Protein AF-W4PEA6-F1 (afdb_monomer_lite)

pLDDT: mean 83.02, std 16.2, range [30.77, 98.0]

Structure (mmCIF, N/CA/C/O backbone):
data_AF-W4PEA6-F1
#
_entry.id   AF-W4PEA6-F1
#
loop_
_atom_site.group_PDB
_atom_site.id
_atom_site.type_symbol
_atom_site.label_atom_id
_atom_site.label_alt_id
_atom_site.label_comp_id
_atom_site.label_asym_id
_atom_site.label_entity_id
_atom_site.label_seq_id
_atom_site.pdbx_PDB_ins_code
_atom_site.Cartn_x
_atom_site.Cartn_y
_atom_site.Cartn_z
_atom_site.occupancy
_atom_site.B_iso_or_equiv
_atom_site.auth_seq_id
_atom_site.auth_comp_id
_atom_site.auth_asym_id
_atom_site.auth_atom_id
_atom_site.pdbx_PDB_model_num
ATOM 1 N N . MET A 1 1 ? -29.619 93.752 10.922 1.00 45.16 1 MET A N 1
ATOM 2 C CA . MET A 1 1 ? -29.725 93.093 9.596 1.00 45.16 1 MET A CA 1
ATOM 3 C C . MET A 1 1 ? -28.333 92.667 9.157 1.00 45.16 1 MET A C 1
ATOM 5 O O . MET A 1 1 ? -27.419 93.453 9.367 1.00 45.16 1 MET A O 1
ATOM 9 N N . LYS A 1 2 ? -28.211 91.481 8.532 1.00 30.77 2 LYS A N 1
ATOM 10 C CA . LYS A 1 2 ? -26.973 90.712 8.237 1.00 30.77 2 LYS A CA 1
ATOM 11 C C . LYS A 1 2 ? -26.410 89.997 9.477 1.00 30.77 2 LYS A C 1
ATOM 13 O O . LYS A 1 2 ? -26.342 90.604 10.533 1.00 30.77 2 LYS A O 1
ATOM 18 N N . SER A 1 3 ? -26.011 88.727 9.467 1.00 38.28 3 SER A N 1
ATOM 19 C CA . SER A 1 3 ? -26.025 87.645 8.470 1.00 38.28 3 SER A CA 1
ATOM 20 C C . SER A 1 3 ? -25.699 86.342 9.223 1.00 38.28 3 SER A C 1
ATOM 22 O O . SER A 1 3 ? -24.725 86.318 9.970 1.00 38.28 3 SER A O 1
ATOM 24 N N . LYS A 1 4 ? -26.456 85.259 9.025 1.00 37.12 4 LYS A N 1
ATOM 25 C CA . LYS A 1 4 ? -26.020 83.878 9.322 1.00 37.12 4 LYS A CA 1
ATOM 26 C C . LYS A 1 4 ? -26.251 83.097 8.026 1.00 37.12 4 LYS A C 1
ATOM 28 O O . LYS A 1 4 ? -27.395 82.890 7.651 1.00 37.12 4 LYS A O 1
ATOM 33 N N . SER A 1 5 ? -25.271 83.084 7.123 1.00 34.38 5 SER A N 1
ATOM 34 C CA . SER A 1 5 ? -24.160 82.121 7.032 1.00 34.38 5 SER A CA 1
ATOM 35 C C . SER A 1 5 ? -24.659 80.677 6.934 1.00 34.38 5 SER A C 1
ATOM 37 O O . SER A 1 5 ? -25.078 80.101 7.928 1.00 34.38 5 SER A O 1
ATOM 39 N N . ILE A 1 6 ? -24.707 80.199 5.686 1.00 46.41 6 ILE A N 1
ATOM 40 C CA . ILE A 1 6 ? -24.323 78.917 5.044 1.00 46.41 6 ILE A CA 1
ATOM 41 C C . ILE A 1 6 ? -23.936 77.678 5.902 1.00 46.41 6 ILE A C 1
ATOM 43 O O . ILE A 1 6 ? -23.607 76.635 5.350 1.00 46.41 6 ILE A O 1
ATOM 47 N N . THR A 1 7 ? -24.046 77.674 7.228 1.00 39.06 7 THR A N 1
ATOM 48 C CA . THR A 1 7 ? -23.643 76.531 8.071 1.00 39.06 7 THR A CA 1
ATOM 49 C C . THR A 1 7 ? -24.652 75.381 8.151 1.00 39.06 7 THR A C 1
ATOM 51 O O . THR A 1 7 ? -24.294 74.315 8.638 1.00 39.06 7 THR A O 1
ATOM 54 N N . TYR A 1 8 ? -25.882 75.534 7.647 1.00 39.59 8 TYR A N 1
ATOM 55 C CA . TYR A 1 8 ? -26.916 74.488 7.760 1.00 39.59 8 TYR A CA 1
ATOM 56 C C . TYR A 1 8 ? -27.060 73.572 6.536 1.00 39.59 8 TYR A C 1
ATOM 58 O O . TYR A 1 8 ? -27.717 72.542 6.631 1.00 39.59 8 TYR A O 1
ATOM 66 N N . LEU A 1 9 ? -26.412 73.893 5.412 1.00 34.56 9 LEU A N 1
ATOM 67 C CA . LEU A 1 9 ? -26.485 73.092 4.177 1.00 34.56 9 LEU A CA 1
ATOM 68 C C . LEU A 1 9 ? -25.300 72.125 4.003 1.00 34.56 9 LEU A C 1
ATOM 70 O O . LEU A 1 9 ? -25.358 71.217 3.183 1.00 34.56 9 LEU A O 1
ATOM 74 N N . LEU A 1 10 ? -24.258 72.264 4.830 1.00 35.56 10 LEU A N 1
ATOM 75 C CA . LEU A 1 10 ? -23.102 71.357 4.876 1.00 35.56 10 LEU A CA 1
ATOM 76 C C . LEU A 1 10 ? -23.257 70.221 5.902 1.00 35.56 10 LEU A C 1
ATOM 78 O O . LEU A 1 10 ? -22.511 69.249 5.847 1.00 35.56 10 LEU A O 1
ATOM 82 N N . LEU A 1 11 ? -24.247 70.297 6.800 1.00 36.84 11 LEU A N 1
ATOM 83 C CA . LEU A 1 11 ? -24.428 69.306 7.869 1.00 36.84 11 LEU A CA 1
ATOM 84 C C . LEU A 1 11 ? -25.259 68.078 7.450 1.00 36.84 11 LEU A C 1
ATOM 86 O O . LEU A 1 11 ? -25.212 67.051 8.119 1.00 36.84 11 LEU A O 1
ATOM 90 N N . TRP A 1 12 ? -25.977 68.148 6.324 1.00 35.41 12 TRP A N 1
ATOM 91 C CA . TRP A 1 12 ? -26.779 67.028 5.804 1.00 35.41 12 TRP A CA 1
ATOM 92 C C . TRP A 1 12 ? -26.115 66.249 4.661 1.00 35.41 12 TRP A C 1
ATOM 94 O O . TRP A 1 12 ? -26.546 65.145 4.354 1.00 35.41 12 TRP A O 1
ATOM 104 N N . SER A 1 13 ? -25.024 66.767 4.085 1.00 38.34 13 SER A N 1
ATOM 105 C CA . SER A 1 13 ? -24.257 66.060 3.045 1.00 38.34 13 SER A CA 1
ATOM 106 C C . SER A 1 13 ? -23.056 65.271 3.588 1.00 38.34 13 SER A C 1
ATOM 108 O O . SER A 1 13 ? -22.419 64.544 2.833 1.00 38.34 13 SER A O 1
ATOM 110 N N . ILE A 1 14 ? -22.739 65.403 4.883 1.00 41.84 14 ILE A N 1
ATOM 111 C CA . ILE A 1 14 ? -21.631 64.685 5.544 1.00 41.84 14 ILE A CA 1
ATOM 112 C C . ILE A 1 14 ? -22.127 63.431 6.295 1.00 41.84 14 ILE A C 1
ATOM 114 O O . ILE A 1 14 ? -21.350 62.510 6.529 1.00 41.84 14 ILE A O 1
ATOM 118 N N . CYS A 1 15 ? -23.429 63.319 6.590 1.00 37.94 15 CYS A N 1
ATOM 119 C CA . CYS A 1 15 ? -23.988 62.145 7.281 1.00 37.94 15 CYS A CA 1
ATOM 120 C C . CYS A 1 15 ? -24.258 60.931 6.371 1.00 37.94 15 CYS A C 1
ATOM 122 O O . CYS A 1 15 ? -24.544 59.852 6.876 1.00 37.94 15 CYS A O 1
ATOM 124 N N . SER A 1 16 ? -24.134 61.063 5.050 1.00 43.53 16 SER A N 1
ATOM 125 C CA . SER A 1 16 ? -24.311 59.965 4.081 1.00 43.53 16 SER A CA 1
ATOM 126 C C . SER A 1 16 ? -22.994 59.427 3.500 1.00 43.53 16 SER A C 1
ATOM 128 O O . SER A 1 16 ? -23.014 58.493 2.706 1.00 43.53 16 SER A O 1
ATOM 130 N N . LEU A 1 17 ? -21.844 59.959 3.935 1.00 39.97 17 LEU A N 1
ATOM 131 C CA . LEU A 1 17 ? -20.502 59.513 3.519 1.00 39.97 17 LEU A CA 1
ATOM 132 C C . LEU A 1 17 ? -19.721 58.766 4.615 1.00 39.97 17 LEU A C 1
ATOM 134 O O . LEU A 1 17 ? -18.630 58.273 4.354 1.00 39.97 17 LEU A O 1
ATOM 138 N N . PHE A 1 18 ? -20.292 58.611 5.814 1.00 41.00 18 PHE A N 1
ATOM 139 C CA . PHE A 1 18 ? -19.668 57.892 6.936 1.00 41.00 18 PHE A CA 1
ATOM 140 C C . PHE A 1 18 ? -20.158 56.443 7.130 1.00 41.00 18 PHE A C 1
ATOM 142 O O . PHE A 1 18 ? -19.800 55.810 8.117 1.00 41.00 18 PHE A O 1
ATOM 149 N N . VAL A 1 19 ? -20.928 55.885 6.186 1.00 45.19 19 VAL A N 1
ATOM 150 C CA . VAL A 1 19 ? -21.419 54.488 6.254 1.00 45.19 19 VAL A CA 1
ATOM 151 C C . VAL A 1 19 ? -20.552 53.504 5.445 1.00 45.19 19 VAL A C 1
ATOM 153 O O . VAL A 1 19 ? -20.710 52.297 5.569 1.00 45.19 19 VAL A O 1
ATOM 156 N N . PHE A 1 20 ? -19.552 53.969 4.688 1.00 44.59 20 PHE A N 1
ATOM 157 C CA . PHE A 1 20 ? -18.695 53.080 3.881 1.00 44.59 20 PHE A CA 1
ATOM 158 C C . PHE A 1 20 ? -17.359 52.676 4.534 1.00 44.59 20 PHE A C 1
ATOM 160 O O . PHE A 1 20 ? -16.564 51.995 3.896 1.00 44.59 20 PHE A O 1
ATOM 167 N N . MET A 1 21 ? -17.101 53.031 5.802 1.00 39.56 21 MET A N 1
ATOM 168 C CA . MET A 1 21 ? -15.843 52.683 6.500 1.00 39.56 21 MET A CA 1
ATOM 169 C C . MET A 1 21 ? -16.021 51.798 7.747 1.00 39.56 21 MET A C 1
ATOM 171 O O . MET A 1 21 ? -15.181 51.811 8.640 1.00 39.56 21 MET A O 1
ATOM 175 N N . GLN A 1 22 ? -17.083 50.987 7.798 1.00 45.47 22 GLN A N 1
ATOM 176 C CA . GLN A 1 22 ? -17.175 49.829 8.710 1.00 45.47 22 GLN A CA 1
ATOM 177 C C . GLN A 1 22 ? -17.319 48.484 7.974 1.00 45.47 22 GLN A C 1
ATOM 179 O O . GLN A 1 22 ? -17.516 47.455 8.602 1.00 45.47 22 GLN A O 1
ATOM 184 N N . SER A 1 23 ? -17.155 48.462 6.646 1.00 40.09 23 SER A N 1
ATOM 185 C CA . SER A 1 23 ? -17.263 47.236 5.835 1.00 40.09 23 SER A CA 1
ATOM 186 C C . SER A 1 23 ? -15.923 46.520 5.584 1.00 40.09 23 SER A C 1
ATOM 188 O O . SER A 1 23 ? -15.890 45.546 4.837 1.00 40.09 23 SER A O 1
ATOM 190 N N . CYS A 1 24 ? -14.815 46.971 6.182 1.00 47.19 24 CYS A N 1
ATOM 191 C CA . CYS A 1 24 ? -13.478 46.404 5.943 1.00 47.19 24 CYS A CA 1
ATOM 192 C C . CYS A 1 24 ? -12.827 45.789 7.194 1.00 47.19 24 CYS A C 1
ATOM 194 O O . CYS A 1 24 ? -11.605 45.721 7.257 1.00 47.19 24 CYS A O 1
ATOM 196 N N . GLN A 1 25 ? -13.610 45.366 8.194 1.00 47.69 25 GLN A N 1
ATOM 197 C CA . GLN A 1 25 ? -13.087 44.565 9.316 1.00 47.69 25 GLN A CA 1
ATOM 198 C C . GLN A 1 25 ? -13.634 43.130 9.355 1.00 47.69 25 GLN A C 1
ATOM 200 O O . GLN A 1 25 ? -12.948 42.255 9.861 1.00 47.69 25 GLN A O 1
ATOM 205 N N . GLU A 1 26 ? -14.772 42.830 8.719 1.00 49.38 26 GLU A N 1
ATOM 206 C CA . GLU A 1 26 ? -15.323 41.461 8.734 1.00 49.38 26 GLU A CA 1
ATOM 207 C C . GLU A 1 26 ? -14.738 40.526 7.664 1.00 49.38 26 GLU A C 1
ATOM 209 O O . GLU A 1 26 ? -14.893 39.310 7.743 1.00 49.38 26 GLU A O 1
ATOM 214 N N . THR A 1 27 ? -14.023 41.040 6.659 1.00 56.47 27 THR A N 1
ATOM 215 C CA . THR A 1 27 ? -13.437 40.169 5.625 1.00 56.47 27 THR A CA 1
ATOM 216 C C . THR A 1 27 ? -12.259 39.348 6.132 1.00 56.47 27 THR A C 1
ATOM 218 O O . THR A 1 27 ? -11.997 38.275 5.594 1.00 56.47 27 THR A O 1
ATOM 221 N N . ASP A 1 28 ? -11.523 39.844 7.126 1.00 59.44 28 ASP A N 1
ATOM 222 C CA . ASP A 1 28 ? -10.354 39.137 7.658 1.00 59.44 28 ASP A CA 1
ATOM 223 C C . ASP A 1 28 ? -10.754 38.077 8.693 1.00 59.44 28 ASP A C 1
ATOM 225 O O . ASP A 1 28 ? -10.181 36.983 8.694 1.00 59.44 28 ASP A O 1
ATOM 229 N N . ASP A 1 29 ? -11.816 38.326 9.461 1.00 70.12 29 ASP A N 1
ATOM 230 C CA . ASP A 1 29 ? -12.431 37.328 10.342 1.00 70.12 29 ASP A CA 1
ATOM 231 C C . ASP A 1 29 ? -13.038 36.178 9.525 1.00 70.12 29 ASP A C 1
ATOM 233 O O . ASP A 1 29 ? -12.771 35.008 9.799 1.00 70.12 29 ASP A O 1
ATOM 237 N N . LEU A 1 30 ? -13.731 36.494 8.423 1.00 71.12 30 LEU A N 1
ATOM 238 C CA . LEU A 1 30 ? -14.259 35.484 7.500 1.00 71.12 30 LEU A CA 1
ATOM 239 C C . LEU A 1 30 ? -13.151 34.648 6.848 1.00 71.12 30 LEU A C 1
ATOM 241 O O . LEU A 1 30 ? -13.277 33.429 6.761 1.00 71.12 30 LEU A O 1
ATOM 245 N N . LYS A 1 31 ? -12.041 35.259 6.411 1.00 70.06 31 LYS A N 1
ATOM 246 C CA . LYS A 1 31 ? -10.887 34.501 5.886 1.00 70.06 31 LYS A CA 1
ATOM 247 C C . LYS A 1 31 ? -10.296 33.574 6.946 1.00 70.06 31 LYS A C 1
ATOM 249 O O . LYS A 1 31 ? -9.915 32.451 6.624 1.00 70.06 31 LYS A O 1
ATOM 254 N N . THR A 1 32 ? -10.218 34.034 8.191 1.00 75.38 32 THR A N 1
ATOM 255 C CA . THR A 1 32 ? -9.688 33.248 9.310 1.00 75.38 32 THR A CA 1
ATOM 256 C C . THR A 1 32 ? -10.587 32.052 9.616 1.00 75.38 32 THR A C 1
ATOM 258 O O . THR A 1 32 ? -10.095 30.930 9.742 1.00 75.38 32 THR A O 1
ATOM 261 N N . ASP A 1 33 ? -11.902 32.254 9.642 1.00 78.38 33 ASP A N 1
ATOM 262 C CA . ASP A 1 33 ? -12.876 31.182 9.841 1.00 78.38 33 ASP A CA 1
ATOM 263 C C . ASP A 1 33 ? -12.902 30.181 8.686 1.00 78.38 33 ASP A C 1
ATOM 265 O O . ASP A 1 33 ? -12.946 28.973 8.927 1.00 78.38 33 ASP A O 1
ATOM 269 N N . ILE A 1 34 ? -12.797 30.658 7.442 1.00 75.31 34 ILE A N 1
ATOM 270 C CA . ILE A 1 34 ? -12.687 29.804 6.253 1.00 75.31 34 ILE A CA 1
ATOM 271 C C . ILE A 1 34 ? -11.425 28.944 6.322 1.00 75.31 34 ILE A C 1
ATOM 273 O O . ILE A 1 34 ? -11.495 27.738 6.087 1.00 75.31 34 ILE A O 1
ATOM 277 N N . ASN A 1 35 ? -10.279 29.534 6.668 1.00 78.75 35 ASN A N 1
ATOM 278 C CA . ASN A 1 35 ? -9.027 28.790 6.792 1.00 78.75 35 ASN A CA 1
ATOM 279 C C . ASN A 1 35 ? -9.113 27.745 7.911 1.00 78.75 35 ASN A C 1
ATOM 281 O O . ASN A 1 35 ? -8.777 26.585 7.692 1.00 78.75 35 ASN A O 1
ATOM 285 N N . ARG A 1 36 ? -9.671 28.109 9.070 1.00 77.00 36 ARG A N 1
ATOM 286 C CA . ARG A 1 36 ? -9.900 27.171 10.177 1.00 77.00 36 ARG A CA 1
ATOM 287 C C . ARG A 1 36 ? -10.832 26.025 9.783 1.00 77.00 36 ARG A C 1
ATOM 289 O O . ARG A 1 36 ? -10.603 24.885 10.182 1.00 77.00 36 ARG A O 1
ATOM 296 N N . LEU A 1 37 ? -11.887 26.307 9.021 1.00 82.56 37 LEU A N 1
ATOM 297 C CA . LEU A 1 37 ? -12.800 25.278 8.532 1.00 82.56 37 LEU A CA 1
ATOM 298 C C . LEU A 1 37 ? -12.096 24.352 7.537 1.00 82.56 37 LEU A C 1
ATOM 300 O O . LEU A 1 37 ? -12.224 23.138 7.654 1.00 82.56 37 LEU A O 1
ATOM 304 N N . LYS A 1 38 ? -11.303 24.909 6.616 1.00 82.50 38 LYS A N 1
ATOM 305 C CA . LYS A 1 38 ? -10.494 24.140 5.665 1.00 82.50 38 LYS A CA 1
ATOM 306 C C . LYS A 1 38 ? -9.523 23.198 6.380 1.00 82.50 38 LYS A C 1
ATOM 308 O O . LYS A 1 38 ? -9.463 22.023 6.032 1.00 82.50 38 LYS A O 1
ATOM 313 N N . ASP A 1 39 ? -8.820 23.683 7.400 1.00 84.50 39 ASP A N 1
ATOM 314 C CA . ASP A 1 39 ? -7.876 22.871 8.175 1.00 84.50 39 ASP A CA 1
ATOM 315 C C . ASP A 1 39 ? -8.586 21.743 8.935 1.00 84.50 39 ASP A C 1
ATOM 317 O O . ASP A 1 39 ? -8.103 20.611 8.982 1.00 84.50 39 ASP A O 1
ATOM 321 N N . ARG A 1 40 ? -9.770 22.023 9.492 1.00 84.88 40 ARG A N 1
ATOM 322 C CA . ARG A 1 40 ? -10.602 21.010 10.157 1.00 84.88 40 ARG A CA 1
ATOM 323 C C . ARG A 1 40 ? -11.126 19.961 9.183 1.00 84.88 40 ARG A C 1
ATOM 325 O O . ARG A 1 40 ? -11.111 18.783 9.523 1.00 84.88 40 ARG A O 1
ATOM 332 N N . VAL A 1 41 ? -11.579 20.371 7.999 1.00 87.75 41 VAL A N 1
ATOM 333 C CA . VAL A 1 41 ? -12.026 19.446 6.948 1.00 87.75 41 VAL A CA 1
ATOM 334 C C . VAL A 1 41 ? -10.873 18.533 6.548 1.00 87.75 41 VAL A C 1
ATOM 336 O O . VAL A 1 41 ? -11.025 17.320 6.622 1.00 87.75 41 VAL A O 1
ATOM 339 N N . ALA A 1 42 ? -9.692 19.090 6.272 1.00 89.19 42 ALA A N 1
ATOM 340 C CA . ALA A 1 42 ? -8.507 18.300 5.945 1.00 89.19 42 ALA A CA 1
ATOM 341 C C . ALA A 1 42 ? -8.118 17.323 7.074 1.00 89.19 42 ALA A C 1
ATOM 343 O O . ALA A 1 42 ? -7.731 16.183 6.815 1.00 89.19 42 ALA A O 1
ATOM 344 N N . ALA A 1 43 ? -8.242 17.737 8.340 1.00 89.31 43 ALA A N 1
ATOM 345 C CA . ALA A 1 43 ? -7.989 16.867 9.487 1.00 89.31 43 ALA A CA 1
ATOM 346 C C . ALA A 1 43 ? -8.998 15.709 9.587 1.00 89.31 43 ALA A C 1
ATOM 348 O O . ALA A 1 43 ? -8.598 14.583 9.885 1.00 89.31 43 ALA A O 1
ATOM 349 N N . LEU A 1 44 ? -10.285 15.965 9.325 1.00 91.62 44 LEU A N 1
ATOM 350 C CA . LEU A 1 44 ? -11.337 14.944 9.338 1.00 91.62 44 LEU A CA 1
ATOM 351 C C . LEU A 1 44 ? -11.241 13.988 8.146 1.00 91.62 44 LEU A C 1
ATOM 353 O O . LEU A 1 44 ? -11.423 12.786 8.330 1.00 91.62 44 LEU A O 1
ATOM 357 N N . GLU A 1 45 ? -10.907 14.491 6.958 1.00 92.00 45 GLU A N 1
ATOM 358 C CA . GLU A 1 45 ? -10.629 13.671 5.773 1.00 92.00 45 GLU A CA 1
ATOM 359 C C . GLU A 1 45 ? -9.470 12.714 6.054 1.00 92.00 45 GLU A C 1
ATOM 361 O O . GLU A 1 45 ? -9.621 11.501 5.915 1.00 92.00 45 GLU A O 1
ATOM 366 N N . LYS A 1 46 ? -8.355 13.241 6.575 1.00 91.62 46 LYS A N 1
ATOM 367 C CA . LYS A 1 46 ? -7.190 12.436 6.955 1.00 91.62 46 LYS A CA 1
ATOM 368 C C . LYS A 1 46 ? -7.516 11.403 8.036 1.00 91.62 46 LYS A C 1
ATOM 370 O O . LYS A 1 46 ? -7.053 10.267 7.956 1.00 91.62 46 LYS A O 1
ATOM 375 N N . ALA A 1 47 ? -8.293 11.783 9.053 1.00 92.06 47 ALA A N 1
ATOM 376 C CA . ALA A 1 47 ? -8.723 10.866 10.107 1.00 92.06 47 ALA A CA 1
ATOM 377 C C . ALA A 1 47 ? -9.580 9.728 9.549 1.00 92.06 47 ALA A C 1
ATOM 379 O O . ALA A 1 47 ? -9.352 8.568 9.877 1.00 92.06 47 ALA A O 1
ATOM 380 N N . THR A 1 48 ? -10.534 10.063 8.684 1.00 94.25 48 THR A N 1
ATOM 381 C CA . THR A 1 48 ? -11.455 9.100 8.079 1.00 94.25 48 THR A CA 1
ATOM 382 C C . THR A 1 48 ? -10.715 8.146 7.142 1.00 94.25 48 THR A C 1
ATOM 384 O O . THR A 1 48 ? -10.867 6.933 7.261 1.00 94.25 48 THR A O 1
ATOM 387 N N . GLU A 1 49 ? -9.860 8.666 6.257 1.00 94.06 49 GLU A N 1
ATOM 388 C CA . GLU A 1 49 ? -9.031 7.862 5.350 1.00 94.06 49 GLU A CA 1
ATOM 389 C C . GLU A 1 49 ? -8.094 6.927 6.124 1.00 94.06 49 GLU A C 1
ATOM 391 O O . GLU A 1 49 ? -8.047 5.722 5.855 1.00 94.06 49 GLU A O 1
ATOM 396 N N . GLY A 1 50 ? -7.377 7.470 7.113 1.00 93.19 50 GLY A N 1
ATOM 397 C CA . GLY A 1 50 ? -6.457 6.707 7.948 1.00 93.19 50 GLY A CA 1
ATOM 398 C C . GLY A 1 50 ? -7.170 5.603 8.725 1.00 93.19 50 GLY A C 1
ATOM 399 O O . GLY A 1 50 ? -6.724 4.454 8.702 1.00 93.19 50 GLY A O 1
ATOM 400 N N . MET A 1 51 ? -8.308 5.919 9.351 1.00 94.81 51 MET A N 1
ATOM 401 C CA . MET A 1 51 ? -9.038 4.959 10.173 1.00 94.81 51 MET A CA 1
ATOM 402 C C . MET A 1 51 ? -9.636 3.845 9.314 1.00 94.81 51 MET A C 1
ATOM 404 O O . MET A 1 51 ? -9.426 2.674 9.621 1.00 94.81 51 MET A O 1
ATOM 408 N N . ASN A 1 52 ? -10.271 4.190 8.189 1.00 95.50 52 ASN A N 1
ATOM 409 C CA . ASN A 1 52 ? -10.830 3.216 7.247 1.00 95.50 52 ASN A CA 1
ATOM 410 C C . ASN A 1 52 ? -9.750 2.298 6.667 1.00 95.50 52 ASN A C 1
ATOM 412 O O . ASN A 1 52 ? -9.934 1.083 6.599 1.00 95.50 52 ASN A O 1
ATOM 416 N N . THR A 1 53 ? -8.588 2.861 6.321 1.00 94.75 53 THR A N 1
ATOM 417 C CA . THR A 1 53 ? -7.421 2.069 5.912 1.00 94.75 53 THR A CA 1
ATOM 418 C C . THR A 1 53 ? -6.992 1.126 7.034 1.00 94.75 53 THR A C 1
ATOM 420 O O . THR A 1 53 ? -6.758 -0.055 6.795 1.00 94.75 53 THR A O 1
ATOM 423 N N . SER A 1 54 ? -6.919 1.618 8.272 1.00 94.88 54 SER A N 1
ATOM 424 C CA . SER A 1 54 ? -6.480 0.820 9.416 1.00 94.88 54 SER A CA 1
ATOM 425 C C . SER A 1 54 ? -7.458 -0.299 9.792 1.00 94.88 54 SER A C 1
ATOM 427 O O . SER A 1 54 ? -7.006 -1.378 10.167 1.00 94.88 54 SER A O 1
ATOM 429 N N . PHE A 1 55 ? -8.769 -0.096 9.617 1.00 94.25 55 PHE A N 1
ATOM 430 C CA . PHE A 1 55 ? -9.785 -1.134 9.802 1.00 94.25 55 PHE A CA 1
ATOM 431 C C . PHE A 1 55 ? -9.615 -2.273 8.805 1.00 94.25 55 PHE A C 1
ATOM 433 O O . PHE A 1 55 ? -9.533 -3.433 9.211 1.00 94.25 55 PHE A O 1
ATOM 440 N N . ALA A 1 56 ? -9.487 -1.941 7.518 1.00 92.50 56 ALA A N 1
ATOM 441 C CA . ALA A 1 56 ? -9.231 -2.925 6.473 1.00 92.50 56 ALA A CA 1
ATOM 442 C C . ALA A 1 56 ? -7.908 -3.670 6.715 1.00 92.50 56 ALA A C 1
ATOM 444 O O . ALA A 1 56 ? -7.857 -4.897 6.623 1.00 92.50 56 ALA A O 1
ATOM 445 N N . SER A 1 57 ? -6.849 -2.944 7.083 1.00 93.62 57 SER A N 1
ATOM 446 C CA . SER A 1 57 ? -5.534 -3.525 7.359 1.00 93.62 57 SER A CA 1
ATOM 447 C C . SER A 1 57 ? -5.543 -4.446 8.576 1.00 93.62 57 SER A C 1
ATOM 449 O O . SER A 1 57 ? -5.059 -5.569 8.472 1.00 93.62 57 SER A O 1
ATOM 451 N N . LEU A 1 58 ? -6.110 -4.024 9.713 1.00 92.62 58 LEU A N 1
ATOM 452 C CA . LEU A 1 58 ? -6.206 -4.874 10.904 1.00 92.62 58 LEU A CA 1
ATOM 453 C C . LEU A 1 58 ? -7.006 -6.136 10.588 1.00 92.62 58 LEU A C 1
ATOM 455 O O . LEU A 1 58 ? -6.536 -7.237 10.860 1.00 92.62 58 LEU A O 1
ATOM 459 N N . GLN A 1 59 ? -8.166 -5.984 9.945 1.00 89.62 59 GLN A N 1
ATOM 460 C CA . GLN A 1 59 ? -9.015 -7.108 9.574 1.00 89.62 59 GLN A CA 1
ATOM 461 C C . GLN A 1 59 ? -8.329 -8.081 8.614 1.00 89.62 59 GLN A C 1
ATOM 463 O O . GLN A 1 59 ? -8.589 -9.276 8.702 1.00 89.62 59 GLN A O 1
ATOM 468 N N . ALA A 1 60 ? -7.471 -7.606 7.710 1.00 89.94 60 ALA A N 1
ATOM 469 C CA . ALA A 1 60 ? -6.687 -8.455 6.816 1.00 89.94 60 ALA A CA 1
ATOM 470 C C . ALA A 1 60 ? -5.528 -9.170 7.531 1.00 89.94 60 ALA A C 1
ATOM 472 O O . ALA A 1 60 ? -5.229 -10.315 7.196 1.00 89.94 60 ALA A O 1
ATOM 473 N N . LEU A 1 61 ? -4.898 -8.521 8.516 1.00 89.94 61 LEU A N 1
ATOM 474 C CA . LEU A 1 61 ? -3.762 -9.066 9.271 1.00 89.94 61 LEU A CA 1
ATOM 475 C C . LEU A 1 61 ? -4.175 -10.130 10.289 1.00 89.94 61 LEU A C 1
ATOM 477 O O . LEU A 1 61 ? -3.448 -11.096 10.490 1.00 89.94 61 LEU A O 1
ATOM 481 N N . ILE A 1 62 ? -5.339 -9.981 10.922 1.00 84.62 62 ILE A N 1
ATOM 482 C CA . ILE A 1 62 ? -5.828 -10.943 11.925 1.00 84.62 62 ILE A CA 1
ATOM 483 C C . ILE A 1 62 ? -6.481 -12.190 11.304 1.00 84.62 62 ILE A C 1
ATOM 485 O O . ILE A 1 62 ? -6.952 -13.064 12.031 1.00 84.62 62 ILE A O 1
ATOM 489 N N . GLN A 1 63 ? -6.520 -12.308 9.970 1.00 79.88 63 GLN A N 1
ATOM 490 C CA . GLN A 1 63 ? -7.036 -13.507 9.299 1.00 79.88 63 GLN A CA 1
ATOM 491 C C . GLN A 1 63 ? -6.024 -14.645 9.427 1.00 79.88 63 GLN A C 1
ATOM 493 O O . GLN A 1 63 ? -4.943 -14.602 8.845 1.00 79.88 63 GLN A O 1
ATOM 498 N N . ALA A 1 64 ? -6.399 -15.697 10.155 1.00 69.25 64 ALA A N 1
ATOM 499 C CA . ALA A 1 64 ? -5.497 -16.793 10.518 1.00 69.25 64 ALA A CA 1
ATOM 500 C C . ALA A 1 64 ? -4.896 -17.573 9.328 1.00 69.25 64 ALA A C 1
ATOM 502 O O . ALA A 1 64 ? -3.933 -18.313 9.507 1.00 69.25 64 ALA A O 1
ATOM 503 N N . ASN A 1 65 ? -5.454 -17.444 8.122 1.00 78.12 65 ASN A N 1
ATOM 504 C CA . ASN A 1 65 ? -5.010 -18.162 6.927 1.00 78.12 65 ASN A CA 1
ATOM 505 C C . ASN A 1 65 ? -4.050 -17.362 6.029 1.00 78.12 65 ASN A C 1
ATOM 507 O O . ASN A 1 65 ? -3.719 -17.842 4.944 1.00 78.12 65 ASN A O 1
ATOM 511 N N . LYS A 1 66 ? -3.614 -16.165 6.441 1.00 86.12 66 LYS A N 1
ATOM 512 C CA . LYS A 1 66 ? -2.689 -15.327 5.666 1.00 86.12 66 LYS A CA 1
ATOM 513 C C . LYS A 1 66 ? -1.337 -15.217 6.356 1.00 86.12 66 LYS A C 1
ATOM 515 O O . LYS A 1 66 ? -1.249 -14.976 7.554 1.00 86.12 66 LYS A O 1
ATOM 520 N N . THR A 1 67 ? -0.269 -15.380 5.584 1.00 92.25 67 THR A N 1
ATOM 521 C CA . THR A 1 67 ? 1.114 -15.177 6.032 1.00 92.25 67 THR A CA 1
ATOM 522 C C . THR A 1 67 ? 1.637 -13.868 5.464 1.00 92.25 67 THR A C 1
ATOM 524 O O . THR A 1 67 ? 1.366 -13.548 4.309 1.00 92.25 67 THR A O 1
ATOM 527 N N . ILE A 1 68 ? 2.392 -13.109 6.256 1.00 95.56 68 ILE A N 1
ATOM 528 C CA . ILE A 1 68 ? 3.087 -11.924 5.754 1.00 95.56 68 ILE A CA 1
ATOM 529 C C . ILE A 1 68 ? 4.308 -12.393 4.967 1.00 95.56 68 ILE A C 1
ATOM 531 O O . ILE A 1 68 ? 5.144 -13.111 5.506 1.00 95.56 68 ILE A O 1
ATOM 535 N N . ILE A 1 69 ? 4.415 -11.978 3.707 1.00 95.19 69 ILE A N 1
ATOM 536 C CA . ILE A 1 69 ? 5.513 -12.371 2.809 1.00 95.19 69 ILE A CA 1
ATOM 537 C C . ILE A 1 69 ? 6.430 -11.201 2.433 1.00 95.19 69 ILE A C 1
ATOM 539 O O . ILE A 1 69 ? 7.477 -11.386 1.816 1.00 95.19 69 ILE A O 1
ATOM 543 N N . GLY A 1 70 ? 6.053 -9.974 2.783 1.00 94.25 70 GLY A N 1
ATOM 544 C CA . GLY A 1 70 ? 6.837 -8.782 2.484 1.00 94.25 70 GLY A CA 1
ATOM 545 C C . GLY A 1 70 ? 6.433 -7.616 3.367 1.00 94.25 70 GLY A C 1
ATOM 546 O O . GLY A 1 70 ? 5.254 -7.430 3.665 1.00 94.25 70 GLY A O 1
ATOM 547 N N . VAL A 1 71 ? 7.421 -6.837 3.794 1.00 95.19 71 VAL A N 1
ATOM 548 C CA . VAL A 1 71 ? 7.220 -5.604 4.555 1.00 95.19 71 VAL A CA 1
ATOM 549 C C . VAL A 1 71 ? 8.165 -4.558 3.990 1.00 95.19 71 VAL A C 1
ATOM 551 O O . VAL A 1 71 ? 9.376 -4.756 3.962 1.00 95.19 71 VAL A O 1
ATOM 554 N N . THR A 1 72 ? 7.622 -3.445 3.511 1.00 92.69 72 THR A N 1
ATOM 555 C CA . THR A 1 72 ? 8.408 -2.333 2.962 1.00 92.69 72 THR A CA 1
ATOM 556 C C . THR A 1 72 ? 7.971 -1.030 3.622 1.00 92.69 72 THR A C 1
ATOM 558 O O . THR A 1 72 ? 6.767 -0.780 3.705 1.00 92.69 72 THR A O 1
ATOM 561 N N . PRO A 1 73 ? 8.896 -0.181 4.104 1.00 92.50 73 PRO A N 1
ATOM 562 C CA . PRO A 1 73 ? 8.542 1.144 4.593 1.00 92.50 73 PRO A CA 1
ATOM 563 C C . PRO A 1 73 ? 7.788 1.947 3.529 1.00 92.50 73 PRO A C 1
ATOM 565 O O . PRO A 1 73 ? 8.109 1.921 2.344 1.00 92.50 73 PRO A O 1
ATOM 568 N N . THR A 1 74 ? 6.768 2.673 3.959 1.00 90.31 74 THR A N 1
ATOM 569 C CA . THR A 1 74 ? 6.046 3.616 3.094 1.00 90.31 74 THR A CA 1
ATOM 570 C C . THR A 1 74 ? 6.925 4.818 2.734 1.00 90.31 74 THR A C 1
ATOM 572 O O . THR A 1 74 ? 7.816 5.192 3.494 1.00 90.31 74 THR A O 1
ATOM 575 N N . LYS A 1 75 ? 6.662 5.456 1.582 1.00 84.44 75 LYS A N 1
ATOM 576 C CA . LYS A 1 75 ? 7.440 6.611 1.078 1.00 84.44 75 LYS A CA 1
ATOM 577 C C . LYS A 1 75 ? 7.519 7.785 2.056 1.00 84.44 75 LYS A C 1
ATOM 579 O O . LYS A 1 75 ? 8.510 8.505 2.073 1.00 84.44 75 LYS A O 1
ATOM 584 N N . ASP A 1 76 ? 6.466 7.999 2.839 1.00 83.75 76 ASP A N 1
ATOM 585 C CA . ASP A 1 76 ? 6.403 9.052 3.855 1.00 83.75 76 ASP A CA 1
ATOM 586 C C . ASP A 1 76 ? 7.089 8.654 5.175 1.00 83.75 76 ASP A C 1
ATOM 588 O O . ASP A 1 76 ? 7.206 9.485 6.074 1.00 83.75 76 ASP A O 1
ATOM 592 N N . GLY A 1 77 ? 7.550 7.403 5.295 1.00 85.06 77 GLY A N 1
ATOM 593 C CA . GLY A 1 77 ? 8.196 6.854 6.484 1.00 85.06 77 GLY A CA 1
ATOM 594 C C . GLY A 1 77 ? 7.251 6.655 7.671 1.00 85.06 77 GLY A C 1
ATOM 595 O O . GLY A 1 77 ? 7.721 6.431 8.785 1.00 85.06 77 GLY A O 1
ATOM 596 N N . LYS A 1 78 ? 5.929 6.755 7.473 1.00 86.06 78 LYS A N 1
ATOM 597 C CA . LYS A 1 78 ? 4.948 6.763 8.575 1.00 86.06 78 LYS A CA 1
ATOM 598 C C . LYS A 1 78 ? 4.334 5.400 8.871 1.00 86.06 78 LYS A C 1
ATOM 600 O O . LYS A 1 78 ? 3.584 5.247 9.835 1.00 86.06 78 LYS A O 1
ATOM 605 N N . GLY A 1 79 ? 4.664 4.393 8.081 1.00 92.06 79 GLY A N 1
ATOM 606 C CA . GLY A 1 79 ? 4.159 3.037 8.238 1.00 92.06 79 GLY A CA 1
ATOM 607 C C . GLY A 1 79 ? 4.797 2.066 7.261 1.00 92.06 79 GLY A C 1
ATOM 608 O O . GLY A 1 79 ? 5.842 2.352 6.670 1.00 92.06 79 GLY A O 1
ATOM 609 N N . TYR A 1 80 ? 4.126 0.943 7.046 1.00 95.06 80 TYR A N 1
ATOM 610 C CA . TYR A 1 80 ? 4.598 -0.138 6.194 1.00 95.06 80 TYR A CA 1
ATOM 611 C C . TYR A 1 80 ? 3.538 -0.541 5.169 1.00 95.06 80 TYR A C 1
ATOM 613 O O . TYR A 1 80 ? 2.340 -0.566 5.455 1.00 95.06 80 TYR A O 1
ATOM 621 N N . SER A 1 81 ? 4.002 -0.875 3.972 1.00 94.81 81 SER A N 1
ATOM 622 C CA . SER A 1 81 ? 3.274 -1.684 3.006 1.00 94.81 81 SER A CA 1
ATOM 623 C C . SER A 1 81 ? 3.551 -3.149 3.326 1.00 94.81 81 SER A C 1
ATOM 625 O O . SER A 1 81 ? 4.714 -3.552 3.385 1.00 94.81 81 SER A O 1
ATOM 627 N N . VAL A 1 82 ? 2.500 -3.922 3.574 1.00 96.00 82 VAL A N 1
ATOM 628 C CA . VAL A 1 82 ? 2.586 -5.320 4.004 1.00 96.00 82 VAL A CA 1
ATOM 629 C C . VAL A 1 82 ? 1.941 -6.202 2.948 1.00 96.00 82 VAL A C 1
ATOM 631 O O . VAL A 1 82 ? 0.758 -6.052 2.645 1.00 96.00 82 VAL A O 1
ATOM 634 N N . GLU A 1 83 ? 2.723 -7.111 2.382 1.00 95.25 83 GLU A N 1
ATOM 635 C CA . GLU A 1 83 ? 2.280 -8.097 1.399 1.00 95.25 83 GLU A CA 1
ATOM 636 C C . GLU A 1 83 ? 1.853 -9.382 2.108 1.00 95.25 83 GLU A C 1
ATOM 638 O O . GLU A 1 83 ? 2.591 -9.924 2.937 1.00 95.25 83 GLU A O 1
ATOM 643 N N . LEU A 1 84 ? 0.668 -9.877 1.767 1.00 95.44 84 LEU A N 1
ATOM 644 C CA . LEU A 1 84 ? 0.099 -11.108 2.300 1.00 95.44 84 LEU A CA 1
ATOM 645 C C . LEU A 1 84 ? 0.198 -12.237 1.272 1.00 95.44 84 LEU A C 1
ATOM 647 O O . LEU A 1 84 ? 0.240 -12.014 0.064 1.00 95.44 84 LEU A O 1
ATOM 651 N N . SER A 1 85 ? 0.204 -13.473 1.762 1.00 94.31 85 SER A N 1
ATOM 652 C CA . SER A 1 85 ? 0.384 -14.691 0.967 1.00 94.31 85 SER A CA 1
ATOM 653 C C . SER A 1 85 ? -0.705 -14.954 -0.076 1.00 94.31 85 SER A C 1
ATOM 655 O O . SER A 1 85 ? -0.536 -15.835 -0.909 1.00 94.31 85 SER A O 1
ATOM 657 N N . ASP A 1 86 ? -1.821 -14.228 -0.051 1.00 91.94 86 ASP A N 1
ATOM 658 C CA . ASP A 1 86 ? -2.879 -14.283 -1.067 1.00 91.94 86 ASP A CA 1
ATOM 659 C C . ASP A 1 86 ? -2.681 -13.260 -2.203 1.00 91.94 86 ASP A C 1
ATOM 661 O O . ASP A 1 86 ? -3.531 -13.138 -3.085 1.00 91.94 86 ASP A O 1
ATOM 665 N N . GLY A 1 87 ? -1.565 -12.525 -2.194 1.00 90.69 87 GLY A N 1
ATOM 666 C CA . GLY A 1 87 ? -1.246 -11.487 -3.171 1.00 90.69 87 GLY A CA 1
ATOM 667 C C . GLY A 1 87 ? -1.856 -10.127 -2.847 1.00 90.69 87 GLY A C 1
ATOM 668 O O . GLY A 1 87 ? -1.655 -9.183 -3.611 1.00 90.69 87 GLY A O 1
ATOM 669 N N . THR A 1 88 ? -2.591 -9.998 -1.737 1.00 92.12 88 THR A N 1
ATOM 670 C CA . THR A 1 88 ? -3.090 -8.700 -1.278 1.00 92.12 88 THR A CA 1
ATOM 671 C C . THR A 1 88 ? -1.987 -7.894 -0.598 1.00 92.12 88 THR A C 1
ATOM 673 O O . THR A 1 88 ? -1.045 -8.429 -0.014 1.00 92.12 88 THR A O 1
ATOM 676 N N . THR A 1 89 ? -2.100 -6.571 -0.680 1.00 93.94 89 THR A N 1
ATOM 677 C CA . THR A 1 89 ? -1.193 -5.635 -0.013 1.00 93.94 89 THR A CA 1
ATOM 678 C C . THR A 1 89 ? -2.008 -4.674 0.831 1.00 93.94 89 THR A C 1
ATOM 680 O O . THR A 1 89 ? -2.971 -4.081 0.344 1.00 93.94 89 THR A O 1
ATOM 683 N N . VAL A 1 90 ? -1.618 -4.508 2.092 1.00 94.62 90 VAL A N 1
ATOM 684 C CA . VAL A 1 90 ? -2.289 -3.628 3.052 1.00 94.62 90 VAL A CA 1
ATOM 685 C C . VAL A 1 90 ? -1.326 -2.582 3.595 1.00 94.62 90 VAL A C 1
ATOM 687 O O . VAL A 1 90 ? -0.118 -2.802 3.667 1.00 94.62 90 VAL A O 1
ATOM 690 N N . ARG A 1 91 ? -1.857 -1.416 3.972 1.00 94.19 91 ARG A N 1
ATOM 691 C CA . ARG A 1 91 ? -1.062 -0.311 4.526 1.00 94.19 91 ARG A CA 1
ATOM 692 C C . ARG A 1 91 ? -1.261 -0.236 6.030 1.00 94.19 91 ARG A C 1
ATOM 694 O O . ARG A 1 91 ? -2.371 -0.002 6.503 1.00 94.19 91 ARG A O 1
ATOM 701 N N . VAL A 1 92 ? -0.183 -0.402 6.782 1.00 94.00 92 VAL A N 1
ATOM 702 C CA . VAL A 1 92 ? -0.197 -0.378 8.247 1.00 94.00 92 VAL A CA 1
ATOM 703 C C . VAL A 1 92 ? 0.522 0.883 8.702 1.00 94.00 92 VAL A C 1
ATOM 705 O O . VAL A 1 92 ? 1.745 0.977 8.617 1.00 94.00 92 VAL A O 1
ATOM 708 N N . MET A 1 93 ? -0.249 1.879 9.130 1.00 90.25 93 MET A N 1
ATOM 709 C CA . MET A 1 93 ? 0.254 3.216 9.450 1.00 90.25 93 MET A CA 1
ATOM 710 C C . MET A 1 93 ? 0.340 3.420 10.962 1.00 90.25 93 MET A C 1
ATOM 712 O O . MET A 1 93 ? -0.550 2.983 11.695 1.00 90.25 93 MET A O 1
ATOM 716 N N . ASN A 1 94 ? 1.382 4.118 11.421 1.00 88.38 94 ASN A N 1
ATOM 717 C CA . ASN A 1 94 ? 1.426 4.626 12.789 1.00 88.38 94 ASN A CA 1
ATOM 718 C C . ASN A 1 94 ? 0.399 5.749 12.975 1.00 88.38 94 ASN A C 1
ATOM 720 O O . ASN A 1 94 ? 0.053 6.455 12.024 1.00 88.38 94 ASN A O 1
ATOM 724 N N . SER A 1 95 ? -0.060 5.927 14.214 1.00 84.44 95 SER A N 1
ATOM 725 C CA . SER A 1 95 ? -0.986 7.006 14.550 1.00 84.44 95 SER A CA 1
ATOM 726 C C . SER A 1 95 ? -0.349 8.367 14.355 1.00 84.44 95 SER A C 1
ATOM 728 O O . SER A 1 95 ? 0.708 8.671 14.910 1.00 84.44 95 SER A O 1
ATOM 730 N N . GLU A 1 96 ? -1.023 9.198 13.568 1.00 85.25 96 GLU A N 1
ATOM 731 C CA . GLU A 1 96 ? -0.747 10.616 13.507 1.00 85.25 96 GLU A CA 1
ATOM 732 C C . GLU A 1 96 ? -1.753 11.361 14.364 1.00 85.25 96 GLU A C 1
ATOM 734 O O . GLU A 1 96 ? -2.938 11.039 14.429 1.00 85.25 96 GLU A O 1
ATOM 739 N N . SER A 1 97 ? -1.252 12.408 14.994 1.00 84.19 97 SER A N 1
ATOM 740 C CA . SER A 1 97 ? -2.078 13.351 15.706 1.00 84.19 97 SER A CA 1
ATOM 741 C C . SER A 1 97 ? -2.734 14.324 14.722 1.00 84.19 97 SER A C 1
ATOM 743 O O . SER A 1 97 ? -2.052 14.949 13.903 1.00 84.19 97 SER A O 1
ATOM 745 N N . VAL A 1 98 ? -4.055 14.474 14.809 1.00 80.50 98 VAL A N 1
ATOM 746 C CA . VAL A 1 98 ? -4.833 15.427 14.007 1.00 80.50 98 VAL A CA 1
ATOM 747 C C . VAL A 1 98 ? -5.622 16.381 14.891 1.00 80.50 98 VAL A C 1
ATOM 749 O O . VAL A 1 98 ? -6.108 16.010 15.955 1.00 80.50 98 VAL A O 1
ATOM 752 N N . ALA A 1 99 ? -5.784 17.628 14.443 1.00 79.69 99 ALA A N 1
ATOM 753 C CA . ALA A 1 99 ? -6.545 18.666 15.144 1.00 79.69 99 ALA A CA 1
ATOM 754 C C . ALA A 1 99 ? -8.074 18.481 14.999 1.00 79.69 99 ALA A C 1
ATOM 756 O O . ALA A 1 99 ? -8.804 19.414 14.665 1.00 79.69 99 ALA A O 1
ATOM 757 N N . ALA A 1 100 ? -8.550 17.258 15.230 1.00 80.31 100 ALA A N 1
ATOM 758 C CA . ALA A 1 100 ? -9.947 16.854 15.171 1.00 80.31 100 ALA A CA 1
ATOM 759 C C . ALA A 1 100 ? -10.280 15.920 16.344 1.00 80.31 100 ALA A C 1
ATOM 761 O O . ALA A 1 100 ? -9.421 15.171 16.810 1.00 80.31 100 ALA A O 1
ATOM 762 N N . SER A 1 101 ? -11.536 15.952 16.801 1.00 86.94 101 SER A N 1
ATOM 763 C CA . SER A 1 101 ? -12.038 15.030 17.825 1.00 86.94 101 SER A CA 1
ATOM 764 C C . SER A 1 101 ? -12.395 13.698 17.167 1.00 86.94 101 SER A C 1
ATOM 766 O O . SER A 1 101 ? -13.489 13.546 16.623 1.00 86.94 101 SER A O 1
ATOM 768 N N . VAL A 1 102 ? -11.444 12.763 17.151 1.00 90.56 102 VAL A N 1
ATOM 769 C CA . VAL A 1 102 ? -11.610 11.428 16.556 1.00 90.56 102 VAL A CA 1
ATOM 770 C C . VAL A 1 102 ? -11.839 10.406 17.675 1.00 90.56 102 VAL A C 1
ATOM 772 O O . VAL A 1 102 ? -11.045 10.383 18.622 1.00 90.56 102 VAL A O 1
ATOM 775 N N . PRO A 1 103 ? -12.892 9.569 17.611 1.00 92.94 103 PRO A N 1
ATOM 776 C CA . PRO A 1 103 ? -13.056 8.462 18.542 1.00 92.94 103 PRO A CA 1
ATOM 777 C C . PRO A 1 103 ? -11.878 7.491 18.443 1.00 92.94 103 PRO A C 1
ATOM 779 O O . PRO A 1 103 ? -11.288 7.300 17.379 1.00 92.94 103 PRO A O 1
ATOM 782 N N . VAL A 1 104 ? -11.538 6.869 19.564 1.00 93.44 104 VAL A N 1
ATOM 783 C CA . VAL A 1 104 ? -10.537 5.806 19.600 1.00 93.44 104 VAL A CA 1
ATOM 784 C C . VAL A 1 104 ? -11.242 4.502 19.272 1.00 93.44 104 VAL A C 1
ATOM 786 O O . VAL A 1 104 ? -12.249 4.183 19.900 1.00 93.44 104 VAL A O 1
ATOM 789 N N . PHE A 1 105 ? -10.703 3.752 18.317 1.00 94.88 105 PHE A N 1
ATOM 790 C CA . PHE A 1 105 ? -11.218 2.449 17.912 1.00 94.88 105 PHE A CA 1
ATOM 791 C C . PHE A 1 105 ? -10.188 1.361 18.193 1.00 94.88 105 PHE A C 1
ATOM 793 O O . PHE A 1 105 ? -8.983 1.596 18.095 1.00 94.88 105 PHE A O 1
ATOM 800 N N . SER A 1 106 ? -10.676 0.174 18.534 1.00 94.19 106 SER A N 1
ATOM 801 C CA . SER A 1 106 ? -9.864 -1.006 18.809 1.00 94.19 106 SER A CA 1
ATOM 802 C C . SER A 1 106 ? -10.698 -2.282 18.624 1.00 94.19 106 SER A C 1
ATOM 804 O O . SER A 1 106 ? -11.843 -2.227 18.168 1.00 94.19 106 SER A O 1
ATOM 806 N N . VAL A 1 107 ? -10.124 -3.428 18.972 1.00 92.62 107 VAL A N 1
ATOM 807 C CA . VAL A 1 107 ? -10.770 -4.742 18.987 1.00 92.62 107 VAL A CA 1
ATOM 808 C C . VAL A 1 107 ? -10.555 -5.358 20.367 1.00 92.62 107 VAL A C 1
ATOM 810 O O . VAL A 1 107 ? -9.472 -5.198 20.921 1.00 92.62 107 VAL A O 1
ATOM 813 N N . ASP A 1 108 ? -11.571 -6.003 20.938 1.00 91.31 108 ASP A N 1
ATOM 814 C CA . ASP A 1 108 ? -11.433 -6.707 22.220 1.00 91.31 108 ASP A CA 1
ATOM 815 C C . ASP A 1 108 ? -10.667 -8.044 22.083 1.00 91.31 108 ASP A C 1
ATOM 817 O O . ASP A 1 108 ? -10.147 -8.402 21.022 1.00 91.31 108 ASP A O 1
ATOM 821 N N . ASP A 1 109 ? -10.538 -8.784 23.182 1.00 86.88 109 ASP A N 1
ATOM 822 C CA . ASP A 1 109 ? -9.885 -10.096 23.222 1.00 86.88 109 ASP A CA 1
ATOM 823 C C . ASP A 1 109 ? -10.675 -11.196 22.490 1.00 86.88 109 ASP A C 1
ATOM 825 O O . ASP A 1 109 ? -10.079 -12.138 21.963 1.00 86.88 109 ASP A O 1
ATOM 829 N N . GLU A 1 110 ? -11.997 -11.056 22.399 1.00 85.81 110 GLU A N 1
ATOM 830 C CA . GLU A 1 110 ? -12.882 -11.936 21.632 1.00 85.81 110 GLU A CA 1
ATOM 831 C C . GLU A 1 110 ? -12.927 -11.606 20.123 1.00 85.81 110 GLU A C 1
ATOM 833 O O . GLU A 1 110 ? -13.516 -12.358 19.338 1.00 85.81 110 GLU A O 1
ATOM 838 N N . GLY A 1 111 ? -12.306 -10.508 19.684 1.00 87.69 111 GLY A N 1
ATOM 839 C CA . GLY A 1 111 ? -12.253 -10.123 18.277 1.00 87.69 111 GLY A CA 1
ATOM 840 C C . GLY A 1 111 ? -13.448 -9.292 17.797 1.00 87.69 111 GLY A C 1
ATOM 841 O O . GLY A 1 111 ? -13.812 -9.396 16.622 1.00 87.69 111 GLY A O 1
ATOM 842 N N . TYR A 1 112 ? -14.083 -8.495 18.657 1.00 91.19 112 TYR A N 1
ATOM 843 C CA . TYR A 1 112 ? -15.158 -7.555 18.321 1.00 91.19 112 TYR A CA 1
ATOM 844 C C . TYR A 1 112 ? -14.677 -6.110 18.287 1.00 91.19 112 TYR A C 1
ATOM 846 O O . TYR A 1 112 ? -13.900 -5.667 19.129 1.00 91.19 112 TYR A O 1
ATOM 854 N N . TRP A 1 113 ? -15.187 -5.355 17.317 1.00 94.06 113 TRP A N 1
ATOM 855 C CA . TRP A 1 113 ? -14.905 -3.933 17.194 1.00 94.06 113 TRP A CA 1
ATOM 856 C C . TRP A 1 113 ? -15.475 -3.154 18.372 1.00 94.06 113 TRP A C 1
ATOM 858 O O . TRP A 1 113 ? -16.643 -3.305 18.744 1.00 94.06 113 TRP A O 1
ATOM 868 N N . MET A 1 114 ? -14.657 -2.258 18.909 1.00 94.81 114 MET A N 1
ATOM 869 C CA . MET A 1 114 ? -15.027 -1.391 20.013 1.00 94.81 114 MET A CA 1
ATOM 870 C C . MET A 1 114 ? -14.526 0.034 19.792 1.00 94.81 114 MET A C 1
ATOM 872 O O . MET A 1 114 ? -13.534 0.266 19.097 1.00 94.81 114 MET A O 1
ATOM 876 N N . TYR A 1 115 ? -15.219 1.005 20.380 1.00 95.50 115 TYR A N 1
ATOM 877 C CA . TYR A 1 115 ? -14.857 2.413 20.288 1.00 95.50 115 TYR A CA 1
ATOM 878 C C . TYR A 1 115 ? -15.119 3.170 21.590 1.00 95.50 115 TYR A C 1
ATOM 880 O O . TYR A 1 115 ? -15.845 2.703 22.464 1.00 95.50 115 TYR A O 1
ATOM 888 N N . LYS A 1 116 ? -14.506 4.342 21.734 1.00 92.88 116 LYS A N 1
ATOM 889 C CA . LYS A 1 116 ? -14.802 5.301 22.804 1.00 92.88 116 LYS A CA 1
ATOM 890 C C . LYS A 1 116 ? -14.482 6.717 22.366 1.00 92.88 116 LYS A C 1
ATOM 892 O O . LYS A 1 116 ? -13.641 6.932 21.489 1.00 92.88 116 LYS A O 1
ATOM 897 N N . THR A 1 117 ? -15.132 7.701 22.973 1.00 89.75 117 THR A N 1
ATOM 898 C CA . THR A 1 117 ? -14.722 9.098 22.785 1.00 89.75 117 THR A CA 1
ATOM 899 C C . THR A 1 117 ? -13.421 9.379 23.544 1.00 89.75 117 THR A C 1
ATOM 901 O O . THR A 1 117 ? -13.062 8.672 24.482 1.00 89.75 117 THR A O 1
ATOM 904 N N . ALA A 1 118 ? -12.691 10.432 23.167 1.00 79.12 118 ALA A N 1
ATOM 905 C CA . ALA A 1 118 ? -11.434 10.791 23.836 1.00 79.12 118 ALA A CA 1
ATOM 906 C C . ALA A 1 118 ? -11.603 11.187 25.321 1.00 79.12 118 ALA A C 1
ATOM 908 O O . ALA A 1 118 ? -10.620 11.247 26.060 1.00 79.12 118 ALA A O 1
ATOM 909 N N . SER A 1 119 ? -12.828 11.509 25.748 1.00 81.44 119 SER A N 1
ATOM 910 C CA . SER A 1 119 ? -13.185 11.813 27.139 1.00 81.44 119 SER A CA 1
ATOM 911 C C . SER A 1 119 ? -13.601 10.587 27.950 1.00 81.44 119 SER A C 1
ATOM 913 O O . SER A 1 119 ? -13.693 10.684 29.171 1.00 81.44 119 SER A O 1
ATOM 915 N N . GLU A 1 120 ? -13.877 9.464 27.293 1.00 87.81 120 GLU A N 1
ATOM 916 C CA . GLU A 1 120 ? -14.350 8.240 27.932 1.00 87.81 120 GLU A CA 1
ATOM 917 C C . GLU A 1 120 ? -13.190 7.335 28.355 1.00 87.81 120 GLU A C 1
ATOM 919 O O . GLU A 1 120 ? -12.151 7.252 27.693 1.00 87.81 120 GLU A O 1
ATOM 924 N N . THR A 1 121 ? -13.389 6.624 29.463 1.00 86.62 121 THR A N 1
ATOM 925 C CA . THR A 1 121 ? -12.445 5.608 29.946 1.00 86.62 121 THR A CA 1
ATOM 926 C C . THR A 1 121 ? -12.730 4.261 29.291 1.00 86.62 121 THR A C 1
ATOM 928 O O . THR A 1 121 ? -11.826 3.652 28.708 1.00 86.62 121 THR A O 1
ATOM 931 N N . ASP A 1 122 ? -13.993 3.840 29.336 1.00 91.56 122 ASP A N 1
ATOM 932 C CA . ASP A 1 122 ? -14.430 2.508 28.932 1.00 91.56 122 ASP A CA 1
ATOM 933 C C . ASP A 1 122 ? -14.820 2.459 27.454 1.00 91.56 122 ASP A C 1
ATOM 935 O O . ASP A 1 122 ? -15.392 3.401 26.901 1.00 91.56 122 ASP A O 1
ATOM 939 N N . PHE A 1 123 ? -14.501 1.336 26.814 1.00 94.50 123 PHE A N 1
ATOM 940 C CA . PHE A 1 123 ? -14.943 1.045 25.457 1.00 94.50 123 PHE A CA 1
ATOM 941 C C . PHE A 1 123 ? -16.383 0.541 25.434 1.00 94.50 123 PHE A C 1
ATOM 943 O O . PHE A 1 123 ? -16.858 -0.110 26.362 1.00 94.50 123 PHE A O 1
ATOM 950 N N . ARG A 1 124 ? -17.046 0.785 24.308 1.00 94.31 124 ARG A N 1
ATOM 951 C CA . ARG A 1 124 ? -18.322 0.168 23.943 1.00 94.31 124 ARG A CA 1
ATOM 952 C C . ARG A 1 124 ? -18.186 -0.575 22.628 1.00 94.31 124 ARG A C 1
ATOM 954 O O . ARG A 1 124 ? -17.328 -0.240 21.809 1.00 94.31 124 ARG A O 1
ATOM 961 N N . TYR A 1 125 ? -19.076 -1.527 22.397 1.00 95.06 125 TYR A N 1
ATOM 962 C CA . TYR A 1 125 ? -19.117 -2.243 21.134 1.00 95.06 125 TYR A CA 1
ATOM 963 C C . TYR A 1 125 ? -19.617 -1.370 19.992 1.00 95.06 125 TYR A C 1
ATOM 965 O O . TYR A 1 125 ? -20.511 -0.537 20.155 1.00 95.06 125 TYR A O 1
ATOM 973 N N . LEU A 1 126 ? -19.006 -1.565 18.826 1.00 93.69 126 LEU A N 1
ATOM 974 C CA . LEU A 1 126 ? -19.457 -0.944 17.595 1.00 93.69 126 LEU A CA 1
ATOM 975 C C . LEU A 1 126 ? -20.770 -1.626 17.159 1.00 93.69 126 LEU A C 1
ATOM 977 O O . LEU A 1 126 ? -20.770 -2.848 16.979 1.00 93.69 126 LEU A O 1
ATOM 981 N N . PRO A 1 127 ? -21.878 -0.875 17.006 1.00 89.38 127 PRO A N 1
ATOM 982 C CA . PRO A 1 127 ? -23.166 -1.457 16.641 1.00 89.38 127 PRO A CA 1
ATOM 983 C C . PRO A 1 127 ? -23.125 -1.935 15.192 1.00 89.38 127 PRO A C 1
ATOM 985 O O . PRO A 1 127 ? -22.652 -1.194 14.331 1.00 89.38 127 PRO A O 1
ATOM 988 N N . GLY A 1 128 ? -23.611 -3.142 14.916 1.00 85.88 128 GLY A N 1
ATOM 989 C CA . GLY A 1 128 ? -23.698 -3.695 13.564 1.00 85.88 128 GLY A CA 1
ATOM 990 C C . GLY A 1 128 ? -24.968 -3.259 12.813 1.00 85.88 128 GLY A C 1
ATOM 991 O O . GLY A 1 128 ? -25.767 -2.468 13.330 1.00 85.88 128 GLY A O 1
ATOM 992 N N . PRO A 1 129 ? -25.166 -3.739 11.572 1.00 80.62 129 PRO A N 1
ATOM 993 C CA . PRO A 1 129 ? -26.407 -3.514 10.829 1.00 80.62 129 PRO A CA 1
ATOM 994 C C . PRO A 1 129 ? -27.606 -4.170 11.530 1.00 80.62 129 PRO A C 1
ATOM 996 O O . PRO A 1 129 ? -27.447 -5.042 12.380 1.00 80.62 129 PRO A O 1
ATOM 999 N N . ASP A 1 130 ? -28.820 -3.739 11.178 1.00 79.25 130 ASP A N 1
ATOM 1000 C CA . ASP A 1 130 ? -30.084 -4.360 11.610 1.00 79.25 130 ASP A CA 1
ATOM 1001 C C . ASP A 1 130 ? -30.262 -4.542 13.136 1.00 79.25 130 ASP A C 1
ATOM 1003 O O . ASP A 1 130 ? -31.062 -5.360 13.590 1.00 79.25 130 ASP A O 1
ATOM 1007 N N . GLY A 1 131 ? -29.564 -3.737 13.945 1.00 76.31 131 GLY A N 1
ATOM 1008 C CA . GLY A 1 131 ? -29.660 -3.765 15.408 1.00 76.31 131 GLY A CA 1
ATOM 1009 C C . GLY A 1 131 ? -28.727 -4.764 16.096 1.00 76.31 131 GLY A C 1
ATOM 1010 O O . GLY A 1 131 ? -28.921 -5.038 17.279 1.00 76.31 131 GLY A O 1
ATOM 1011 N N . GLU A 1 132 ? -27.720 -5.299 15.399 1.00 85.31 132 GLU A N 1
ATOM 1012 C CA . GLU A 1 132 ? -26.667 -6.103 16.026 1.00 85.31 132 GLU A CA 1
ATOM 1013 C C . GLU A 1 132 ? -25.905 -5.301 17.100 1.00 85.31 132 GLU A C 1
ATOM 1015 O O . GLU A 1 132 ? -25.403 -4.204 16.850 1.00 85.31 132 GLU A O 1
ATOM 1020 N N . GLU A 1 133 ? -25.777 -5.865 18.305 1.00 86.62 133 GLU A N 1
ATOM 1021 C CA . GLU A 1 133 ? -25.140 -5.183 19.445 1.00 86.62 133 GLU A CA 1
ATOM 1022 C C . GLU A 1 133 ? -23.611 -5.086 19.328 1.00 86.62 133 GLU A C 1
ATOM 1024 O O . GLU A 1 133 ? -23.008 -4.169 19.886 1.00 86.62 133 GLU A O 1
ATOM 1029 N N . LYS A 1 134 ? -22.974 -6.029 18.622 1.00 89.56 134 LYS A N 1
ATOM 1030 C CA . LYS A 1 134 ? -21.523 -6.054 18.407 1.00 89.56 134 LYS A CA 1
ATOM 1031 C C . LYS A 1 134 ? -21.156 -6.737 17.098 1.00 89.56 134 LYS A C 1
ATOM 1033 O O . LYS A 1 134 ? -21.750 -7.752 16.743 1.00 89.56 134 LYS A O 1
ATOM 1038 N N . ILE A 1 135 ? -20.118 -6.231 16.436 1.00 88.88 135 ILE A N 1
ATOM 1039 C CA . ILE A 1 135 ? -19.633 -6.755 15.155 1.00 88.88 135 ILE A CA 1
ATOM 1040 C C . ILE A 1 135 ? -18.197 -7.274 15.249 1.00 88.88 135 ILE A C 1
ATOM 1042 O O . ILE A 1 135 ? -17.340 -6.679 15.903 1.00 88.88 135 ILE A O 1
ATOM 1046 N N . SER A 1 136 ? -17.932 -8.423 14.624 1.00 88.06 136 SER A N 1
ATOM 1047 C CA . SER A 1 136 ? -16.629 -9.091 14.702 1.00 88.06 136 SER A CA 1
ATOM 1048 C C . SER A 1 136 ? -15.621 -8.502 13.711 1.00 88.06 136 SER A C 1
ATOM 1050 O O . SER A 1 136 ? -15.935 -8.281 12.543 1.00 88.06 136 SER A O 1
ATOM 1052 N N . ALA A 1 137 ? -14.392 -8.281 14.173 1.00 87.81 137 ALA A N 1
ATOM 1053 C CA . ALA A 1 137 ? -13.243 -7.949 13.342 1.00 87.81 137 ALA A CA 1
ATOM 1054 C C . ALA A 1 137 ? -12.668 -9.187 12.639 1.00 87.81 137 ALA A C 1
ATOM 1056 O O . ALA A 1 137 ? -12.172 -9.084 11.517 1.00 87.81 137 ALA A O 1
ATOM 1057 N N . ILE A 1 138 ? -12.769 -10.363 13.265 1.00 78.38 138 ILE A N 1
ATOM 1058 C CA . ILE A 1 138 ? -12.304 -11.627 12.691 1.00 78.38 138 ILE A CA 1
ATOM 1059 C C . ILE A 1 138 ? -13.350 -12.138 11.685 1.00 78.38 138 ILE A C 1
ATOM 1061 O O . ILE A 1 138 ? -14.536 -12.216 12.017 1.00 78.38 138 ILE A O 1
ATOM 1065 N N . PRO A 1 139 ? -12.952 -12.528 10.461 1.00 66.25 139 PRO A N 1
ATOM 1066 C CA . PRO A 1 139 ? -13.872 -13.142 9.510 1.00 66.25 139 PRO A CA 1
ATOM 1067 C C . PRO A 1 139 ? -14.495 -14.419 10.089 1.00 66.25 139 PRO A C 1
ATOM 1069 O O . PRO A 1 139 ? -13.781 -15.368 10.416 1.00 66.25 139 PRO A O 1
ATOM 1072 N N . ARG A 1 140 ? -15.827 -14.474 10.192 1.00 62.97 140 ARG A N 1
ATOM 1073 C CA . ARG A 1 140 ? -16.537 -15.715 10.530 1.00 62.97 140 ARG A CA 1
ATOM 1074 C C . ARG A 1 140 ? -16.660 -16.568 9.272 1.00 62.97 140 ARG A C 1
ATOM 1076 O O . ARG A 1 140 ? -17.123 -16.097 8.240 1.00 62.97 140 ARG A O 1
ATOM 108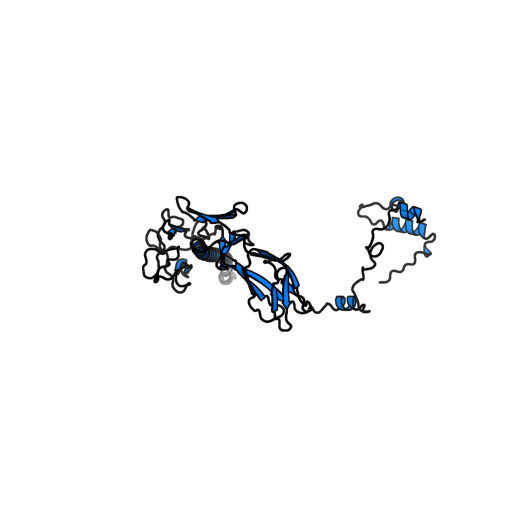3 N N . THR A 1 141 ? -16.213 -17.816 9.355 1.00 54.41 141 THR A N 1
ATOM 1084 C CA . THR A 1 141 ? -16.178 -18.765 8.230 1.00 54.41 141 THR A CA 1
ATOM 1085 C C . THR A 1 141 ? -17.466 -19.576 8.069 1.00 54.41 141 THR A C 1
ATOM 1087 O O . THR A 1 141 ? -17.565 -20.375 7.139 1.00 54.41 141 THR A O 1
ATOM 1090 N N . GLU A 1 142 ? -18.464 -19.383 8.935 1.00 51.97 142 GLU A N 1
ATOM 1091 C CA . GLU A 1 142 ? -19.764 -20.043 8.800 1.00 51.97 142 GLU A CA 1
ATOM 1092 C C . GLU A 1 142 ? -20.704 -19.256 7.879 1.00 51.97 142 GLU A C 1
ATOM 1094 O O . GLU A 1 142 ? -20.784 -18.028 7.922 1.00 51.97 142 GLU A O 1
ATOM 1099 N N . ALA A 1 143 ? -21.403 -19.992 7.012 1.00 52.59 143 ALA A N 1
ATOM 1100 C CA . ALA A 1 143 ? -22.285 -19.460 5.985 1.00 52.59 143 ALA A CA 1
ATOM 1101 C C . ALA A 1 143 ? -23.442 -18.653 6.595 1.00 52.59 143 ALA A C 1
ATOM 1103 O O . ALA A 1 143 ? -24.420 -19.230 7.068 1.00 52.59 143 ALA A O 1
ATOM 1104 N N . GLY A 1 144 ? -23.370 -17.323 6.533 1.00 48.50 144 GLY A N 1
ATOM 1105 C CA . GLY A 1 144 ? -24.561 -16.510 6.770 1.00 48.50 144 GLY A CA 1
ATOM 1106 C C . GLY A 1 144 ? -24.345 -15.011 6.868 1.00 48.50 144 GLY A C 1
ATOM 1107 O O . GLY A 1 144 ? -25.089 -14.271 6.232 1.00 48.50 144 GLY A O 1
ATOM 1108 N N . THR A 1 145 ? -23.341 -14.552 7.615 1.00 54.88 145 THR A N 1
ATOM 1109 C CA . THR A 1 145 ? -23.175 -13.110 7.850 1.00 54.88 145 THR A CA 1
ATOM 1110 C C . THR A 1 145 ? -22.019 -12.574 7.005 1.00 54.88 145 THR A C 1
ATOM 1112 O O . THR A 1 145 ? -20.882 -13.011 7.202 1.00 54.88 145 THR A O 1
ATOM 1115 N N . PRO A 1 146 ? -22.271 -11.676 6.034 1.00 57.12 146 PRO A N 1
ATOM 1116 C CA . PRO A 1 146 ? -21.205 -11.068 5.249 1.00 57.12 146 PRO A CA 1
ATOM 1117 C C . PRO A 1 146 ? -20.204 -10.348 6.158 1.00 57.12 146 PRO A C 1
ATOM 1119 O O . PRO A 1 146 ? -20.564 -9.781 7.186 1.00 57.12 146 PRO A O 1
ATOM 1122 N N . ILE A 1 147 ? -18.932 -10.384 5.766 1.00 63.22 147 ILE A N 1
ATOM 1123 C CA . ILE A 1 147 ? -17.867 -9.599 6.391 1.00 63.22 147 ILE A CA 1
ATOM 1124 C C . ILE A 1 147 ? -18.179 -8.126 6.137 1.00 63.22 147 ILE A C 1
ATOM 1126 O O . ILE A 1 147 ? -18.278 -7.723 4.979 1.00 63.22 147 ILE A O 1
ATOM 1130 N N . LEU A 1 148 ? -18.287 -7.324 7.193 1.00 75.75 148 LEU A N 1
ATOM 1131 C CA . LEU A 1 148 ? -18.482 -5.886 7.059 1.00 75.75 148 LEU A CA 1
ATOM 1132 C C . LEU A 1 148 ? -17.289 -5.183 7.693 1.00 75.75 148 LEU A C 1
ATOM 1134 O O . LEU A 1 148 ? -17.209 -5.035 8.912 1.00 75.75 148 LEU A O 1
ATOM 1138 N N . THR A 1 149 ? -16.323 -4.791 6.865 1.00 88.81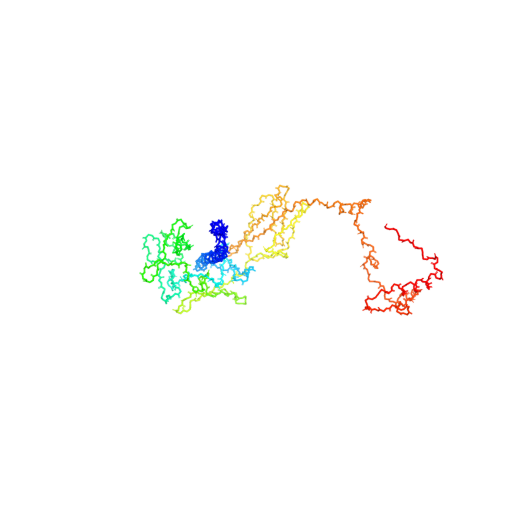 149 THR A N 1
ATOM 1139 C CA . THR A 1 149 ? -15.285 -3.857 7.303 1.00 88.81 149 THR A CA 1
ATOM 1140 C C . THR A 1 149 ? -15.979 -2.534 7.623 1.00 88.81 149 THR A C 1
ATOM 1142 O O . THR A 1 149 ? -16.618 -1.978 6.725 1.00 88.81 149 THR A O 1
ATOM 1145 N N . PRO A 1 150 ? -15.900 -2.025 8.867 1.00 92.81 150 PRO A N 1
ATOM 1146 C CA . PRO A 1 150 ? -16.504 -0.744 9.184 1.00 92.81 150 PRO A CA 1
ATOM 1147 C C . PRO A 1 150 ? -15.909 0.351 8.295 1.00 92.81 150 PRO A C 1
ATOM 1149 O O . PRO A 1 150 ? -14.717 0.343 7.989 1.00 92.81 150 PRO A O 1
ATOM 1152 N N . GLN A 1 151 ? -16.734 1.312 7.903 1.00 95.12 151 GLN A N 1
ATOM 1153 C CA . GLN A 1 151 ? -16.308 2.499 7.177 1.00 95.12 151 GLN A CA 1
ATOM 1154 C C . GLN A 1 151 ? -16.848 3.733 7.886 1.00 95.12 151 GLN A C 1
ATOM 1156 O O . GLN A 1 151 ? -18.054 3.960 7.943 1.00 95.12 151 GLN A O 1
ATOM 1161 N N . LEU A 1 152 ? -15.952 4.538 8.439 1.00 95.62 152 LEU A N 1
ATOM 1162 C CA . LEU A 1 152 ? -16.287 5.809 9.053 1.00 95.62 152 LEU A CA 1
ATOM 1163 C C . LEU A 1 152 ? -16.515 6.889 8.014 1.00 95.62 152 LEU A C 1
ATOM 1165 O O . LEU A 1 152 ? -15.929 6.887 6.927 1.00 95.62 152 LEU A O 1
ATOM 1169 N N . ASN A 1 153 ? -17.343 7.841 8.418 1.00 95.56 153 ASN A N 1
ATOM 1170 C CA . ASN A 1 153 ? -17.524 9.122 7.771 1.00 95.56 153 ASN A CA 1
ATOM 1171 C C . ASN A 1 153 ? -17.969 10.165 8.809 1.00 95.56 153 ASN A C 1
ATOM 1173 O O . ASN A 1 153 ? -18.373 9.828 9.927 1.00 95.56 153 ASN A O 1
ATOM 1177 N N . VAL A 1 154 ? -17.937 11.434 8.417 1.00 94.69 154 VAL A N 1
ATOM 1178 C CA . VAL A 1 154 ? -18.571 12.530 9.146 1.00 94.69 154 VAL A CA 1
ATOM 1179 C C . VAL A 1 154 ? -19.771 13.011 8.337 1.00 94.69 154 VAL A C 1
ATOM 1181 O O . VAL A 1 154 ? -19.653 13.322 7.153 1.00 94.69 154 VAL A O 1
ATOM 1184 N N . SER A 1 155 ? -20.941 13.070 8.969 1.00 94.56 155 SER A N 1
ATOM 1185 C CA . SER A 1 155 ? -22.167 13.551 8.333 1.00 94.56 155 SER A CA 1
ATOM 1186 C C . SER A 1 155 ? -22.042 15.018 7.905 1.00 94.56 155 SER A C 1
ATOM 1188 O O . SER A 1 155 ? -21.261 15.789 8.464 1.00 94.56 155 SER A O 1
ATOM 1190 N N . SER A 1 156 ? -22.913 15.468 6.995 1.00 89.44 156 SER A N 1
ATOM 1191 C CA . SER A 1 156 ? -23.018 16.893 6.634 1.00 89.44 156 SER A CA 1
ATOM 1192 C C . SER A 1 156 ? -23.397 17.800 7.814 1.00 89.44 156 SER A C 1
ATOM 1194 O O . SER A 1 156 ? -23.257 19.017 7.732 1.00 89.44 156 SER A O 1
ATOM 1196 N N . THR A 1 157 ? -23.903 17.218 8.903 1.00 89.50 157 THR A N 1
ATOM 1197 C CA . THR A 1 157 ? -24.244 17.903 10.155 1.00 89.50 157 THR A CA 1
ATOM 1198 C C . THR A 1 157 ? -23.131 17.828 11.207 1.00 89.50 157 THR A C 1
ATOM 1200 O O . THR A 1 157 ? -23.310 18.360 12.299 1.00 89.50 157 THR A O 1
ATOM 1203 N N . GLY A 1 158 ? -21.983 17.217 10.888 1.00 91.00 158 GLY A N 1
ATOM 1204 C CA . GLY A 1 158 ? -20.787 17.212 11.733 1.00 91.00 158 GLY A CA 1
ATOM 1205 C C . GLY A 1 158 ? -20.730 16.099 12.782 1.00 91.00 158 GLY A C 1
ATOM 1206 O O . GLY A 1 158 ? -20.080 16.285 13.810 1.00 91.00 158 GLY A O 1
ATOM 1207 N N . TYR A 1 159 ? -21.394 14.962 12.556 1.00 94.44 159 TYR A N 1
ATOM 1208 C CA . TYR A 1 159 ? -21.410 13.826 13.488 1.00 94.44 159 TYR A CA 1
ATOM 1209 C C . TYR A 1 159 ? -20.713 12.604 12.898 1.00 94.44 159 TYR A C 1
ATOM 1211 O O . TYR A 1 159 ? -20.810 12.353 11.699 1.00 94.44 159 TYR A O 1
ATOM 1219 N N . TRP A 1 160 ? -20.034 11.833 13.743 1.00 95.75 160 TRP A N 1
ATOM 1220 C CA . TRP A 1 160 ? -19.403 10.583 13.335 1.00 95.75 160 TRP A CA 1
ATOM 1221 C C . TRP A 1 160 ? -20.447 9.518 13.019 1.00 95.75 160 TRP A C 1
ATOM 1223 O O . TRP A 1 160 ? -21.384 9.293 13.788 1.00 95.75 160 TRP A O 1
ATOM 1233 N N . GLN A 1 161 ? -20.260 8.837 11.895 1.00 95.88 161 GLN A N 1
ATOM 1234 C CA . GLN A 1 161 ? -21.121 7.749 11.459 1.00 95.88 161 GLN A CA 1
ATOM 1235 C C . GLN A 1 161 ? -20.282 6.567 10.988 1.00 95.88 161 GLN A C 1
ATOM 1237 O O . GLN A 1 161 ? -19.153 6.739 10.528 1.00 95.88 161 GLN A O 1
ATOM 1242 N N . VAL A 1 162 ? -20.857 5.375 11.089 1.00 95.44 162 VAL A N 1
ATOM 1243 C CA . VAL A 1 162 ? -20.270 4.129 10.603 1.00 95.44 162 VAL A CA 1
ATOM 1244 C C . VAL A 1 162 ? -21.184 3.495 9.564 1.00 95.44 162 VAL A C 1
ATOM 1246 O O . VAL A 1 162 ? -22.406 3.515 9.695 1.00 95.44 162 VAL A O 1
ATOM 1249 N N . SER A 1 163 ? -20.570 2.952 8.526 1.00 93.62 163 SER A N 1
ATOM 1250 C CA . SER A 1 163 ? -21.186 2.185 7.456 1.00 93.62 163 SER A CA 1
ATOM 1251 C C . SER A 1 163 ? -20.599 0.779 7.436 1.00 93.62 163 SER A C 1
ATOM 1253 O O . SER A 1 163 ? -19.443 0.569 7.804 1.00 93.62 163 SER A O 1
ATOM 1255 N N . TYR A 1 164 ? -21.384 -0.156 6.918 1.00 90.31 164 TYR A N 1
ATOM 1256 C CA . TYR A 1 164 ? -21.007 -1.555 6.750 1.00 90.31 164 TYR A CA 1
ATOM 1257 C C . TYR A 1 164 ? -21.202 -2.065 5.317 1.00 90.31 164 TYR A C 1
ATOM 1259 O O . TYR A 1 164 ? -20.749 -3.150 4.978 1.00 90.31 164 TYR A O 1
ATOM 1267 N N . ASP A 1 165 ? -21.828 -1.273 4.449 1.00 87.94 165 ASP A N 1
ATOM 1268 C CA . ASP A 1 165 ? -22.240 -1.641 3.091 1.00 87.94 165 ASP A CA 1
ATOM 1269 C C . ASP A 1 165 ? -21.501 -0.814 2.022 1.00 87.94 165 ASP A C 1
ATOM 1271 O O . ASP A 1 165 ? -22.066 -0.400 1.005 1.00 87.94 165 ASP A O 1
ATOM 1275 N N . GLY A 1 166 ? -20.216 -0.542 2.273 1.00 85.88 166 GLY A N 1
ATOM 1276 C CA . GLY A 1 166 ? -19.357 0.227 1.366 1.00 85.88 166 GLY A CA 1
ATOM 1277 C C . GLY A 1 166 ? -19.688 1.721 1.285 1.00 85.88 166 GLY A C 1
ATOM 1278 O O . GLY A 1 166 ? -19.346 2.369 0.297 1.00 85.88 166 GLY A O 1
ATOM 1279 N N . GLY A 1 167 ? -20.362 2.270 2.298 1.00 89.38 167 GLY A N 1
ATOM 1280 C CA . GLY A 1 167 ? -20.705 3.687 2.393 1.00 89.38 167 GLY A CA 1
ATOM 1281 C C . GLY A 1 167 ? -22.076 4.018 1.814 1.00 89.38 167 GLY A C 1
ATOM 1282 O O . GLY A 1 167 ? -22.311 5.168 1.446 1.00 89.38 167 GLY A O 1
ATOM 1283 N N . THR A 1 168 ? -22.968 3.033 1.691 1.00 88.62 168 THR A N 1
ATOM 1284 C CA . THR A 1 168 ? -24.315 3.237 1.143 1.00 88.62 168 THR A CA 1
ATOM 1285 C C . THR A 1 168 ? -25.270 3.713 2.234 1.00 88.62 168 THR A C 1
ATOM 1287 O O . THR A 1 168 ? -26.038 4.653 2.019 1.00 88.62 168 THR A O 1
ATOM 1290 N N . THR A 1 169 ? -25.200 3.108 3.419 1.00 91.31 169 THR A N 1
ATOM 1291 C CA . THR A 1 169 ? -25.992 3.483 4.590 1.00 91.31 169 THR A CA 1
ATOM 1292 C C . THR A 1 169 ? -25.094 3.743 5.792 1.00 91.31 169 THR A C 1
ATOM 1294 O O . THR A 1 169 ? -24.053 3.118 5.973 1.00 91.31 169 THR A O 1
ATOM 1297 N N . PHE A 1 170 ? -25.490 4.714 6.615 1.00 93.19 170 PHE A N 1
ATOM 1298 C CA . PHE A 1 170 ? -24.697 5.176 7.748 1.00 93.19 170 PHE A CA 1
ATOM 1299 C C . PHE A 1 170 ? -25.533 5.225 9.023 1.00 93.19 170 PHE A C 1
ATOM 1301 O O . PHE A 1 170 ? -26.627 5.793 9.044 1.00 93.19 170 PHE A O 1
ATOM 1308 N N . THR A 1 171 ? -24.956 4.706 10.102 1.00 93.25 171 THR A N 1
ATOM 1309 C CA . THR A 1 171 ? -25.490 4.784 11.462 1.00 93.25 171 THR A CA 1
ATOM 1310 C C . THR A 1 171 ? -24.654 5.767 12.270 1.00 93.25 171 THR A C 1
ATOM 1312 O O . THR A 1 171 ? -23.432 5.644 12.345 1.00 93.25 171 THR A O 1
ATOM 1315 N N . THR A 1 172 ? -25.299 6.759 12.883 1.00 95.31 172 THR A N 1
ATOM 1316 C CA . THR A 1 172 ? -24.616 7.739 13.738 1.00 95.31 172 THR A CA 1
ATOM 1317 C C . THR A 1 172 ? -24.114 7.085 15.023 1.00 95.31 172 THR A C 1
ATOM 1319 O O . THR A 1 172 ? -24.871 6.399 15.712 1.00 95.31 172 THR A O 1
ATOM 1322 N N . LEU A 1 173 ? -22.842 7.315 15.355 1.00 95.00 173 LEU A N 1
ATOM 1323 C CA . LEU A 1 173 ? -22.227 6.796 16.574 1.00 95.00 173 LEU A CA 1
ATOM 1324 C C . LEU A 1 173 ? -22.674 7.594 17.798 1.00 95.00 173 LEU A C 1
ATOM 1326 O O . LEU A 1 173 ? -22.824 8.818 17.743 1.00 95.00 173 LEU A O 1
ATOM 1330 N N . LYS A 1 174 ? -22.840 6.883 18.916 1.00 94.56 174 LYS A N 1
ATOM 1331 C CA . LYS A 1 174 ? -23.342 7.436 20.178 1.00 94.56 174 LYS A CA 1
ATOM 1332 C C . LYS A 1 174 ? -22.335 7.309 21.317 1.00 94.56 174 LYS A C 1
ATOM 1334 O O . LYS A 1 174 ? -21.604 6.317 21.380 1.00 94.56 174 LYS A O 1
ATOM 1339 N N . ASP A 1 175 ? -22.307 8.310 22.190 1.00 92.88 175 ASP A N 1
ATOM 1340 C CA . ASP A 1 175 ? -21.508 8.357 23.419 1.00 92.88 175 ASP A CA 1
ATOM 1341 C C . ASP A 1 175 ? -22.184 7.621 24.589 1.00 92.88 175 ASP A C 1
ATOM 1343 O O . ASP A 1 175 ? -23.206 6.948 24.416 1.00 92.88 175 ASP A O 1
ATOM 1347 N N . ALA A 1 176 ? -21.567 7.650 25.781 1.00 91.50 176 ALA A N 1
ATOM 1348 C CA . ALA A 1 176 ? -22.021 6.904 26.975 1.00 91.50 176 ALA A CA 1
ATOM 1349 C C . ALA A 1 176 ? -23.460 7.235 27.375 1.00 91.50 176 ALA A C 1
ATOM 1351 O O . ALA A 1 176 ? -24.180 6.362 27.855 1.00 91.50 176 ALA A O 1
ATOM 1352 N N . ASP A 1 177 ? -23.875 8.467 27.104 1.00 91.56 177 ASP A N 1
ATOM 1353 C CA . ASP A 1 177 ? -25.176 9.008 27.464 1.00 91.56 177 ASP A CA 1
ATOM 1354 C C . ASP A 1 177 ? -26.205 8.850 26.327 1.00 91.56 177 ASP A C 1
ATOM 1356 O O . ASP A 1 177 ? -27.343 9.310 26.438 1.00 91.56 177 ASP A O 1
ATOM 1360 N N . GLY A 1 178 ? -25.828 8.199 25.219 1.00 91.50 178 GLY A N 1
ATOM 1361 C CA . GLY A 1 178 ? -26.675 7.994 24.042 1.00 91.50 178 GLY A CA 1
ATOM 1362 C C . GLY A 1 178 ? -26.754 9.203 23.101 1.00 91.50 178 GLY A C 1
ATOM 1363 O O . GLY A 1 178 ? -27.570 9.202 22.167 1.00 91.50 178 GLY A O 1
ATOM 1364 N N . GLN A 1 179 ? -25.920 10.223 23.318 1.00 93.38 179 GLN A N 1
ATOM 1365 C CA . GLN A 1 179 ? -25.854 11.418 22.482 1.00 93.38 179 GLN A CA 1
ATOM 1366 C C . GLN A 1 179 ? -24.976 11.174 21.254 1.00 93.38 179 GLN A C 1
ATOM 1368 O O . GLN A 1 179 ? -24.035 10.384 21.281 1.00 93.38 179 GLN A O 1
ATOM 1373 N N . ASP A 1 180 ? -25.290 11.853 20.153 1.00 95.12 180 ASP A N 1
ATOM 1374 C CA . ASP A 1 180 ? -24.541 11.709 18.906 1.00 95.12 180 ASP A CA 1
ATOM 1375 C C . ASP A 1 180 ? -23.140 12.327 19.033 1.00 95.12 180 ASP A C 1
ATOM 1377 O O . ASP A 1 180 ? -22.980 13.472 19.467 1.00 95.12 180 ASP A O 1
ATOM 1381 N N . ILE A 1 181 ? -22.115 11.592 18.599 1.00 93.12 181 ILE A N 1
ATOM 1382 C CA . ILE A 1 181 ? -20.723 12.030 18.739 1.00 93.12 181 ILE A CA 1
ATOM 1383 C C . ILE A 1 181 ? -20.393 13.068 17.666 1.00 93.12 181 ILE A C 1
ATOM 1385 O O . ILE A 1 181 ? -20.294 12.755 16.477 1.00 93.12 181 ILE A O 1
ATOM 1389 N N . LYS A 1 182 ? -20.164 14.313 18.087 1.00 91.38 182 LYS A N 1
ATOM 1390 C CA . LYS A 1 182 ? -19.718 15.396 17.201 1.00 91.38 182 LYS A CA 1
ATOM 1391 C C . LYS A 1 182 ? -18.252 15.237 16.802 1.00 91.38 182 LYS A C 1
ATOM 1393 O O . LYS A 1 182 ? -17.394 14.962 17.634 1.00 91.38 182 LYS A O 1
ATOM 1398 N N . ALA A 1 183 ? -17.958 15.527 15.539 1.00 88.81 183 ALA A N 1
ATOM 1399 C CA . ALA A 1 183 ? -16.604 15.617 14.991 1.00 88.81 183 ALA A CA 1
ATOM 1400 C C . ALA A 1 183 ? -15.933 16.986 15.253 1.00 88.81 183 ALA A C 1
ATOM 1402 O O . ALA A 1 183 ? -14.860 17.292 14.729 1.00 88.81 183 ALA A O 1
ATOM 1403 N N . GLU A 1 184 ? -16.571 17.846 16.050 1.00 79.25 184 GLU A N 1
ATOM 1404 C CA . GLU A 1 184 ? -16.106 19.194 16.369 1.00 79.25 184 GLU A CA 1
ATOM 1405 C C . GLU A 1 184 ? -15.486 19.267 17.762 1.00 79.25 184 GLU A C 1
ATOM 1407 O O . GLU A 1 184 ? -15.969 18.607 18.673 1.00 79.25 184 GLU A O 1
ATOM 1412 N N . GLY A 1 185 ? -14.483 20.138 17.936 1.00 62.50 185 GLY A N 1
ATOM 1413 C CA . GLY A 1 185 ? -13.948 20.504 19.251 1.00 62.50 185 GLY A CA 1
ATOM 1414 C C . GLY A 1 185 ? -13.339 19.325 20.012 1.00 62.50 185 GLY A C 1
ATOM 1415 O O . GLY A 1 185 ? -14.028 18.605 20.723 1.00 62.50 185 GLY A O 1
ATOM 1416 N N . GLY A 1 186 ? -12.022 19.144 19.919 1.00 59.66 186 GLY A N 1
ATOM 1417 C CA . GLY A 1 186 ? -11.351 18.062 20.635 1.00 59.66 186 GLY A CA 1
ATOM 1418 C C . GLY A 1 186 ? -9.861 18.286 20.817 1.00 59.66 186 GLY A C 1
ATOM 1419 O O . GLY A 1 186 ? -9.244 19.107 20.135 1.00 59.66 186 GLY A O 1
ATOM 1420 N N . LYS A 1 187 ? -9.292 17.526 21.758 1.00 59.28 187 LYS A N 1
ATOM 1421 C CA . LYS A 1 187 ? -7.849 17.272 21.810 1.00 59.28 187 LYS A CA 1
ATOM 1422 C C . LYS A 1 187 ? -7.427 16.563 20.525 1.00 59.28 187 LYS A C 1
ATOM 1424 O O . LYS A 1 187 ? -8.256 16.002 19.817 1.00 59.28 187 LYS A O 1
ATOM 1429 N N . GLN A 1 188 ? -6.131 16.589 20.256 1.00 65.69 188 GLN A N 1
ATOM 1430 C CA . GLN A 1 188 ? -5.551 15.889 19.126 1.00 65.69 188 GLN A CA 1
ATOM 1431 C C . GLN A 1 188 ? -5.951 14.397 19.113 1.00 65.69 188 GLN A C 1
ATOM 1433 O O . GLN A 1 188 ? -5.617 13.668 20.047 1.00 65.69 188 GLN A O 1
ATOM 1438 N N . GLY A 1 189 ? -6.712 13.986 18.093 1.00 72.62 189 GLY A N 1
ATOM 1439 C CA . GLY A 1 189 ? -7.178 12.613 17.878 1.00 72.62 189 GLY A CA 1
ATOM 1440 C C . GLY A 1 189 ? -6.196 11.798 17.034 1.00 72.62 189 GLY A C 1
ATOM 1441 O O . GLY A 1 189 ? -5.371 12.370 16.322 1.00 72.62 189 GLY A O 1
ATOM 1442 N N . GLY A 1 190 ? -6.272 10.470 17.127 1.00 83.00 190 GLY A N 1
ATOM 1443 C CA . GLY A 1 190 ? -5.457 9.551 16.326 1.00 83.00 190 GLY A CA 1
ATOM 1444 C C . GLY A 1 190 ? -6.097 9.218 14.978 1.00 83.00 190 GLY A C 1
ATOM 1445 O O . GLY A 1 190 ? -7.315 9.279 14.830 1.00 83.00 190 GLY A O 1
ATOM 1446 N N . THR A 1 191 ? -5.283 8.829 13.998 1.00 86.94 191 THR A N 1
ATOM 1447 C CA . THR A 1 191 ? -5.737 8.499 12.631 1.00 86.94 191 THR A CA 1
ATOM 1448 C C . THR A 1 191 ? -5.821 6.999 12.341 1.00 86.94 191 THR A C 1
ATOM 1450 O O . THR A 1 191 ? -6.010 6.623 11.192 1.00 86.94 191 THR A O 1
ATOM 1453 N N . THR A 1 192 ? -5.612 6.125 13.325 1.00 92.56 192 THR A N 1
ATOM 1454 C CA . THR A 1 192 ? -5.563 4.665 13.122 1.00 92.56 192 THR A CA 1
ATOM 1455 C C . THR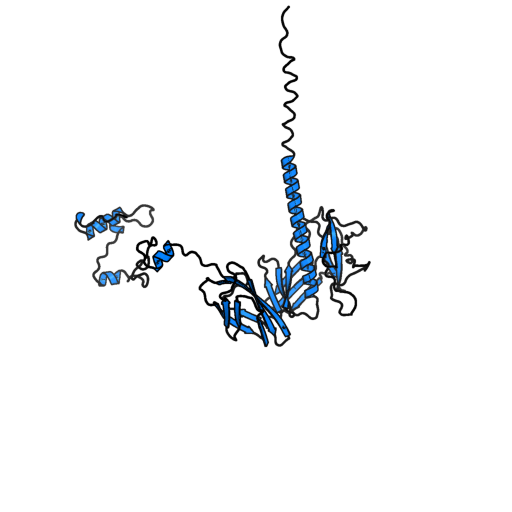 A 1 192 ? -5.854 3.906 14.414 1.00 92.56 192 THR A C 1
ATOM 1457 O O . THR A 1 192 ? -5.675 4.445 15.509 1.00 92.56 192 THR A O 1
ATOM 1460 N N . VAL A 1 193 ? -6.252 2.639 14.278 1.00 94.00 193 VAL A N 1
ATOM 1461 C CA . VAL A 1 193 ? -6.372 1.670 15.381 1.00 94.00 193 VAL A CA 1
ATOM 1462 C C . VAL A 1 193 ? -5.028 1.220 15.953 1.00 94.00 193 VAL A C 1
ATOM 1464 O O . VAL A 1 193 ? -4.999 0.583 17.001 1.00 94.00 193 VAL A O 1
ATOM 1467 N N . PHE A 1 194 ? -3.913 1.526 15.284 1.00 94.06 194 PHE A N 1
ATOM 1468 C CA . PHE A 1 194 ? -2.572 1.153 15.731 1.00 94.06 194 PHE A CA 1
ATOM 1469 C C . PHE A 1 194 ? -1.924 2.291 16.525 1.00 94.06 194 PHE A C 1
ATOM 1471 O O . PHE A 1 194 ? -1.676 3.372 15.990 1.00 94.06 194 PHE A O 1
ATOM 1478 N N . SER A 1 195 ? -1.583 2.049 17.789 1.00 91.25 195 SER A N 1
ATOM 1479 C CA . SER A 1 195 ? -0.776 2.985 18.584 1.00 91.25 195 SER A CA 1
ATOM 1480 C C . SER A 1 195 ? 0.713 2.895 18.243 1.00 91.25 195 SER A C 1
ATOM 1482 O O . SER A 1 195 ? 1.434 3.887 18.359 1.00 91.25 195 SER A O 1
ATOM 1484 N N . LYS A 1 196 ? 1.172 1.724 17.788 1.00 92.12 196 LYS A N 1
ATOM 1485 C CA . LYS A 1 196 ? 2.566 1.468 17.420 1.00 92.12 196 LYS A CA 1
ATOM 1486 C C . LYS A 1 196 ? 2.659 0.353 16.385 1.00 92.12 196 LYS A C 1
ATOM 1488 O O . LYS A 1 196 ? 1.972 -0.655 16.514 1.00 92.12 196 LYS A O 1
ATOM 1493 N N . VAL A 1 197 ? 3.541 0.510 15.398 1.00 94.12 197 VAL A N 1
ATOM 1494 C CA . VAL A 1 197 ? 3.856 -0.509 14.385 1.00 94.12 197 VAL A CA 1
ATOM 1495 C C . VAL A 1 197 ? 5.371 -0.599 14.216 1.00 94.12 197 VAL A C 1
ATOM 1497 O O . VAL A 1 197 ? 6.035 0.412 13.978 1.00 94.12 197 VAL A O 1
ATOM 1500 N N . VAL A 1 198 ? 5.932 -1.801 14.334 1.00 94.25 19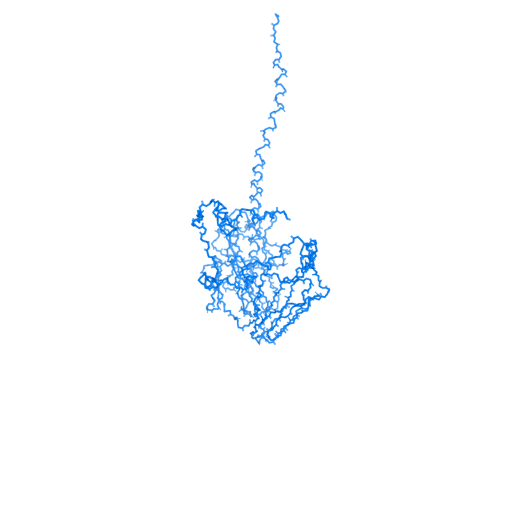8 VAL A N 1
ATOM 1501 C CA . VAL A 1 198 ? 7.379 -2.046 14.260 1.00 94.25 198 VAL A CA 1
ATOM 1502 C C . VAL A 1 198 ? 7.657 -3.274 13.409 1.00 94.25 198 VAL A C 1
ATOM 1504 O O . VAL A 1 198 ? 7.106 -4.341 13.664 1.00 94.25 198 VAL A O 1
ATOM 1507 N N . TYR A 1 199 ? 8.550 -3.129 12.435 1.00 95.81 199 TYR A N 1
ATOM 1508 C CA . TYR A 1 199 ? 9.146 -4.254 11.728 1.00 95.81 199 TYR A CA 1
ATOM 1509 C C . TYR A 1 199 ? 10.564 -4.496 12.256 1.00 95.81 199 TYR A C 1
ATOM 1511 O O . TYR A 1 199 ? 11.399 -3.593 12.236 1.00 95.81 199 TYR A O 1
ATOM 1519 N N . ASP A 1 200 ? 10.812 -5.702 12.757 1.00 95.50 200 ASP A N 1
ATOM 1520 C CA . ASP A 1 200 ? 12.133 -6.179 13.165 1.00 95.50 200 ASP A CA 1
ATOM 1521 C C . ASP A 1 200 ? 12.702 -7.031 12.023 1.00 95.50 200 ASP A C 1
ATOM 1523 O O . ASP A 1 200 ? 12.265 -8.162 11.796 1.00 95.50 200 ASP A O 1
ATOM 1527 N N . GLU A 1 201 ? 13.640 -6.457 11.267 1.00 92.69 201 GLU A N 1
ATOM 1528 C CA . GLU A 1 201 ? 14.235 -7.097 10.089 1.00 92.69 201 GLU A CA 1
ATOM 1529 C C . GLU A 1 201 ? 15.150 -8.273 10.459 1.00 92.69 201 GLU A C 1
ATOM 1531 O O . GLU A 1 201 ? 15.230 -9.240 9.701 1.00 92.69 201 GLU A O 1
ATOM 1536 N N . GLU A 1 202 ? 15.798 -8.233 11.629 1.00 93.50 202 GLU A N 1
ATOM 1537 C CA . GLU A 1 202 ? 16.664 -9.319 12.101 1.00 93.50 202 GLU A CA 1
ATOM 1538 C C . GLU A 1 202 ? 15.838 -10.533 12.524 1.00 93.50 202 GLU A C 1
ATOM 1540 O O . GLU A 1 202 ? 16.164 -11.668 12.177 1.00 93.50 202 GLU A O 1
ATOM 1545 N N . LYS A 1 203 ? 14.741 -10.298 13.253 1.00 94.62 203 LYS A N 1
ATOM 1546 C CA . LYS A 1 203 ? 13.837 -11.366 13.703 1.00 94.62 203 LYS A CA 1
ATOM 1547 C C . LYS A 1 203 ? 12.805 -11.768 12.657 1.00 94.62 203 LYS A C 1
ATOM 1549 O O . LYS A 1 203 ? 12.120 -12.768 12.864 1.00 94.62 203 LYS A O 1
ATOM 1554 N N . LYS A 1 204 ? 12.684 -11.006 11.565 1.00 95.38 204 LYS A N 1
ATOM 1555 C CA . LYS A 1 204 ? 11.650 -11.166 10.533 1.00 95.38 204 LYS A CA 1
ATOM 1556 C C . LYS A 1 204 ? 10.255 -11.192 11.151 1.00 95.38 204 LYS A C 1
ATOM 1558 O O . LYS A 1 204 ? 9.464 -12.100 10.914 1.00 95.38 204 LYS A O 1
ATOM 1563 N N . THR A 1 205 ? 9.953 -10.190 11.972 1.00 96.25 205 THR A N 1
ATOM 1564 C CA . THR A 1 205 ? 8.648 -10.073 12.636 1.00 96.25 205 THR A CA 1
ATOM 1565 C C . THR A 1 205 ? 8.058 -8.685 12.473 1.00 96.25 205 THR A C 1
ATOM 1567 O O . THR A 1 205 ? 8.740 -7.689 12.714 1.00 96.25 205 THR A O 1
ATOM 1570 N N . LEU A 1 206 ? 6.775 -8.618 12.124 1.00 96.19 206 LEU A N 1
ATOM 1571 C CA . LEU A 1 206 ? 5.980 -7.396 12.185 1.00 96.19 206 LEU A CA 1
ATOM 1572 C C . LEU A 1 206 ? 5.131 -7.421 13.457 1.00 96.19 206 LEU A C 1
ATOM 1574 O O . LEU A 1 206 ? 4.331 -8.337 13.654 1.00 96.19 206 LEU A O 1
ATOM 1578 N N . SER A 1 207 ? 5.277 -6.399 14.294 1.00 94.88 207 SER A N 1
ATOM 1579 C CA . SER A 1 207 ? 4.499 -6.228 15.517 1.00 94.88 207 SER A CA 1
ATOM 1580 C C . SER A 1 207 ? 3.668 -4.954 15.462 1.00 94.88 207 SER A C 1
ATOM 1582 O O . SER A 1 207 ? 4.150 -3.907 15.021 1.00 94.88 207 SER A O 1
ATOM 1584 N N . PHE A 1 208 ? 2.437 -5.017 15.959 1.00 93.81 208 PHE A N 1
ATOM 1585 C CA . PHE A 1 208 ? 1.612 -3.834 16.172 1.00 93.81 208 PHE A CA 1
ATOM 1586 C C . PHE A 1 208 ? 0.892 -3.874 17.514 1.00 93.81 208 PHE A C 1
ATOM 1588 O O . PHE A 1 208 ? 0.528 -4.938 18.012 1.00 93.81 208 PHE A O 1
ATOM 1595 N N . THR A 1 209 ? 0.663 -2.687 18.058 1.00 93.75 209 THR A N 1
ATOM 1596 C CA . THR A 1 209 ? -0.077 -2.450 19.294 1.00 93.75 209 THR A CA 1
ATOM 1597 C C . THR A 1 209 ? -1.375 -1.723 18.959 1.00 93.75 209 THR A C 1
ATOM 1599 O O . THR A 1 209 ? -1.355 -0.757 18.190 1.00 93.75 209 THR A O 1
ATOM 1602 N N . LEU A 1 210 ? -2.497 -2.153 19.537 1.00 93.50 210 LEU A N 1
ATOM 1603 C CA . LEU A 1 210 ? -3.783 -1.476 19.369 1.00 93.50 210 LEU A CA 1
ATOM 1604 C C . LEU A 1 210 ? -3.891 -0.195 20.213 1.00 93.50 210 LEU A C 1
ATOM 1606 O O . LEU A 1 210 ? -3.173 0.018 21.192 1.00 93.50 210 LEU A O 1
ATOM 1610 N N . ALA A 1 211 ? -4.766 0.716 19.799 1.00 90.62 211 ALA A N 1
ATOM 1611 C CA . ALA A 1 211 ? -4.953 2.004 20.445 1.00 90.62 211 ALA A CA 1
ATOM 1612 C C . ALA A 1 211 ? -5.894 1.920 21.657 1.00 90.62 211 ALA A C 1
ATOM 1614 O O . ALA A 1 211 ? -7.005 1.402 21.583 1.00 90.62 211 ALA A O 1
ATOM 1615 N N . GLY A 1 212 ? -5.469 2.517 22.773 1.00 85.38 212 GLY A N 1
ATOM 1616 C CA . GLY A 1 212 ? -6.335 2.832 23.912 1.00 85.38 212 GLY A CA 1
ATOM 1617 C C . GLY A 1 212 ? -6.773 1.662 24.796 1.00 85.38 212 GLY A C 1
ATOM 1618 O O . GLY A 1 212 ? -7.542 1.922 25.722 1.00 85.38 212 GLY A O 1
ATOM 1619 N N . THR A 1 213 ? -6.307 0.435 24.531 1.00 84.31 213 THR A N 1
ATOM 1620 C CA . THR A 1 213 ? -6.575 -0.784 25.319 1.00 84.31 213 THR A CA 1
ATOM 1621 C C . THR A 1 213 ? -5.773 -0.810 26.624 1.00 84.31 213 THR A C 1
ATOM 1623 O O . THR A 1 213 ? -4.590 -0.468 26.608 1.00 84.31 213 THR A O 1
ATOM 1626 N N . ASP A 1 214 ? -6.387 -1.264 27.718 1.00 82.44 214 ASP A N 1
ATOM 1627 C CA . ASP A 1 214 ? -5.726 -1.538 29.002 1.00 82.44 214 ASP A CA 1
ATOM 1628 C C . ASP A 1 214 ? -6.178 -2.922 29.522 1.00 82.44 214 ASP A C 1
ATOM 1630 O O . ASP A 1 214 ? -7.368 -3.089 29.802 1.00 82.44 214 ASP A O 1
ATOM 1634 N N . PRO A 1 215 ? -5.287 -3.931 29.608 1.00 86.56 215 PRO A N 1
ATOM 1635 C CA . PRO A 1 215 ? -3.858 -3.872 29.288 1.00 86.56 215 PRO A CA 1
ATOM 1636 C C . PRO A 1 215 ? -3.581 -3.649 27.792 1.00 86.56 215 PRO A C 1
ATOM 1638 O O . PRO A 1 215 ? -4.439 -3.841 26.932 1.00 86.56 215 PRO A O 1
ATOM 1641 N N . GLU A 1 216 ? -2.353 -3.233 27.477 1.00 89.56 216 GLU A N 1
ATOM 1642 C CA . GLU A 1 216 ? -1.897 -3.024 26.101 1.00 89.56 216 GLU A CA 1
ATOM 1643 C C . GLU A 1 216 ? -1.992 -4.325 25.281 1.00 89.56 216 GLU A C 1
ATOM 1645 O O . GLU A 1 216 ? -1.345 -5.323 25.605 1.00 89.56 216 GLU A O 1
ATOM 1650 N N . GLN A 1 217 ? -2.770 -4.311 24.194 1.00 90.94 217 GLN A N 1
ATOM 1651 C CA . GLN A 1 217 ? -2.925 -5.465 23.311 1.00 90.94 217 GLN A CA 1
ATOM 1652 C C . GLN A 1 217 ? -1.978 -5.356 22.115 1.00 90.94 217 GLN A C 1
ATOM 1654 O O . GLN A 1 217 ? -2.082 -4.440 21.295 1.00 90.94 217 GLN A O 1
ATOM 1659 N N . SER A 1 218 ? -1.049 -6.307 22.017 1.00 92.12 218 SER A N 1
ATOM 1660 C CA . SER A 1 218 ? -0.038 -6.369 20.960 1.00 92.12 218 SER A CA 1
ATOM 1661 C C . SER A 1 218 ? -0.106 -7.684 20.197 1.00 92.12 218 SER A C 1
ATOM 1663 O O . SER A 1 218 ? -0.291 -8.750 20.782 1.00 92.12 218 SER A O 1
ATOM 1665 N N . TYR A 1 219 ? 0.124 -7.607 18.893 1.00 91.12 219 TYR A N 1
ATOM 1666 C CA . TYR A 1 219 ? 0.176 -8.747 17.990 1.00 91.12 219 TYR A CA 1
ATOM 1667 C C . TYR A 1 219 ? 1.538 -8.794 17.313 1.00 91.12 219 TYR A C 1
ATOM 1669 O O . TYR A 1 219 ? 2.122 -7.755 17.008 1.00 91.12 219 TYR A O 1
ATOM 1677 N N . THR A 1 220 ? 2.060 -9.997 17.088 1.00 94.00 220 THR A N 1
ATOM 1678 C CA . THR A 1 220 ? 3.344 -10.212 16.414 1.00 94.00 220 THR A CA 1
ATOM 1679 C C . THR A 1 220 ? 3.200 -11.333 15.404 1.00 94.00 220 THR A C 1
ATOM 1681 O O . THR A 1 220 ? 2.773 -12.432 15.749 1.00 94.00 220 THR A O 1
ATOM 1684 N N . PHE A 1 221 ? 3.578 -11.043 14.165 1.00 93.19 221 PHE A N 1
ATOM 1685 C CA . PHE A 1 221 ? 3.453 -11.945 13.032 1.00 93.19 221 PHE A CA 1
ATOM 1686 C C . PHE A 1 221 ? 4.833 -12.224 12.435 1.00 93.19 221 PHE A C 1
ATOM 1688 O O . PHE A 1 221 ? 5.608 -11.280 12.244 1.00 93.19 221 PHE A O 1
ATOM 1695 N N . PRO A 1 222 ? 5.156 -13.489 12.123 1.00 94.69 222 PRO A N 1
ATOM 1696 C CA . PRO A 1 222 ? 6.357 -13.807 11.369 1.00 94.69 222 PRO A CA 1
ATOM 1697 C C . PRO A 1 222 ? 6.223 -13.327 9.918 1.00 94.69 222 PRO A C 1
ATOM 1699 O O . PRO A 1 222 ? 5.134 -13.344 9.342 1.00 94.69 222 PRO A O 1
ATOM 1702 N N . VAL A 1 223 ? 7.348 -12.930 9.332 1.00 95.69 223 VAL A N 1
ATOM 1703 C CA . VAL A 1 223 ? 7.486 -12.553 7.925 1.00 95.69 223 VAL A CA 1
ATOM 1704 C C . VAL A 1 223 ? 8.263 -13.652 7.208 1.00 95.69 223 VAL A C 1
ATOM 1706 O O . VAL A 1 223 ? 9.407 -13.933 7.554 1.00 95.69 223 VAL A O 1
ATOM 1709 N N . ASP A 1 224 ? 7.636 -14.279 6.218 1.00 94.06 224 ASP A N 1
ATOM 1710 C CA . ASP A 1 224 ? 8.261 -15.279 5.351 1.00 94.06 224 ASP A CA 1
ATOM 1711 C C . ASP A 1 224 ? 8.708 -14.616 4.038 1.00 94.06 224 ASP A C 1
ATOM 1713 O O . ASP A 1 224 ? 7.972 -14.585 3.052 1.00 94.06 224 ASP A O 1
ATOM 1717 N N . ASP A 1 225 ? 9.924 -14.066 4.029 1.00 90.31 225 ASP A N 1
ATOM 1718 C CA . ASP A 1 225 ? 10.532 -13.409 2.864 1.00 90.31 225 ASP A CA 1
ATOM 1719 C C . ASP A 1 225 ? 11.306 -14.377 1.945 1.00 90.31 225 ASP A C 1
ATOM 1721 O O . ASP A 1 225 ? 12.047 -13.948 1.059 1.00 90.31 225 ASP A O 1
ATOM 1725 N N . SER A 1 226 ? 11.101 -15.692 2.101 1.00 89.81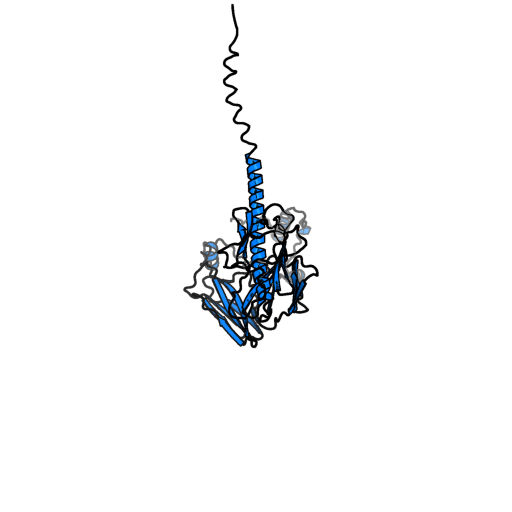 226 SER A N 1
ATOM 1726 C CA . SER A 1 226 ? 11.797 -16.730 1.323 1.00 89.81 226 SER A CA 1
ATOM 1727 C C . SER A 1 226 ? 11.313 -16.881 -0.127 1.00 89.81 226 SER A C 1
ATOM 1729 O O . SER A 1 226 ? 11.846 -17.702 -0.872 1.00 89.81 226 SER A O 1
ATOM 1731 N N . PHE A 1 227 ? 10.328 -16.086 -0.547 1.00 92.56 227 PHE A N 1
ATOM 1732 C CA . PHE A 1 227 ? 9.705 -16.139 -1.867 1.00 92.56 227 PHE A CA 1
ATOM 1733 C C . PHE A 1 227 ? 9.667 -14.755 -2.520 1.00 92.56 227 PHE A C 1
ATOM 1735 O O . PHE A 1 227 ? 9.086 -13.818 -1.964 1.00 92.56 227 PHE A O 1
ATOM 1742 N N . GLY A 1 228 ? 10.212 -14.623 -3.732 1.00 92.69 228 GLY A N 1
ATOM 1743 C CA . GLY A 1 228 ? 10.147 -13.359 -4.464 1.00 92.69 228 GLY A CA 1
ATOM 1744 C C . GLY A 1 228 ? 10.985 -13.287 -5.737 1.00 92.69 228 GLY A C 1
ATOM 1745 O O . GLY A 1 228 ? 11.780 -14.174 -6.051 1.00 92.69 228 GLY A O 1
ATOM 1746 N N . LEU A 1 229 ? 10.786 -12.184 -6.458 1.00 94.75 229 LEU A N 1
ATOM 1747 C CA . LEU A 1 229 ? 11.528 -11.789 -7.651 1.00 94.75 229 LEU A CA 1
ATOM 1748 C C . LEU A 1 229 ? 12.277 -10.493 -7.344 1.00 94.75 229 LEU A C 1
ATOM 1750 O O . LEU A 1 229 ? 11.658 -9.472 -7.052 1.00 94.75 229 LEU A O 1
ATOM 1754 N N . VAL A 1 230 ? 13.601 -10.530 -7.441 1.00 94.06 230 VAL A N 1
ATOM 1755 C CA . VAL A 1 230 ? 14.449 -9.340 -7.344 1.00 94.06 230 VAL A CA 1
ATOM 1756 C C . VAL A 1 230 ? 14.843 -8.929 -8.753 1.00 94.06 230 VAL A C 1
ATOM 1758 O O . VAL A 1 230 ? 15.456 -9.721 -9.461 1.00 94.06 230 VAL A O 1
ATOM 1761 N N . ILE A 1 231 ? 14.512 -7.701 -9.145 1.00 96.19 231 ILE A N 1
ATOM 1762 C CA . ILE A 1 231 ? 14.900 -7.111 -10.431 1.00 96.19 231 ILE A CA 1
ATOM 1763 C C . ILE A 1 231 ? 16.045 -6.133 -10.162 1.00 96.19 231 ILE A C 1
ATOM 1765 O O . ILE A 1 231 ? 15.882 -5.161 -9.424 1.00 96.19 231 ILE A O 1
ATOM 1769 N N . GLU A 1 232 ? 17.225 -6.406 -10.710 1.00 94.50 232 GLU A N 1
ATOM 1770 C CA . GLU A 1 232 ? 18.427 -5.626 -10.420 1.00 94.50 232 GLU A CA 1
ATOM 1771 C C . GLU A 1 232 ? 18.380 -4.245 -11.079 1.00 94.50 232 GLU A C 1
ATOM 1773 O O . GLU A 1 232 ? 18.041 -4.107 -12.252 1.00 94.50 232 GLU A O 1
ATOM 1778 N N . GLY A 1 233 ? 18.734 -3.208 -10.315 1.00 90.38 233 GLY A N 1
ATOM 1779 C CA . GLY A 1 233 ? 18.769 -1.825 -10.803 1.00 90.38 233 GLY A CA 1
ATOM 1780 C C . GLY A 1 233 ? 17.395 -1.183 -11.026 1.00 90.38 233 GLY A C 1
ATOM 1781 O O . GLY A 1 233 ? 17.337 0.007 -11.330 1.00 90.38 233 GLY A O 1
ATOM 1782 N N . TRP A 1 234 ? 16.303 -1.926 -10.839 1.00 93.44 234 TRP A N 1
ATOM 1783 C CA . TRP A 1 234 ? 14.948 -1.395 -10.922 1.00 93.44 234 TRP A CA 1
ATOM 1784 C C . TRP A 1 234 ? 14.539 -0.705 -9.618 1.00 93.44 234 TRP A C 1
ATOM 1786 O O . TRP A 1 234 ? 14.794 -1.205 -8.521 1.00 93.44 234 TRP A O 1
ATOM 1796 N N . ASN A 1 235 ? 13.876 0.444 -9.745 1.00 90.38 235 ASN A N 1
ATOM 1797 C CA . ASN A 1 235 ? 13.271 1.148 -8.624 1.00 90.38 235 ASN A CA 1
ATOM 1798 C C . ASN A 1 235 ? 11.736 1.123 -8.766 1.00 90.38 235 ASN A C 1
ATOM 1800 O O . ASN A 1 235 ? 11.220 1.793 -9.662 1.00 90.38 235 ASN A O 1
ATOM 1804 N N . PRO A 1 236 ? 11.000 0.428 -7.877 1.00 87.88 236 PRO A N 1
ATOM 1805 C CA . PRO A 1 236 ? 9.540 0.322 -7.956 1.00 87.88 236 PRO A CA 1
ATOM 1806 C C . PRO A 1 236 ? 8.812 1.660 -7.778 1.00 87.88 236 PRO A C 1
ATOM 1808 O O . PRO A 1 236 ? 7.650 1.787 -8.157 1.00 87.88 236 PRO A O 1
ATOM 1811 N N . ASP A 1 237 ? 9.484 2.676 -7.233 1.00 86.94 237 ASP A N 1
ATOM 1812 C CA . ASP A 1 237 ? 8.908 3.999 -7.010 1.00 86.94 237 ASP A CA 1
ATOM 1813 C C . ASP A 1 237 ? 9.028 4.937 -8.211 1.00 86.94 237 ASP A C 1
ATOM 1815 O O . ASP A 1 237 ? 8.500 6.054 -8.158 1.00 86.94 237 ASP A O 1
ATOM 1819 N N . LYS A 1 238 ? 9.735 4.514 -9.263 1.00 91.00 238 LYS A N 1
ATOM 1820 C CA . LYS A 1 238 ? 9.959 5.295 -10.477 1.00 91.00 238 LYS A CA 1
ATOM 1821 C C . LYS A 1 238 ? 9.261 4.660 -11.669 1.00 91.00 238 LYS A C 1
ATOM 1823 O O . LYS A 1 238 ? 9.127 3.445 -11.773 1.00 91.00 238 LYS A O 1
ATOM 1828 N N . ILE A 1 239 ? 8.850 5.526 -12.586 1.00 93.25 239 ILE A N 1
ATOM 1829 C CA . ILE A 1 239 ? 8.336 5.116 -13.886 1.00 93.25 239 ILE A CA 1
ATOM 1830 C C . ILE A 1 239 ? 9.533 4.755 -14.764 1.00 93.25 239 ILE A C 1
ATOM 1832 O O . ILE A 1 239 ? 10.468 5.544 -14.909 1.00 93.25 239 ILE A O 1
ATOM 1836 N N . GLU A 1 240 ? 9.486 3.577 -15.368 1.00 94.81 240 GLU A N 1
ATOM 1837 C CA . GLU A 1 240 ? 10.447 3.156 -16.374 1.00 94.81 240 GLU A CA 1
ATOM 1838 C C . GLU A 1 240 ? 10.091 3.788 -17.721 1.00 94.81 240 GLU A C 1
ATOM 1840 O O . GLU A 1 240 ? 9.148 3.385 -18.408 1.00 94.81 240 GLU A O 1
ATOM 1845 N N . GLU A 1 241 ? 10.853 4.815 -18.092 1.00 93.44 241 GLU A N 1
ATOM 1846 C CA . GLU A 1 241 ? 10.646 5.563 -19.331 1.00 93.44 241 GLU A CA 1
ATOM 1847 C C . GLU A 1 241 ? 11.406 4.933 -20.500 1.00 93.44 241 GLU A C 1
ATOM 1849 O O . GLU A 1 241 ? 12.610 4.707 -20.400 1.00 93.44 241 GLU A O 1
ATOM 1854 N N . PHE A 1 242 ? 10.714 4.674 -21.605 1.00 91.81 242 PHE A N 1
ATOM 1855 C CA . PHE A 1 242 ? 11.279 4.158 -22.852 1.00 91.81 242 PHE A CA 1
ATOM 1856 C C . PHE A 1 242 ? 11.346 5.285 -23.876 1.00 91.81 242 PHE A C 1
ATOM 1858 O O . PHE A 1 242 ? 10.350 5.987 -24.093 1.00 91.81 242 PHE A O 1
ATOM 1865 N N . ALA A 1 243 ? 12.489 5.456 -24.537 1.00 86.19 243 ALA A N 1
ATOM 1866 C CA . ALA A 1 243 ? 12.544 6.335 -25.701 1.00 86.19 243 ALA A CA 1
ATOM 1867 C C . ALA A 1 243 ? 11.731 5.731 -26.862 1.00 86.19 243 ALA A C 1
ATOM 1869 O O . ALA A 1 243 ? 11.610 4.515 -26.975 1.00 86.19 243 ALA A O 1
ATOM 1870 N N . GLU A 1 244 ? 11.192 6.562 -27.762 1.00 78.50 244 GLU A N 1
ATOM 1871 C CA . GLU A 1 244 ? 10.343 6.074 -28.867 1.00 78.50 244 GLU A CA 1
ATOM 1872 C C . GLU A 1 244 ? 11.038 5.029 -29.761 1.00 78.50 244 GLU A C 1
ATOM 1874 O O . GLU A 1 244 ? 10.390 4.123 -30.279 1.00 78.50 244 GLU A O 1
ATOM 1879 N N . SER A 1 245 ? 12.354 5.149 -29.941 1.00 76.81 245 SER A N 1
ATOM 1880 C CA . SER A 1 245 ? 13.164 4.222 -30.736 1.00 76.81 245 SER A CA 1
ATOM 1881 C C . SER A 1 245 ? 13.812 3.102 -29.919 1.00 76.81 245 SER A C 1
ATOM 1883 O O . SER A 1 245 ? 14.572 2.314 -30.482 1.00 76.81 245 SER A O 1
ATOM 1885 N N . GLU A 1 246 ? 13.568 3.035 -28.608 1.00 83.25 246 GLU A N 1
ATOM 1886 C CA . GLU A 1 246 ? 14.161 2.029 -27.730 1.00 83.25 246 GLU A CA 1
ATOM 1887 C C . GLU A 1 246 ? 13.431 0.689 -27.905 1.00 83.25 246 GLU A C 1
ATOM 1889 O O . GLU A 1 246 ? 12.244 0.587 -27.590 1.00 83.25 246 GLU A O 1
ATOM 1894 N N . PRO A 1 247 ? 14.104 -0.355 -28.424 1.00 85.69 247 PRO A N 1
ATOM 1895 C CA . PRO A 1 247 ? 13.425 -1.588 -28.808 1.00 85.69 247 PRO A CA 1
ATOM 1896 C C . PRO A 1 247 ? 13.006 -2.429 -27.597 1.00 85.69 247 PRO A C 1
ATOM 1898 O O . PRO A 1 247 ? 12.017 -3.153 -27.666 1.00 85.69 247 PRO A O 1
ATOM 1901 N N . PHE A 1 248 ? 13.770 -2.381 -26.504 1.00 94.12 248 PHE A N 1
ATOM 1902 C CA . PHE A 1 248 ? 13.478 -3.070 -25.250 1.00 94.12 248 PHE A CA 1
ATOM 1903 C C . PHE A 1 248 ? 14.391 -2.564 -24.130 1.00 94.12 248 PHE A C 1
ATOM 1905 O O . PHE A 1 248 ? 15.464 -2.024 -24.395 1.00 94.12 248 PHE A O 1
ATOM 1912 N N . LYS A 1 249 ? 13.996 -2.845 -22.888 1.00 94.69 249 LYS A N 1
ATOM 1913 C CA . LYS A 1 249 ? 14.868 -2.825 -21.714 1.00 94.69 249 LYS A CA 1
ATOM 1914 C C . LYS A 1 249 ? 15.001 -4.226 -21.152 1.00 94.69 249 LYS A C 1
ATOM 1916 O O . LYS A 1 249 ? 14.046 -5.005 -21.153 1.00 94.69 249 LYS A O 1
ATOM 1921 N N . GLU A 1 250 ? 16.198 -4.532 -20.685 1.00 96.44 250 GLU A N 1
ATOM 1922 C CA . GLU A 1 250 ? 16.540 -5.815 -20.094 1.00 96.44 250 GLU A CA 1
ATOM 1923 C C . GLU A 1 250 ? 17.067 -5.596 -18.681 1.00 96.44 250 GLU A C 1
ATOM 1925 O O . GLU A 1 250 ? 17.917 -4.737 -18.450 1.00 96.44 250 GLU A O 1
ATOM 1930 N N . TYR A 1 251 ? 16.562 -6.400 -17.754 1.00 97.31 251 TYR A N 1
ATOM 1931 C CA . TYR A 1 251 ? 16.952 -6.386 -16.357 1.00 97.31 251 TYR A CA 1
ATOM 1932 C C . TYR A 1 251 ? 17.393 -7.787 -15.957 1.00 97.31 251 TYR A C 1
ATOM 1934 O O . TYR A 1 251 ? 16.694 -8.761 -16.247 1.00 97.31 251 TYR A O 1
ATOM 1942 N N . ASN A 1 252 ? 18.517 -7.891 -15.254 1.00 97.75 252 ASN A N 1
ATOM 1943 C CA . ASN A 1 252 ? 18.867 -9.135 -14.578 1.00 97.75 252 ASN A CA 1
ATOM 1944 C C . ASN A 1 252 ? 17.886 -9.369 -13.430 1.00 97.75 252 ASN A C 1
ATOM 1946 O O . ASN A 1 252 ? 17.477 -8.424 -12.747 1.00 97.75 252 ASN A O 1
ATOM 1950 N N . VAL A 1 253 ? 17.523 -10.627 -13.203 1.00 97.75 253 VAL A N 1
ATOM 1951 C CA . VAL A 1 253 ? 16.639 -11.007 -12.107 1.00 97.75 253 VAL A CA 1
ATOM 1952 C C . VAL A 1 253 ? 17.207 -12.149 -11.281 1.00 97.75 253 VAL A C 1
ATOM 1954 O O . VAL A 1 253 ? 17.920 -13.016 -11.780 1.00 97.75 253 VAL A O 1
ATOM 1957 N N . ARG A 1 254 ? 16.836 -12.172 -10.000 1.00 95.94 254 ARG A N 1
ATOM 1958 C CA . ARG A 1 254 ? 16.982 -13.337 -9.126 1.00 95.94 254 ARG A CA 1
ATOM 1959 C C . ARG A 1 254 ? 15.608 -13.812 -8.688 1.00 95.94 254 ARG A C 1
ATOM 1961 O O . ARG A 1 254 ? 14.796 -13.014 -8.220 1.00 95.94 254 ARG A O 1
ATOM 1968 N N . GLN A 1 255 ? 15.374 -15.108 -8.830 1.00 95.31 255 GLN A N 1
ATOM 1969 C CA . GLN A 1 255 ? 14.113 -15.762 -8.498 1.00 95.31 255 GLN A CA 1
ATOM 1970 C C . GLN A 1 255 ? 14.320 -16.709 -7.320 1.00 95.31 255 GLN A C 1
ATOM 1972 O O . GLN A 1 255 ? 15.234 -17.532 -7.346 1.00 95.31 255 GLN A O 1
ATOM 1977 N N . THR A 1 256 ? 13.458 -16.609 -6.310 1.00 95.00 256 THR A N 1
ATOM 1978 C CA . THR A 1 256 ? 13.503 -17.462 -5.115 1.00 95.00 256 THR A CA 1
ATOM 1979 C C . THR A 1 256 ? 12.133 -18.088 -4.882 1.00 95.00 256 THR A C 1
ATOM 1981 O O . THR A 1 256 ? 11.141 -17.370 -4.771 1.00 95.00 256 THR A O 1
ATOM 1984 N N . ASP A 1 257 ? 12.086 -19.423 -4.823 1.00 95.00 257 ASP A N 1
ATOM 1985 C CA . ASP A 1 257 ? 10.869 -20.231 -4.614 1.00 95.00 257 ASP A CA 1
ATOM 1986 C C . ASP A 1 257 ? 9.702 -19.894 -5.567 1.00 95.00 257 ASP A C 1
ATOM 1988 O O . ASP A 1 257 ? 8.535 -19.977 -5.197 1.00 95.00 257 ASP A O 1
ATOM 1992 N N . ILE A 1 258 ? 9.991 -19.500 -6.812 1.00 95.56 258 ILE A N 1
ATOM 1993 C CA . ILE A 1 258 ? 8.961 -19.235 -7.826 1.00 95.56 258 ILE A CA 1
ATOM 1994 C C . ILE A 1 258 ? 8.658 -20.536 -8.569 1.00 95.56 258 ILE A C 1
ATOM 1996 O O . ILE A 1 258 ? 9.493 -21.050 -9.310 1.00 95.56 258 ILE A O 1
ATOM 2000 N N . LYS A 1 259 ? 7.449 -21.067 -8.373 1.00 95.69 259 LYS A N 1
ATOM 2001 C CA . LYS A 1 259 ? 6.951 -22.248 -9.088 1.00 95.69 259 LYS A CA 1
ATOM 2002 C C . LYS A 1 259 ? 6.306 -21.867 -10.418 1.00 95.69 259 LYS A C 1
ATOM 2004 O O . LYS A 1 259 ? 6.453 -22.585 -11.402 1.00 95.69 259 LYS A O 1
ATOM 2009 N N . GLU A 1 260 ? 5.574 -20.759 -10.432 1.00 95.62 260 GLU A N 1
ATOM 2010 C CA . GLU A 1 260 ? 4.866 -20.263 -11.608 1.00 95.62 260 GLU A CA 1
ATOM 2011 C C . GLU A 1 260 ? 4.909 -18.734 -11.645 1.00 95.62 260 GLU A C 1
ATOM 2013 O O . GLU A 1 260 ? 4.832 -18.071 -10.608 1.00 95.62 260 GLU A O 1
ATOM 2018 N N . ALA A 1 261 ? 5.027 -18.179 -12.850 1.00 96.50 261 ALA A N 1
ATOM 2019 C CA . ALA A 1 261 ? 4.947 -16.751 -13.101 1.00 96.50 261 ALA A CA 1
ATOM 2020 C C . ALA A 1 261 ? 4.000 -16.492 -14.276 1.00 96.50 261 ALA A C 1
ATOM 2022 O O . ALA A 1 261 ? 4.184 -17.023 -15.371 1.00 96.50 261 ALA A O 1
ATOM 2023 N N . MET A 1 262 ? 3.000 -15.648 -14.049 1.00 96.69 262 MET A N 1
ATOM 2024 C CA . MET A 1 262 ? 2.032 -15.218 -15.046 1.00 96.69 262 MET A CA 1
ATOM 2025 C C . MET A 1 262 ? 2.158 -13.714 -15.257 1.00 96.69 262 MET A C 1
ATOM 2027 O O . MET A 1 262 ? 2.002 -12.915 -14.337 1.00 96.69 262 MET A O 1
ATOM 2031 N N . ILE A 1 263 ? 2.400 -13.316 -16.498 1.00 97.75 263 ILE A N 1
ATOM 2032 C CA . ILE A 1 263 ? 2.430 -11.911 -16.895 1.00 97.75 263 ILE A CA 1
ATOM 2033 C C . ILE A 1 263 ? 1.023 -11.534 -17.350 1.00 97.75 263 ILE A C 1
ATOM 2035 O O . ILE A 1 263 ? 0.475 -12.161 -18.258 1.00 97.75 263 ILE A O 1
ATOM 2039 N N . GLN A 1 264 ? 0.427 -10.521 -16.722 1.00 96.50 264 GLN A N 1
ATOM 2040 C CA . GLN A 1 264 ? -0.867 -10.013 -17.165 1.00 96.50 264 GLN A CA 1
ATOM 2041 C C . GLN A 1 264 ? -0.698 -9.301 -18.517 1.00 96.50 264 GLN A C 1
ATOM 2043 O O . GLN A 1 264 ? 0.141 -8.402 -18.614 1.00 96.50 264 GLN A O 1
ATOM 2048 N N . PRO A 1 265 ? -1.468 -9.678 -19.558 1.00 94.88 265 PRO A N 1
ATOM 2049 C CA . PRO A 1 265 ? -1.379 -9.026 -20.858 1.00 94.88 265 PRO A CA 1
ATOM 2050 C C . PRO A 1 265 ? -1.648 -7.525 -20.747 1.00 94.88 265 PRO A C 1
ATOM 2052 O O . PRO A 1 265 ? -2.670 -7.111 -20.197 1.00 94.88 265 PRO A O 1
ATOM 2055 N N . LEU A 1 266 ? -0.749 -6.723 -21.312 1.00 95.69 266 LEU A N 1
ATOM 2056 C CA . LEU A 1 266 ? -0.877 -5.274 -21.392 1.00 95.69 266 LEU A CA 1
ATOM 2057 C C . LEU A 1 266 ? -0.818 -4.866 -22.875 1.00 95.69 266 LEU A C 1
ATOM 2059 O O . LEU A 1 266 ? 0.209 -5.096 -23.514 1.00 95.69 266 LEU A O 1
ATOM 2063 N N . PRO A 1 267 ? -1.901 -4.313 -23.457 1.00 94.44 267 PRO A N 1
ATOM 2064 C CA . PRO A 1 267 ? -1.919 -3.911 -24.864 1.00 94.44 267 PRO A CA 1
ATOM 2065 C C . PRO A 1 267 ? -0.768 -2.962 -25.206 1.00 94.44 267 PRO A C 1
ATOM 2067 O O . PRO A 1 267 ? -0.493 -2.035 -24.450 1.00 94.44 267 PRO A O 1
ATOM 2070 N N . GLY A 1 268 ? -0.099 -3.190 -26.337 1.00 93.88 268 GLY A N 1
ATOM 2071 C CA . GLY A 1 268 ? 1.062 -2.397 -26.743 1.00 93.88 268 GLY A CA 1
ATOM 2072 C C . GLY A 1 268 ? 2.375 -2.755 -26.036 1.00 93.88 268 GLY A C 1
ATOM 2073 O O . GLY A 1 268 ? 3.390 -2.126 -26.311 1.00 93.88 268 GLY A O 1
ATOM 2074 N N . TRP A 1 269 ? 2.401 -3.766 -25.164 1.00 96.12 269 TRP A N 1
ATOM 2075 C CA . TRP A 1 269 ? 3.616 -4.200 -24.472 1.00 96.12 269 TRP A CA 1
ATOM 2076 C C . TRP A 1 269 ? 3.815 -5.708 -24.595 1.00 96.12 269 TRP A C 1
ATOM 2078 O O . TRP A 1 269 ? 2.887 -6.500 -24.441 1.00 96.12 269 TRP A O 1
ATOM 2088 N N . ASN A 1 270 ? 5.058 -6.115 -24.827 1.00 96.56 270 ASN A N 1
ATOM 2089 C CA . ASN A 1 270 ? 5.486 -7.499 -24.708 1.00 96.56 270 ASN A CA 1
ATOM 2090 C C . ASN A 1 270 ? 6.474 -7.610 -23.549 1.00 96.56 270 ASN A C 1
ATOM 2092 O O . ASN A 1 270 ? 7.484 -6.910 -23.511 1.00 96.56 270 ASN A O 1
ATOM 2096 N N . VAL A 1 271 ? 6.173 -8.486 -22.599 1.00 97.56 271 VAL A N 1
ATOM 2097 C CA . VAL A 1 271 ? 6.989 -8.690 -21.405 1.00 97.56 271 VAL A CA 1
ATOM 2098 C C . VAL A 1 271 ? 7.318 -10.166 -21.316 1.00 97.56 271 VAL A C 1
ATOM 2100 O O . VAL A 1 271 ? 6.434 -11.016 -21.421 1.00 97.56 271 VAL A O 1
ATOM 2103 N N . ARG A 1 272 ? 8.598 -10.474 -21.124 1.00 96.88 272 ARG A N 1
ATOM 2104 C CA . ARG A 1 272 ? 9.088 -11.845 -21.014 1.00 96.88 272 ARG A CA 1
ATOM 2105 C C . ARG A 1 272 ? 9.980 -11.984 -19.793 1.00 96.88 272 ARG A C 1
ATOM 2107 O O . ARG A 1 272 ? 10.994 -11.301 -19.693 1.00 96.88 272 ARG A O 1
ATOM 2114 N N . LEU A 1 273 ? 9.621 -12.912 -18.915 1.00 97.44 273 LEU A N 1
ATOM 2115 C CA . LEU A 1 273 ? 10.440 -13.339 -17.788 1.00 97.44 273 LEU A CA 1
ATOM 2116 C C . LEU A 1 273 ? 11.104 -14.676 -18.141 1.00 97.44 273 LEU A C 1
ATOM 2118 O O . LEU A 1 273 ? 10.420 -15.632 -18.505 1.00 97.44 273 LEU A O 1
ATOM 2122 N N . THR A 1 274 ? 12.430 -14.725 -18.083 1.00 95.44 274 THR A N 1
ATOM 2123 C CA . THR A 1 274 ? 13.238 -15.950 -18.154 1.00 95.44 274 THR A CA 1
ATOM 2124 C C . THR A 1 274 ? 13.818 -16.252 -16.772 1.00 95.44 274 THR A C 1
ATOM 2126 O O . THR A 1 274 ? 13.533 -15.532 -15.819 1.00 95.44 274 THR A O 1
ATOM 2129 N N . GLU A 1 275 ? 14.631 -17.303 -16.639 1.00 92.38 275 GLU A N 1
ATOM 2130 C CA . GLU A 1 275 ? 15.284 -17.650 -15.365 1.00 92.38 275 GLU A CA 1
ATOM 2131 C C . GLU A 1 275 ? 16.138 -16.499 -14.805 1.00 92.38 275 GLU A C 1
ATOM 2133 O O . GLU A 1 275 ? 16.062 -16.200 -13.615 1.00 92.38 275 GLU A O 1
ATOM 2138 N N . GLU A 1 276 ? 16.881 -15.807 -15.674 1.00 95.38 276 GLU A N 1
ATOM 2139 C CA . GLU A 1 276 ? 17.865 -14.789 -15.278 1.00 95.38 276 GLU A CA 1
ATOM 2140 C C . GLU A 1 276 ? 17.500 -13.367 -15.711 1.00 95.38 276 GLU A C 1
ATOM 2142 O O . GLU A 1 276 ? 18.156 -12.417 -15.285 1.00 95.38 276 GLU A O 1
ATOM 2147 N N . LYS A 1 277 ? 16.495 -13.183 -16.582 1.00 97.06 277 LYS A N 1
ATOM 2148 C CA . LYS A 1 277 ? 16.201 -11.871 -17.176 1.00 97.06 277 LYS A CA 1
ATOM 2149 C C . LYS A 1 277 ? 14.716 -11.540 -17.235 1.00 97.06 277 LYS A C 1
ATOM 2151 O O . LYS A 1 277 ? 13.887 -12.380 -17.575 1.00 97.06 277 LYS A O 1
ATOM 2156 N N . LEU A 1 278 ? 14.401 -10.271 -17.008 1.00 98.00 278 LEU A N 1
ATOM 2157 C CA . LEU A 1 278 ? 13.134 -9.650 -17.373 1.00 98.00 278 LEU A CA 1
ATOM 2158 C C . LEU A 1 278 ? 13.371 -8.737 -18.576 1.00 98.00 278 LEU A C 1
ATOM 2160 O O . LEU A 1 278 ? 14.204 -7.836 -18.523 1.00 98.00 278 LEU A O 1
ATOM 2164 N N . ILE A 1 279 ? 12.629 -8.966 -19.654 1.00 97.62 279 ILE A N 1
ATOM 2165 C CA . ILE A 1 279 ? 12.707 -8.177 -20.884 1.00 97.62 279 ILE A CA 1
ATOM 2166 C C . ILE A 1 279 ? 11.362 -7.497 -21.093 1.00 97.62 279 ILE A C 1
ATOM 2168 O O . ILE A 1 279 ? 10.329 -8.167 -21.150 1.00 97.62 279 ILE A O 1
ATOM 2172 N N . VAL A 1 280 ? 11.387 -6.174 -21.216 1.00 97.62 280 VAL A N 1
ATOM 2173 C CA . VAL A 1 280 ? 10.211 -5.335 -21.452 1.00 97.62 280 VAL A CA 1
ATOM 2174 C C . VAL A 1 280 ? 10.369 -4.656 -22.805 1.00 97.62 280 VAL A C 1
ATOM 2176 O O . VAL A 1 280 ? 11.342 -3.941 -23.037 1.00 97.62 280 VAL A O 1
ATOM 2179 N N . THR A 1 281 ? 9.416 -4.879 -23.701 1.00 96.38 281 THR A N 1
ATOM 2180 C CA . THR A 1 281 ? 9.452 -4.409 -25.087 1.00 96.38 281 THR A CA 1
ATOM 2181 C C . THR A 1 281 ? 8.178 -3.621 -25.398 1.00 96.38 281 THR A C 1
ATOM 2183 O O . THR A 1 281 ? 7.095 -4.216 -25.400 1.00 96.38 281 THR A O 1
ATOM 2186 N N . PRO A 1 282 ? 8.266 -2.310 -25.684 1.00 95.12 282 PRO A N 1
ATOM 2187 C CA . PRO A 1 282 ? 7.142 -1.574 -26.246 1.00 95.12 282 PRO A CA 1
ATOM 2188 C C . PRO A 1 282 ? 6.864 -2.058 -27.679 1.00 95.12 282 PRO A C 1
ATOM 2190 O O . PRO A 1 282 ? 7.780 -2.248 -28.480 1.00 95.12 282 PRO A O 1
ATOM 2193 N N . LEU A 1 283 ? 5.596 -2.283 -28.010 1.00 93.31 283 LEU A N 1
ATOM 2194 C CA . LEU A 1 283 ? 5.150 -2.650 -29.354 1.00 93.31 283 LEU A CA 1
ATOM 2195 C C . LEU A 1 283 ? 4.792 -1.391 -30.169 1.00 93.31 283 LEU A C 1
ATOM 2197 O O . LEU A 1 283 ? 4.552 -0.332 -29.591 1.00 93.31 283 LEU A O 1
ATOM 2201 N N . PRO A 1 284 ? 4.726 -1.465 -31.513 1.00 87.56 284 PRO A N 1
ATOM 2202 C CA . PRO A 1 284 ? 4.451 -0.294 -32.354 1.00 87.56 284 PRO A CA 1
ATOM 2203 C C . PRO A 1 284 ? 3.124 0.429 -32.065 1.00 87.56 284 PRO A C 1
ATOM 2205 O O . PRO A 1 284 ? 2.985 1.607 -32.386 1.00 87.56 284 PRO A O 1
ATOM 2208 N N . ASP A 1 285 ? 2.146 -0.271 -31.491 1.00 88.62 285 ASP A N 1
ATOM 2209 C CA . ASP A 1 285 ? 0.818 0.222 -31.118 1.00 88.62 285 ASP A CA 1
ATOM 2210 C C . ASP A 1 285 ? 0.736 0.756 -29.674 1.00 88.62 285 ASP A C 1
ATOM 2212 O O . ASP A 1 285 ? -0.341 1.159 -29.227 1.00 88.62 285 ASP A O 1
ATOM 2216 N N . VAL A 1 286 ? 1.857 0.789 -28.945 1.00 91.12 286 VAL A N 1
ATOM 2217 C CA . VAL A 1 286 ? 1.928 1.315 -27.577 1.00 91.12 286 VAL A CA 1
ATOM 2218 C C . VAL A 1 286 ? 1.442 2.762 -27.493 1.00 91.12 286 VAL A C 1
ATOM 2220 O O . VAL A 1 286 ? 1.752 3.616 -28.331 1.00 91.12 286 VAL A O 1
ATOM 2223 N N . THR A 1 287 ? 0.684 3.072 -26.442 1.00 89.25 287 THR A N 1
ATOM 2224 C CA . THR A 1 287 ? 0.208 4.439 -26.226 1.00 89.25 287 THR A CA 1
ATOM 2225 C C . THR A 1 287 ? 1.328 5.303 -25.648 1.00 89.25 287 THR A C 1
ATOM 2227 O O . THR A 1 287 ? 1.809 5.078 -24.541 1.00 89.25 287 THR A O 1
ATOM 2230 N N . LYS A 1 288 ? 1.728 6.340 -26.387 1.00 89.88 288 LYS A N 1
ATOM 2231 C CA . LYS A 1 288 ? 2.788 7.268 -25.968 1.00 89.88 288 LYS A CA 1
ATOM 2232 C C . LYS A 1 288 ? 2.303 8.250 -24.901 1.00 89.88 288 LYS A C 1
ATOM 2234 O O . LYS A 1 288 ? 1.138 8.640 -24.871 1.00 89.88 288 LYS A O 1
ATOM 2239 N N . ASN A 1 289 ? 3.235 8.707 -24.068 1.00 90.00 289 ASN A N 1
ATOM 2240 C CA . ASN A 1 289 ? 3.034 9.647 -22.964 1.00 90.00 289 ASN A CA 1
ATOM 2241 C C . ASN A 1 289 ? 1.966 9.219 -21.939 1.00 90.00 289 ASN A C 1
ATOM 2243 O O . ASN A 1 289 ? 1.425 10.059 -21.220 1.00 90.00 289 ASN A O 1
ATOM 2247 N N . LYS A 1 290 ? 1.679 7.922 -21.851 1.00 92.62 290 LYS A N 1
ATOM 2248 C CA . LYS A 1 290 ? 0.741 7.346 -20.893 1.00 92.62 290 LYS A CA 1
ATOM 2249 C C . LYS A 1 290 ? 1.514 6.479 -19.907 1.00 92.62 290 LYS A C 1
ATOM 2251 O O . LYS A 1 290 ? 2.321 5.656 -20.326 1.00 92.62 290 LYS A O 1
ATOM 2256 N N . GLU A 1 291 ? 1.290 6.704 -18.617 1.00 94.75 291 GLU A N 1
ATOM 2257 C CA . GLU A 1 291 ? 1.771 5.792 -17.581 1.00 94.75 291 GLU A CA 1
ATOM 2258 C C . GLU A 1 291 ? 0.876 4.552 -17.567 1.00 94.75 291 GLU A C 1
ATOM 2260 O O . GLU A 1 291 ? -0.352 4.651 -17.490 1.00 94.75 291 GLU A O 1
ATOM 2265 N N . GLU A 1 292 ? 1.499 3.387 -17.685 1.00 95.50 292 GLU A N 1
ATOM 2266 C CA . GLU A 1 292 ? 0.842 2.086 -17.675 1.00 95.50 292 GLU A CA 1
ATOM 2267 C C . GLU A 1 292 ? 1.568 1.163 -16.694 1.00 95.50 292 GLU A C 1
ATOM 2269 O O . GLU A 1 292 ? 2.715 1.408 -16.328 1.00 95.50 292 GLU A O 1
ATOM 2274 N N . THR A 1 293 ? 0.906 0.104 -16.233 1.00 96.94 293 THR A N 1
ATOM 2275 C CA . THR A 1 293 ? 1.468 -0.785 -15.208 1.00 96.94 293 THR A CA 1
ATOM 2276 C C . THR A 1 293 ? 1.511 -2.217 -15.712 1.00 96.94 293 THR A C 1
ATOM 2278 O O . THR A 1 293 ? 0.471 -2.826 -15.963 1.00 96.94 293 THR A O 1
ATOM 2281 N N . ILE A 1 294 ? 2.717 -2.770 -15.808 1.00 97.12 294 ILE A N 1
ATOM 2282 C CA . ILE A 1 294 ? 2.948 -4.198 -16.027 1.00 97.12 294 ILE A CA 1
ATOM 2283 C C . ILE A 1 294 ? 2.755 -4.917 -14.694 1.00 97.12 294 ILE A C 1
ATOM 2285 O O . ILE A 1 294 ? 3.296 -4.486 -13.677 1.00 97.12 294 ILE A O 1
ATOM 2289 N N . LYS A 1 295 ? 2.012 -6.026 -14.699 1.00 97.19 295 LYS A N 1
ATOM 2290 C CA . LYS A 1 295 ? 1.772 -6.855 -13.513 1.00 97.19 295 LYS A CA 1
ATOM 2291 C C . LYS A 1 295 ? 2.252 -8.279 -13.755 1.00 97.19 295 LYS A C 1
ATOM 2293 O O . LYS A 1 295 ? 1.795 -8.945 -14.685 1.00 97.19 295 LYS A O 1
ATOM 2298 N N . ILE A 1 296 ? 3.155 -8.740 -12.899 1.00 97.38 296 ILE A N 1
ATOM 2299 C CA . ILE A 1 296 ? 3.694 -10.099 -12.906 1.00 97.38 296 ILE A CA 1
ATOM 2300 C C . ILE A 1 296 ? 3.197 -10.793 -11.640 1.00 97.38 296 ILE A C 1
ATOM 2302 O O . ILE A 1 296 ? 3.565 -10.416 -10.530 1.00 97.38 296 ILE A O 1
ATOM 2306 N N . VAL A 1 297 ? 2.332 -11.786 -11.813 1.00 97.06 297 VAL A N 1
ATOM 2307 C CA . VAL A 1 297 ? 1.779 -12.604 -10.735 1.00 97.06 297 VAL A CA 1
ATOM 2308 C C . VAL A 1 297 ? 2.682 -13.813 -10.547 1.00 97.06 297 VAL A C 1
ATOM 2310 O O . VAL A 1 297 ? 2.849 -14.621 -11.455 1.00 97.06 297 VAL A O 1
ATOM 2313 N N . LEU A 1 298 ? 3.275 -13.932 -9.370 1.00 96.94 298 LEU A N 1
ATOM 2314 C CA . LEU A 1 298 ? 4.178 -15.009 -8.990 1.00 96.94 298 LEU A CA 1
ATOM 2315 C C . LEU A 1 298 ? 3.452 -15.940 -8.030 1.00 96.94 298 LEU A C 1
ATOM 2317 O O . LEU A 1 298 ? 2.739 -15.468 -7.146 1.00 96.94 298 LEU A O 1
ATOM 2321 N N . THR A 1 299 ? 3.659 -17.245 -8.173 1.00 96.94 299 THR A N 1
ATOM 2322 C CA . THR A 1 299 ? 3.135 -18.265 -7.259 1.00 96.94 299 THR A CA 1
ATOM 2323 C C . THR A 1 299 ? 4.269 -19.136 -6.731 1.00 96.94 299 THR A C 1
ATOM 2325 O O . THR A 1 299 ? 5.083 -19.648 -7.506 1.00 96.94 299 THR A O 1
ATOM 2328 N N . SER A 1 300 ? 4.327 -19.300 -5.409 1.00 96.25 300 SER A N 1
ATOM 2329 C CA . SER A 1 300 ? 5.361 -20.082 -4.730 1.00 96.25 300 SER A CA 1
ATOM 2330 C C . SER A 1 300 ? 5.039 -21.574 -4.647 1.00 96.25 300 SER A C 1
ATOM 2332 O O . SER A 1 300 ? 3.918 -22.008 -4.929 1.00 96.25 300 SER A O 1
ATOM 2334 N N . SER A 1 301 ? 6.001 -22.388 -4.201 1.00 93.31 301 SER A N 1
ATOM 2335 C CA . SER A 1 301 ? 5.752 -23.809 -3.914 1.00 93.31 301 SER A CA 1
ATOM 2336 C C . SER A 1 301 ? 4.732 -24.030 -2.784 1.00 93.31 301 SER A C 1
ATOM 2338 O O . SER A 1 301 ? 4.016 -25.034 -2.793 1.00 93.31 301 SER A O 1
ATOM 2340 N N . LYS A 1 302 ? 4.610 -23.065 -1.862 1.00 93.25 302 LYS A N 1
ATOM 2341 C CA . LYS A 1 302 ? 3.612 -23.022 -0.776 1.00 93.25 302 LYS A CA 1
ATOM 2342 C C . LYS A 1 302 ? 2.266 -22.416 -1.206 1.00 93.25 302 LYS A C 1
ATOM 2344 O O . LYS A 1 302 ? 1.390 -22.233 -0.365 1.00 93.25 302 LYS A O 1
ATOM 2349 N N . ASN A 1 303 ? 2.088 -22.117 -2.496 1.00 93.12 303 ASN A N 1
ATOM 2350 C CA . ASN A 1 303 ? 0.949 -21.382 -3.060 1.00 93.12 303 ASN A CA 1
ATOM 2351 C C . ASN A 1 303 ? 0.819 -19.939 -2.544 1.00 93.12 303 ASN A C 1
ATOM 2353 O O . ASN A 1 303 ? -0.283 -19.393 -2.521 1.00 93.12 303 ASN A O 1
ATOM 2357 N N . TYR A 1 304 ? 1.925 -19.313 -2.133 1.00 94.94 304 TYR A N 1
ATOM 2358 C CA . TYR A 1 304 ? 1.916 -17.879 -1.854 1.00 94.94 304 TYR A CA 1
ATOM 2359 C C . TYR A 1 304 ? 1.883 -17.110 -3.162 1.00 94.94 304 TYR A C 1
ATOM 2361 O O . TYR A 1 304 ? 2.566 -17.481 -4.115 1.00 94.94 304 TYR A O 1
ATOM 2369 N N . ILE A 1 305 ? 1.124 -16.026 -3.189 1.00 95.19 305 ILE A N 1
ATOM 2370 C CA . ILE A 1 305 ? 0.985 -15.160 -4.349 1.00 95.19 305 ILE A CA 1
ATOM 2371 C C . ILE A 1 305 ? 1.698 -13.842 -4.059 1.00 95.19 305 ILE A C 1
ATOM 2373 O O . ILE A 1 305 ? 1.500 -13.244 -3.006 1.00 95.19 305 ILE A O 1
ATOM 2377 N N . ARG A 1 306 ? 2.511 -13.373 -5.008 1.00 95.00 306 ARG A N 1
ATOM 2378 C CA . ARG A 1 306 ? 3.117 -12.032 -4.992 1.00 95.00 306 ARG A CA 1
ATOM 2379 C C . ARG A 1 306 ? 2.874 -11.359 -6.333 1.00 95.00 306 ARG A C 1
ATOM 2381 O O . ARG A 1 306 ? 3.046 -11.988 -7.373 1.00 95.00 306 ARG A O 1
ATOM 2388 N N . ILE A 1 307 ? 2.496 -10.084 -6.321 1.00 95.12 307 ILE A N 1
ATOM 2389 C CA . ILE A 1 307 ? 2.258 -9.310 -7.545 1.00 95.12 307 ILE A CA 1
ATOM 2390 C C . ILE A 1 307 ? 3.331 -8.232 -7.663 1.00 95.12 307 ILE A C 1
ATOM 2392 O O . ILE A 1 307 ? 3.307 -7.237 -6.943 1.00 95.12 307 ILE A O 1
ATOM 2396 N N . VAL A 1 308 ? 4.256 -8.404 -8.604 1.00 95.19 308 VAL A N 1
ATOM 2397 C CA . VAL A 1 308 ? 5.253 -7.381 -8.937 1.00 95.19 308 VAL A CA 1
ATOM 2398 C C . VAL A 1 308 ? 4.639 -6.424 -9.952 1.00 95.19 308 VAL A C 1
ATOM 2400 O O . VAL A 1 308 ? 4.209 -6.846 -11.026 1.00 95.19 308 VAL A O 1
ATOM 2403 N N . SER A 1 309 ? 4.580 -5.139 -9.601 1.00 95.00 309 SER A N 1
ATOM 2404 C CA . SER A 1 309 ? 3.999 -4.087 -10.440 1.00 95.00 309 SER A CA 1
ATOM 2405 C C . SER A 1 309 ? 5.079 -3.107 -10.887 1.00 95.00 309 SER A C 1
ATOM 2407 O O . SER A 1 309 ? 5.745 -2.513 -10.046 1.00 95.00 309 SER A O 1
ATOM 2409 N N . MET A 1 310 ? 5.237 -2.924 -12.198 1.00 96.06 310 MET A N 1
ATOM 2410 C CA . MET A 1 310 ? 6.213 -2.010 -12.798 1.00 96.06 310 MET A CA 1
ATOM 2411 C C . MET A 1 310 ? 5.489 -0.928 -13.599 1.00 96.06 310 MET A C 1
ATOM 2413 O O . MET A 1 310 ? 4.810 -1.239 -14.579 1.00 96.06 310 MET A O 1
ATOM 2417 N N . SER A 1 311 ? 5.635 0.334 -13.186 1.00 96.50 311 SER A N 1
ATOM 2418 C CA . SER A 1 311 ? 5.160 1.484 -13.963 1.00 96.50 311 SER A CA 1
ATOM 2419 C C . SER A 1 311 ? 6.075 1.714 -15.161 1.00 96.50 311 SER A C 1
ATOM 2421 O O . SER A 1 311 ? 7.285 1.847 -15.000 1.00 96.50 311 SER A O 1
ATOM 2423 N N . VAL A 1 312 ? 5.496 1.790 -16.355 1.00 96.25 312 VAL A N 1
ATOM 2424 C CA . VAL A 1 312 ? 6.193 2.006 -17.624 1.00 96.25 312 VAL A CA 1
ATOM 2425 C C . VAL A 1 312 ? 5.548 3.138 -18.410 1.00 96.25 312 VAL A C 1
ATOM 2427 O O . VAL A 1 312 ? 4.352 3.407 -18.285 1.00 96.25 312 VAL A O 1
ATOM 2430 N N . LYS A 1 313 ? 6.345 3.815 -19.237 1.00 94.94 313 LYS A N 1
ATOM 2431 C CA . LYS A 1 313 ? 5.870 4.892 -20.105 1.00 94.94 313 LYS A CA 1
ATOM 2432 C C . LYS A 1 313 ? 6.752 5.012 -21.337 1.00 94.94 313 LYS A C 1
ATOM 2434 O O . LYS A 1 313 ? 7.961 5.165 -21.211 1.00 94.94 313 LYS A O 1
ATOM 2439 N N . VAL A 1 314 ? 6.159 5.026 -22.527 1.00 93.56 314 VAL A N 1
ATOM 2440 C CA . VAL A 1 314 ? 6.892 5.408 -23.744 1.00 93.56 314 VAL A CA 1
ATOM 2441 C C . VAL A 1 314 ? 6.823 6.916 -23.903 1.00 93.56 314 VAL A C 1
ATOM 2443 O O . VAL A 1 314 ? 5.736 7.501 -23.943 1.00 93.56 314 VAL A O 1
ATOM 2446 N N . LEU A 1 315 ? 7.977 7.565 -23.984 1.00 88.75 315 LEU A N 1
ATOM 2447 C CA . LEU A 1 315 ? 8.048 8.989 -24.259 1.00 88.75 315 LEU A CA 1
ATOM 2448 C C . LEU A 1 315 ? 7.716 9.240 -25.734 1.00 88.75 315 LEU A C 1
ATOM 2450 O O . LEU A 1 315 ? 8.159 8.486 -26.604 1.00 88.75 315 LEU A O 1
ATOM 2454 N N . PRO A 1 316 ? 6.942 10.292 -26.048 1.00 79.75 316 PRO A N 1
ATOM 2455 C CA . PRO A 1 316 ? 6.798 10.709 -27.428 1.00 79.75 316 PRO A CA 1
ATOM 2456 C C . PRO A 1 316 ? 8.173 11.107 -27.955 1.00 79.75 316 PRO A C 1
ATOM 2458 O O . PRO A 1 316 ? 8.983 11.663 -27.209 1.00 79.75 316 PRO A O 1
ATOM 2461 N N . SER A 1 317 ? 8.424 10.849 -29.235 1.00 69.69 317 SER A N 1
ATOM 2462 C CA . SER A 1 317 ? 9.600 11.350 -29.926 1.00 69.69 317 SER A CA 1
ATOM 2463 C C . SER A 1 317 ? 9.746 12.830 -29.600 1.00 69.69 317 SER A C 1
ATOM 2465 O O . SER A 1 317 ? 8.896 13.650 -29.963 1.00 69.69 317 SER A O 1
ATOM 2467 N N . GLY A 1 318 ? 10.815 13.173 -28.884 1.00 61.19 318 GLY A N 1
ATOM 2468 C CA . GLY A 1 318 ? 11.230 14.557 -28.801 1.00 61.19 318 GLY A CA 1
ATOM 2469 C C . GLY A 1 318 ? 11.413 15.038 -30.234 1.00 61.19 318 GLY A C 1
ATOM 2470 O O . GLY A 1 318 ? 12.019 14.345 -31.055 1.00 61.19 318 GLY A O 1
ATOM 2471 N N . VAL A 1 319 ? 10.886 16.216 -30.556 1.00 52.69 319 VAL A N 1
ATOM 2472 C CA . VAL A 1 319 ? 11.512 17.005 -31.610 1.00 52.69 319 VAL A CA 1
ATOM 2473 C C . VAL A 1 319 ? 12.929 17.199 -31.095 1.00 52.69 319 VAL A C 1
ATOM 2475 O O . VAL A 1 319 ? 13.134 17.971 -30.158 1.00 52.69 319 VAL A O 1
ATOM 2478 N N . GLU A 1 320 ? 13.886 16.414 -31.599 1.00 60.09 320 GLU A N 1
ATOM 2479 C CA . GLU A 1 320 ? 15.287 16.720 -31.354 1.00 60.09 320 GLU A CA 1
ATOM 2480 C C . GLU A 1 320 ? 15.443 18.196 -31.660 1.00 60.09 320 GLU A C 1
ATOM 2482 O O . GLU A 1 320 ? 14.979 18.669 -32.706 1.00 60.09 320 GLU A O 1
ATOM 2487 N N . THR A 1 321 ? 16.007 18.946 -30.714 1.00 63.50 321 THR A N 1
ATOM 2488 C CA . THR A 1 321 ? 16.217 20.361 -30.975 1.00 63.50 321 THR A CA 1
ATOM 2489 C C . THR A 1 321 ? 17.031 20.447 -32.267 1.00 63.50 321 THR A C 1
ATOM 2491 O O . THR A 1 321 ? 17.962 19.651 -32.446 1.00 63.50 321 THR A O 1
ATOM 2494 N N . PRO A 1 322 ? 16.686 21.354 -33.195 1.00 74.38 322 PRO A N 1
ATOM 2495 C CA . PRO A 1 322 ? 17.410 21.469 -34.457 1.00 74.38 322 PRO A CA 1
ATOM 2496 C C . PRO A 1 322 ? 18.927 21.529 -34.243 1.00 74.38 322 PRO A C 1
ATOM 2498 O O . PRO A 1 322 ? 19.662 20.856 -34.953 1.00 74.38 322 PRO A O 1
ATOM 2501 N N . ALA A 1 323 ? 19.362 22.194 -33.166 1.00 76.44 323 ALA A N 1
ATOM 2502 C CA . ALA A 1 323 ? 20.749 22.250 -32.719 1.00 76.44 323 ALA A CA 1
ATOM 2503 C C . ALA A 1 323 ? 21.384 20.869 -32.449 1.00 76.44 323 ALA A C 1
ATOM 2505 O O . ALA A 1 323 ? 22.491 20.611 -32.910 1.00 76.44 323 ALA A O 1
ATOM 2506 N N . TRP A 1 324 ? 20.705 19.960 -31.736 1.00 75.44 324 TRP A N 1
ATOM 2507 C CA . TRP A 1 324 ? 21.238 18.618 -31.458 1.00 75.44 324 TRP A CA 1
ATOM 2508 C C . TRP A 1 324 ? 21.258 17.728 -32.704 1.00 75.44 324 TRP A C 1
ATOM 2510 O O . TRP A 1 324 ? 22.196 16.956 -32.915 1.00 75.44 324 TRP A O 1
ATOM 2520 N N . LYS A 1 325 ? 20.246 17.862 -33.568 1.00 77.56 325 LYS A N 1
ATOM 2521 C CA . LYS A 1 325 ? 20.201 17.145 -34.844 1.00 77.56 325 LYS A CA 1
ATOM 2522 C C . LYS A 1 325 ? 21.322 17.611 -35.780 1.00 77.56 325 LYS A C 1
ATOM 2524 O O . LYS A 1 325 ? 22.084 16.782 -36.273 1.00 77.56 325 LYS A O 1
ATOM 2529 N N . GLN A 1 326 ? 21.482 18.926 -35.934 1.00 82.62 326 GLN A N 1
ATOM 2530 C CA . GLN A 1 326 ? 22.559 19.552 -36.706 1.00 82.62 326 GLN A CA 1
ATOM 2531 C C . GLN A 1 326 ? 23.946 19.172 -36.163 1.00 82.62 326 GLN A C 1
ATOM 2533 O O . GLN A 1 326 ? 24.843 18.899 -36.957 1.00 82.62 326 GLN A O 1
ATOM 2538 N N . PHE A 1 327 ? 24.117 19.079 -34.837 1.00 81.38 327 PHE A N 1
ATOM 2539 C CA . PHE A 1 327 ? 25.357 18.607 -34.210 1.00 81.38 327 PHE A CA 1
ATOM 2540 C C . PHE A 1 327 ? 25.714 17.171 -34.616 1.00 81.38 327 PHE A C 1
ATOM 2542 O O . PHE A 1 327 ? 26.816 16.922 -35.103 1.00 81.38 327 PHE A O 1
ATOM 2549 N N . LYS A 1 328 ? 24.776 16.222 -34.486 1.00 77.69 328 LYS A N 1
ATOM 2550 C CA . LYS A 1 328 ? 25.008 14.815 -34.865 1.00 77.69 328 LYS A CA 1
ATOM 2551 C C . LYS A 1 328 ? 25.249 14.631 -36.363 1.00 77.69 328 LYS A C 1
ATOM 2553 O O . LYS A 1 328 ? 26.077 13.813 -36.755 1.00 77.69 328 LYS A O 1
ATOM 2558 N N . GLU A 1 329 ? 24.527 15.380 -37.193 1.00 83.62 329 GLU A N 1
ATOM 2559 C CA . GLU A 1 329 ? 24.641 15.331 -38.656 1.00 83.62 329 GLU A CA 1
ATOM 2560 C C . GLU A 1 329 ? 25.875 16.084 -39.182 1.00 83.62 329 GLU A C 1
ATOM 2562 O O . GLU A 1 329 ? 26.135 16.047 -40.383 1.00 83.62 329 GLU A O 1
ATOM 2567 N N . LYS A 1 330 ? 26.651 16.738 -38.300 1.00 78.31 330 LYS A N 1
ATOM 2568 C CA . LYS A 1 330 ? 27.771 17.626 -38.660 1.00 78.31 330 LYS A CA 1
ATOM 2569 C C . LYS A 1 330 ? 27.354 18.686 -39.686 1.00 78.31 330 LYS A C 1
ATOM 2571 O O . LYS A 1 330 ? 28.096 18.984 -40.617 1.00 78.31 330 LYS A O 1
ATOM 2576 N N . SER A 1 331 ? 26.143 19.213 -39.523 1.00 83.44 331 SER A N 1
ATOM 2577 C CA . SER A 1 331 ? 25.586 20.253 -40.384 1.00 83.44 331 SER A CA 1
ATOM 2578 C C . SER A 1 331 ? 26.359 21.561 -40.224 1.00 83.44 331 SER A C 1
ATOM 2580 O O . SER A 1 331 ? 26.759 21.917 -39.115 1.00 83.44 331 SER A O 1
ATOM 2582 N N . ASP A 1 332 ? 26.492 22.317 -41.314 1.00 82.38 332 ASP A N 1
ATOM 2583 C CA . ASP A 1 332 ? 27.092 23.658 -41.316 1.00 82.38 332 ASP A CA 1
ATOM 2584 C C . ASP A 1 332 ? 26.294 24.669 -40.463 1.00 82.38 332 ASP A C 1
ATOM 2586 O O . ASP A 1 332 ? 26.815 25.715 -40.081 1.00 82.38 332 ASP A O 1
ATOM 2590 N N . GLU A 1 333 ? 25.034 24.358 -40.135 1.00 80.50 333 GLU A N 1
ATOM 2591 C CA . GLU A 1 333 ? 24.166 25.163 -39.262 1.00 80.50 333 GLU A CA 1
ATOM 2592 C C . GLU A 1 333 ? 24.296 24.804 -37.770 1.00 80.50 333 GLU A C 1
ATOM 2594 O O . GLU A 1 333 ? 23.579 25.353 -36.933 1.00 80.50 333 GLU A O 1
ATOM 2599 N N . ASN A 1 334 ? 25.183 23.869 -37.417 1.00 83.44 334 ASN A N 1
ATOM 2600 C CA . ASN A 1 334 ? 25.377 23.437 -36.040 1.00 83.44 334 ASN A CA 1
ATOM 2601 C C . ASN A 1 334 ? 25.865 24.586 -35.136 1.00 83.44 334 ASN A C 1
ATOM 2603 O O . ASN A 1 334 ? 26.951 25.132 -35.317 1.00 83.44 334 ASN A O 1
ATOM 2607 N N . VAL A 1 335 ? 25.081 24.887 -34.099 1.00 82.25 335 VAL A N 1
ATOM 2608 C CA . VAL A 1 335 ? 25.404 25.894 -33.072 1.00 82.25 335 VAL A CA 1
ATOM 2609 C C . VAL A 1 335 ? 26.078 25.314 -31.823 1.00 82.25 335 VAL A C 1
ATOM 2611 O O . VAL A 1 335 ? 26.510 26.070 -30.954 1.00 82.25 335 VAL A O 1
ATOM 2614 N N . LEU A 1 336 ? 26.146 23.986 -31.689 1.00 75.81 336 LEU A N 1
ATOM 2615 C CA . LEU A 1 336 ? 26.763 23.319 -30.544 1.00 75.81 336 LEU A CA 1
ATOM 2616 C C . LEU A 1 336 ? 28.259 23.113 -30.784 1.00 75.81 336 LEU A C 1
ATOM 2618 O O . LEU A 1 336 ? 28.677 22.577 -31.812 1.00 75.81 336 LEU A O 1
ATOM 2622 N N . LEU A 1 337 ? 29.065 23.526 -29.806 1.00 75.38 337 LEU A N 1
ATOM 2623 C CA . LEU A 1 337 ? 30.515 23.363 -29.839 1.00 75.38 337 LEU A CA 1
ATOM 2624 C C . LEU A 1 337 ? 30.899 21.891 -29.673 1.00 75.38 337 LEU A C 1
ATOM 2626 O O . LEU A 1 337 ? 30.413 21.202 -28.775 1.00 75.38 337 LEU A O 1
ATOM 2630 N N . ASP A 1 338 ? 31.814 21.435 -30.523 1.00 67.31 338 ASP A N 1
ATOM 2631 C CA . ASP A 1 338 ? 32.423 20.118 -30.406 1.00 67.31 338 ASP A CA 1
ATOM 2632 C C . ASP A 1 338 ? 33.588 20.164 -29.403 1.00 67.31 338 ASP A C 1
ATOM 2634 O O . ASP A 1 338 ? 34.679 20.652 -29.700 1.00 67.31 338 ASP A O 1
ATOM 2638 N N . PHE A 1 339 ? 33.343 19.660 -28.192 1.00 64.50 339 PHE A N 1
ATOM 2639 C CA . PHE A 1 339 ? 34.360 19.537 -27.144 1.00 64.50 339 PHE A CA 1
ATOM 2640 C C . PHE A 1 339 ? 35.168 18.243 -27.232 1.00 64.50 339 PHE A C 1
ATOM 2642 O O . PHE A 1 339 ? 36.008 18.010 -26.366 1.00 64.50 339 PHE A O 1
ATOM 2649 N N . SER A 1 340 ? 34.979 17.419 -28.269 1.00 62.69 340 SER A N 1
ATOM 2650 C CA . SER A 1 340 ? 35.771 16.198 -28.448 1.00 62.69 340 SER A CA 1
ATOM 2651 C C . SER A 1 340 ? 37.272 16.470 -28.572 1.00 62.69 340 SER A C 1
ATOM 2653 O O . SER A 1 340 ? 38.053 15.546 -28.428 1.00 62.69 340 SER A O 1
ATOM 2655 N N . TYR A 1 341 ? 37.701 17.721 -28.775 1.00 59.03 341 TYR A N 1
ATOM 2656 C CA . TYR A 1 341 ? 39.108 18.150 -28.802 1.00 59.03 341 TYR A CA 1
ATOM 2657 C C . TYR A 1 341 ? 39.604 18.812 -27.506 1.00 59.03 341 TYR A C 1
ATOM 2659 O O . TYR A 1 341 ? 40.745 19.273 -27.454 1.00 59.03 341 TYR A O 1
ATOM 2667 N N . ALA A 1 342 ? 38.777 18.907 -26.464 1.00 64.50 342 ALA A N 1
ATOM 2668 C CA . ALA A 1 342 ? 39.180 19.509 -25.198 1.00 64.50 342 ALA A CA 1
ATOM 2669 C C . ALA A 1 342 ? 39.974 18.509 -24.334 1.00 64.50 342 ALA A C 1
ATOM 2671 O O . ALA A 1 342 ? 39.572 17.363 -24.161 1.00 64.50 342 ALA A O 1
ATOM 2672 N N . GLY A 1 343 ? 41.091 18.961 -23.755 1.00 62.88 343 GLY A N 1
ATOM 2673 C CA . GLY A 1 343 ? 41.977 18.140 -22.917 1.00 62.88 343 GLY A CA 1
ATOM 2674 C C . GLY A 1 343 ? 43.179 17.554 -23.670 1.00 62.88 343 GLY A C 1
ATOM 2675 O O . GLY A 1 343 ? 43.197 17.480 -24.898 1.00 62.88 343 GLY A O 1
ATOM 2676 N N . TYR A 1 344 ? 44.223 17.160 -22.932 1.00 67.06 344 TYR A N 1
ATOM 2677 C CA . TYR A 1 344 ? 45.383 16.481 -23.518 1.00 67.06 344 TYR A CA 1
ATOM 2678 C C . TYR A 1 344 ? 44.924 15.158 -24.143 1.00 67.06 344 TYR A C 1
ATOM 2680 O O . TYR A 1 344 ? 44.239 14.379 -23.484 1.00 67.06 344 TYR A O 1
ATOM 2688 N N . MET A 1 345 ? 45.242 14.938 -25.424 1.00 69.31 345 MET A N 1
ATOM 2689 C CA . MET A 1 345 ? 44.753 13.785 -26.195 1.00 69.31 345 MET A CA 1
ATOM 2690 C C . MET A 1 345 ? 43.231 13.590 -26.065 1.00 69.31 345 MET A C 1
ATOM 2692 O O . MET A 1 345 ? 42.784 12.500 -25.738 1.00 69.31 345 MET A O 1
ATOM 2696 N N . HIS A 1 346 ? 42.430 14.647 -26.253 1.00 71.62 346 HIS A N 1
ATOM 2697 C CA . HIS A 1 346 ? 40.959 14.563 -26.180 1.00 71.62 346 HIS A CA 1
ATOM 2698 C C . HIS A 1 346 ? 40.416 14.143 -24.797 1.00 71.62 346 HIS A C 1
ATOM 2700 O O . HIS A 1 346 ? 39.293 13.660 -24.677 1.00 71.62 346 HIS A O 1
ATOM 2706 N N . GLY A 1 347 ? 41.229 14.292 -23.744 1.00 66.38 347 GLY A N 1
ATOM 2707 C CA . GLY A 1 347 ? 40.892 13.833 -22.397 1.00 66.38 347 GLY A CA 1
ATOM 2708 C C . GLY A 1 347 ? 41.106 12.332 -22.173 1.00 66.38 347 GLY A C 1
ATOM 2709 O O . GLY A 1 347 ? 40.817 11.847 -21.083 1.00 66.38 347 GLY A O 1
ATOM 2710 N N . GLU A 1 348 ? 41.645 11.598 -23.153 1.00 73.31 348 GLU A N 1
ATOM 2711 C CA . GLU A 1 348 ? 41.931 10.158 -23.044 1.00 73.31 348 GLU A CA 1
ATOM 2712 C C . GLU A 1 348 ? 43.139 9.857 -22.146 1.00 73.31 348 GLU A C 1
ATOM 2714 O O . GLU A 1 348 ? 43.329 8.726 -21.697 1.00 73.31 348 GLU A O 1
ATOM 2719 N N . SER A 1 349 ? 43.977 10.859 -21.874 1.00 75.81 349 SER A N 1
ATOM 2720 C CA . SER A 1 349 ? 45.127 10.715 -20.986 1.00 75.81 349 SER A CA 1
ATOM 2721 C C . SER A 1 349 ? 45.440 12.009 -20.250 1.00 75.81 349 SER A C 1
ATOM 2723 O O . SER A 1 349 ? 45.221 13.114 -20.751 1.00 75.81 349 SER A O 1
ATOM 2725 N N . ALA A 1 350 ? 45.992 11.865 -19.047 1.00 76.06 350 ALA A N 1
ATOM 2726 C CA . ALA A 1 350 ? 46.637 12.983 -18.382 1.00 76.06 350 ALA A CA 1
ATOM 2727 C C . ALA A 1 350 ? 47.872 13.418 -19.200 1.00 76.06 350 ALA A C 1
ATOM 2729 O O . ALA A 1 350 ? 48.570 12.560 -19.752 1.00 76.06 350 ALA A O 1
ATOM 2730 N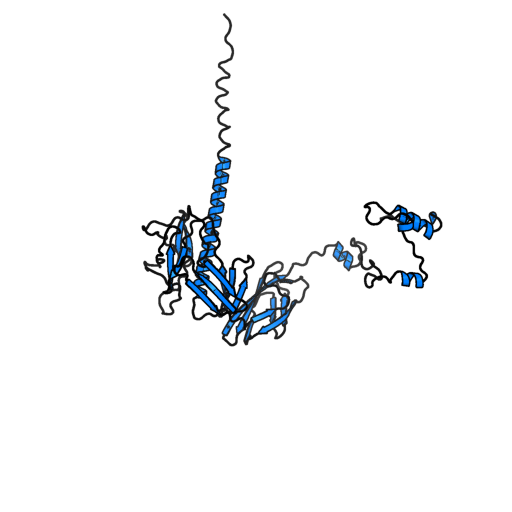 N . PRO A 1 351 ? 48.163 14.729 -19.293 1.00 75.69 351 PRO A N 1
ATOM 2731 C CA . PRO A 1 351 ? 49.440 15.180 -19.826 1.00 75.69 351 PRO A CA 1
ATOM 2732 C C . PRO A 1 351 ? 50.583 14.588 -18.997 1.00 75.69 351 PRO A C 1
ATOM 2734 O O . PRO A 1 351 ? 50.454 14.419 -17.787 1.00 75.69 351 PRO A O 1
ATOM 2737 N N . ALA A 1 352 ? 51.701 14.280 -19.654 1.00 80.81 352 ALA A N 1
ATOM 2738 C CA . ALA A 1 352 ? 52.899 13.810 -18.967 1.00 80.81 352 ALA A CA 1
ATOM 2739 C C . ALA A 1 352 ? 53.384 14.828 -17.918 1.00 80.81 352 ALA A C 1
ATOM 2741 O O . ALA A 1 352 ? 53.149 16.033 -18.057 1.00 80.81 352 ALA A O 1
ATOM 2742 N N . GLU A 1 353 ? 54.087 14.342 -16.897 1.00 85.00 353 GLU A N 1
ATOM 2743 C CA . GLU A 1 353 ? 54.659 15.185 -15.846 1.00 85.00 353 GLU A CA 1
ATOM 2744 C C . GLU A 1 353 ? 55.712 16.151 -16.410 1.00 85.00 353 GLU A C 1
ATOM 2746 O O . GLU A 1 353 ? 56.356 15.897 -17.434 1.00 85.00 353 GLU A O 1
ATOM 2751 N N . MET A 1 354 ? 55.904 17.280 -15.727 1.00 78.81 354 MET A N 1
ATOM 2752 C CA . MET A 1 354 ? 56.746 18.386 -16.202 1.00 78.81 354 MET A CA 1
ATOM 2753 C C . MET A 1 354 ? 58.183 17.953 -16.548 1.00 78.81 354 MET A C 1
ATOM 2755 O O . MET A 1 354 ? 58.726 18.390 -17.566 1.00 78.81 354 MET A O 1
ATOM 2759 N N . ASP A 1 355 ? 58.774 17.060 -15.753 1.00 84.38 355 ASP A N 1
ATOM 2760 C CA . ASP A 1 355 ? 60.137 16.555 -15.962 1.00 84.38 355 ASP A CA 1
ATOM 2761 C C . ASP A 1 355 ? 60.280 15.784 -17.283 1.00 84.38 355 ASP A C 1
ATOM 2763 O O . ASP A 1 355 ? 61.312 15.859 -17.954 1.00 84.38 355 ASP A O 1
ATOM 2767 N N . GLU A 1 356 ? 59.222 15.089 -17.705 1.00 82.62 356 GLU A N 1
ATOM 2768 C CA . GLU A 1 356 ? 59.211 14.321 -18.948 1.00 82.62 356 GLU A CA 1
ATOM 2769 C C . GLU A 1 356 ? 59.161 15.244 -20.176 1.00 82.62 356 GLU A C 1
ATOM 2771 O O . GLU A 1 356 ? 59.807 14.980 -21.193 1.00 82.62 356 GLU A O 1
ATOM 2776 N N . TRP A 1 357 ? 58.448 16.370 -20.079 1.00 81.69 357 TRP A N 1
ATOM 2777 C CA . TRP A 1 357 ? 58.434 17.398 -21.122 1.00 81.69 357 TRP A CA 1
ATOM 2778 C C . TRP A 1 357 ? 59.781 18.106 -21.252 1.00 81.69 357 TRP A C 1
ATOM 2780 O O . TRP A 1 357 ? 60.256 18.320 -22.371 1.00 81.69 357 TRP A O 1
ATOM 2790 N N . ILE A 1 358 ? 60.435 18.411 -20.128 1.00 83.62 358 ILE A N 1
ATOM 2791 C CA . ILE A 1 358 ? 61.791 18.975 -20.120 1.00 83.62 358 ILE A CA 1
ATOM 2792 C C . ILE A 1 358 ? 62.772 17.995 -20.779 1.00 83.62 358 ILE A C 1
ATOM 2794 O O . ILE A 1 358 ? 63.559 18.401 -21.635 1.00 83.62 358 ILE A O 1
ATOM 2798 N N . ALA A 1 359 ? 62.687 16.700 -20.453 1.00 84.06 359 ALA A N 1
ATOM 2799 C CA . ALA A 1 359 ? 63.518 15.661 -21.065 1.00 84.06 359 ALA A CA 1
ATOM 2800 C C . ALA A 1 359 ? 63.284 15.524 -22.583 1.00 84.06 359 ALA A C 1
ATOM 2802 O O . ALA A 1 359 ? 64.221 15.251 -23.333 1.00 84.06 359 ALA A O 1
ATOM 2803 N N . LYS A 1 360 ? 62.053 15.778 -23.051 1.00 81.25 360 LYS A N 1
ATOM 2804 C CA . LYS A 1 360 ? 61.685 15.849 -24.479 1.00 81.25 360 LYS A CA 1
ATOM 2805 C C . LYS A 1 360 ? 62.105 17.161 -25.163 1.00 81.25 360 LYS A C 1
ATOM 2807 O O . LYS A 1 360 ? 61.834 17.339 -26.348 1.00 81.25 360 LYS A O 1
ATOM 2812 N N . GLY A 1 361 ? 62.782 18.066 -24.452 1.00 83.50 361 GLY A N 1
ATOM 2813 C CA . GLY A 1 361 ? 63.347 19.303 -24.998 1.00 83.50 361 GLY A CA 1
ATOM 2814 C C . GLY A 1 361 ? 62.402 20.507 -24.982 1.00 83.50 361 GLY A C 1
ATOM 2815 O O . GLY A 1 361 ? 62.709 21.527 -25.601 1.00 83.50 361 GLY A O 1
ATOM 2816 N N . TYR A 1 362 ? 61.265 20.423 -24.288 1.00 82.19 362 TYR A N 1
ATOM 2817 C CA . TYR A 1 362 ? 60.350 21.554 -24.151 1.00 82.19 362 TYR A CA 1
ATOM 2818 C C . TYR A 1 362 ? 60.877 22.565 -23.128 1.00 82.19 362 TYR A C 1
ATOM 2820 O O . TYR A 1 362 ? 61.347 22.208 -22.047 1.00 82.19 362 TYR A O 1
ATOM 2828 N N . LYS A 1 363 ? 60.768 23.857 -23.459 1.00 83.88 363 LYS A N 1
ATOM 2829 C CA . LYS A 1 363 ? 61.136 24.950 -22.552 1.00 83.88 363 LYS A CA 1
ATOM 2830 C C . LYS A 1 363 ? 59.954 25.301 -21.647 1.00 83.88 363 LYS A C 1
ATOM 2832 O O . LYS A 1 363 ? 58.884 25.656 -22.137 1.00 83.88 363 LYS A O 1
ATOM 2837 N N . VAL A 1 364 ? 60.170 25.239 -20.335 1.00 84.75 364 VAL A N 1
ATOM 2838 C CA . VAL A 1 364 ? 59.163 25.579 -19.319 1.00 84.75 364 VAL A CA 1
ATOM 2839 C C . VAL A 1 364 ? 59.244 27.063 -18.967 1.00 84.75 364 VAL A C 1
ATOM 2841 O O . VAL A 1 364 ? 60.323 27.582 -18.678 1.00 84.75 364 VAL A O 1
ATOM 2844 N N . TYR A 1 365 ? 58.090 27.730 -18.968 1.00 87.00 365 TYR A N 1
ATOM 2845 C CA . TYR A 1 365 ? 57.937 29.127 -18.569 1.00 87.00 365 TYR A CA 1
ATOM 2846 C C . TYR A 1 365 ? 57.028 29.211 -17.344 1.00 87.00 365 TYR A C 1
ATOM 2848 O O . TYR A 1 365 ? 55.830 28.952 -17.427 1.00 87.00 365 TYR A O 1
ATOM 2856 N N . ASP A 1 366 ? 57.610 29.571 -16.205 1.00 88.00 366 ASP A N 1
ATOM 2857 C CA . ASP A 1 366 ? 56.887 29.733 -14.946 1.00 88.00 366 ASP A CA 1
ATOM 2858 C C . ASP A 1 366 ? 56.281 31.137 -14.869 1.00 88.00 366 ASP A C 1
ATOM 2860 O O . ASP A 1 366 ? 56.992 32.114 -14.633 1.00 88.00 366 ASP A O 1
ATOM 2864 N N . VAL A 1 367 ? 54.965 31.230 -15.071 1.00 87.44 367 VAL A N 1
ATOM 2865 C CA . VAL A 1 367 ? 54.205 32.491 -15.106 1.00 87.44 367 VAL A CA 1
ATOM 2866 C C . VAL A 1 367 ? 54.306 33.302 -13.810 1.00 87.44 367 VAL A C 1
ATOM 2868 O O . VAL A 1 367 ? 54.193 34.529 -13.855 1.00 87.44 367 VAL A O 1
ATOM 2871 N N . THR A 1 368 ? 54.594 32.669 -12.668 1.00 90.19 368 THR A N 1
ATOM 2872 C CA . THR A 1 368 ? 54.737 33.379 -11.384 1.00 90.19 368 THR A CA 1
ATOM 2873 C C . THR A 1 368 ? 55.958 34.298 -11.382 1.00 90.19 368 THR A C 1
ATOM 2875 O O . THR A 1 368 ? 55.923 35.397 -10.830 1.00 90.19 368 THR A O 1
ATOM 2878 N N . LYS A 1 369 ? 57.006 33.936 -12.132 1.00 90.44 369 LYS A N 1
ATOM 2879 C CA . LYS A 1 369 ? 58.202 34.773 -12.332 1.00 90.44 369 LYS A CA 1
ATOM 2880 C C . LYS A 1 369 ? 57.929 36.021 -13.173 1.00 90.44 369 LYS A C 1
ATOM 2882 O O . LYS A 1 369 ? 58.755 36.929 -13.201 1.00 90.44 369 LYS A O 1
ATOM 2887 N N . TYR A 1 370 ? 56.768 36.081 -13.824 1.00 89.31 370 TYR A N 1
ATOM 2888 C CA . TYR A 1 370 ? 56.305 37.213 -14.631 1.00 89.31 370 TYR A CA 1
ATOM 2889 C C . TYR A 1 370 ? 55.184 38.001 -13.942 1.00 89.31 370 TYR A C 1
ATOM 2891 O O . TYR A 1 370 ? 54.622 38.921 -14.543 1.00 89.31 370 TYR A O 1
ATOM 2899 N N . GLY A 1 371 ? 54.909 37.683 -12.672 1.00 89.06 371 GLY A N 1
ATOM 2900 C CA . GLY A 1 371 ? 53.979 38.408 -11.813 1.00 89.06 371 GLY A CA 1
ATOM 2901 C C . GLY A 1 371 ? 52.597 37.778 -11.686 1.00 89.06 371 GLY A C 1
ATOM 2902 O O . GLY A 1 371 ? 51.709 38.464 -11.196 1.00 89.06 371 GLY A O 1
ATOM 2903 N N . ALA A 1 372 ? 52.400 36.527 -12.125 1.00 91.06 372 ALA A N 1
ATOM 2904 C CA . ALA A 1 372 ? 51.149 35.821 -11.860 1.00 91.06 372 ALA A CA 1
ATOM 2905 C C . ALA A 1 372 ? 51.064 35.438 -10.376 1.00 91.06 372 ALA A C 1
ATOM 2907 O O . ALA A 1 372 ? 52.021 34.863 -9.843 1.00 91.06 372 ALA A O 1
ATOM 2908 N N . ILE A 1 373 ? 49.942 35.732 -9.721 1.00 90.88 373 ILE A N 1
ATOM 2909 C CA . ILE A 1 373 ? 49.723 35.411 -8.308 1.00 90.88 373 ILE A CA 1
ATOM 2910 C C . ILE A 1 373 ? 48.473 34.535 -8.192 1.00 90.88 373 ILE A C 1
ATOM 2912 O O . ILE A 1 373 ? 47.367 34.981 -8.482 1.00 90.88 373 ILE A O 1
ATOM 2916 N N . PRO A 1 374 ? 48.609 33.280 -7.732 1.00 85.81 374 PRO A N 1
ATOM 2917 C CA . PRO A 1 374 ? 47.475 32.375 -7.679 1.00 85.81 374 PRO A CA 1
ATOM 2918 C C . PRO A 1 374 ? 46.427 32.849 -6.665 1.00 85.81 374 PRO A C 1
ATOM 2920 O O . PRO A 1 374 ? 46.749 33.158 -5.518 1.00 85.81 374 PRO A O 1
ATOM 2923 N N . ASN A 1 375 ? 45.157 32.788 -7.071 1.00 83.19 375 ASN A N 1
ATOM 2924 C CA . ASN A 1 375 ? 43.977 32.976 -6.219 1.00 83.19 375 ASN A CA 1
ATOM 2925 C C . ASN A 1 375 ? 43.868 34.349 -5.527 1.00 83.19 375 ASN A C 1
ATOM 2927 O O . ASN A 1 375 ? 43.213 34.457 -4.490 1.00 83.19 375 ASN A O 1
ATOM 2931 N N . ASP A 1 376 ? 44.460 35.403 -6.090 1.00 88.88 376 ASP A N 1
ATOM 2932 C CA . ASP A 1 376 ? 44.353 36.767 -5.550 1.00 88.88 376 ASP A CA 1
ATOM 2933 C C . ASP A 1 376 ? 43.090 37.522 -6.021 1.00 88.88 376 ASP A C 1
ATOM 2935 O O . ASP A 1 376 ? 42.822 38.646 -5.591 1.00 88.88 376 ASP A O 1
ATOM 2939 N N . GLY A 1 377 ? 42.290 36.892 -6.890 1.00 83.06 377 GLY A N 1
ATOM 2940 C CA . GLY A 1 377 ? 41.071 37.467 -7.457 1.00 83.06 377 GLY A CA 1
ATOM 2941 C C . GLY A 1 377 ? 41.322 38.530 -8.530 1.00 83.06 377 GLY A C 1
ATOM 2942 O O . GLY A 1 377 ? 40.366 39.171 -8.970 1.00 83.06 377 GLY A O 1
ATOM 2943 N N . GLN A 1 378 ? 42.572 38.719 -8.962 1.00 85.81 378 GLN A N 1
ATOM 2944 C CA . GLN A 1 378 ? 42.967 39.636 -10.025 1.00 85.81 378 GLN A CA 1
ATOM 2945 C C . GLN A 1 378 ? 43.368 38.867 -11.295 1.00 85.81 378 GLN A C 1
ATOM 2947 O O . GLN A 1 378 ? 43.726 37.692 -11.253 1.00 85.81 378 GLN A O 1
ATOM 2952 N N . PRO A 1 379 ? 43.266 39.490 -12.481 1.00 83.56 379 PRO A N 1
ATOM 2953 C CA . PRO A 1 379 ? 43.612 38.820 -13.727 1.00 83.56 379 PRO A CA 1
ATOM 2954 C C . PRO A 1 379 ? 45.132 38.762 -13.954 1.00 83.56 379 PRO A C 1
ATOM 2956 O O . PRO A 1 379 ? 45.757 39.775 -14.266 1.00 83.56 379 PRO A O 1
ATOM 2959 N N . ASP A 1 380 ? 45.700 37.555 -14.009 1.00 89.25 380 ASP A N 1
ATOM 2960 C CA . ASP A 1 380 ? 47.116 37.295 -14.354 1.00 89.25 380 ASP A CA 1
ATOM 2961 C C . ASP A 1 380 ? 47.478 37.549 -15.835 1.00 89.25 380 ASP A C 1
ATOM 2963 O O . ASP A 1 380 ? 48.542 37.165 -16.334 1.00 89.25 380 ASP A O 1
ATOM 2967 N N . ARG A 1 381 ? 46.592 38.209 -16.591 1.00 84.88 381 ARG A N 1
ATOM 2968 C CA . ARG A 1 381 ? 46.728 38.424 -18.038 1.00 84.88 381 ARG A CA 1
ATOM 2969 C C . ARG A 1 381 ? 48.045 39.107 -18.401 1.00 84.88 381 ARG A C 1
ATOM 2971 O O . ARG A 1 381 ? 48.638 38.781 -19.425 1.00 84.88 381 ARG A O 1
ATOM 2978 N N . GLU A 1 382 ? 48.499 40.062 -17.595 1.00 85.88 382 GLU A N 1
ATOM 2979 C CA . GLU A 1 382 ? 49.746 40.782 -17.864 1.00 85.88 382 GLU A CA 1
ATOM 2980 C C . GLU A 1 382 ? 50.975 39.867 -17.756 1.00 85.88 382 GLU A C 1
ATOM 2982 O O . GLU A 1 382 ? 51.864 39.935 -18.607 1.00 85.88 382 GLU A O 1
ATOM 2987 N N . ALA A 1 383 ? 50.995 38.964 -16.772 1.00 86.50 383 ALA A N 1
ATOM 2988 C CA . ALA A 1 383 ? 52.053 37.972 -16.612 1.00 86.50 383 ALA A CA 1
ATOM 2989 C C . ALA A 1 383 ? 52.110 37.019 -17.816 1.00 86.50 383 ALA A C 1
ATOM 2991 O O . ALA A 1 383 ? 53.180 36.803 -18.387 1.00 86.50 383 ALA A O 1
ATOM 2992 N N . PHE A 1 384 ? 50.951 36.550 -18.293 1.00 83.19 384 PHE A N 1
ATOM 2993 C CA . PHE A 1 384 ? 50.862 35.749 -19.519 1.00 83.19 384 PHE A CA 1
ATOM 2994 C C . PHE A 1 384 ? 51.368 36.498 -20.757 1.00 83.19 384 PHE A C 1
ATOM 2996 O O . PHE A 1 384 ? 52.099 35.928 -21.567 1.00 83.19 384 PHE A O 1
ATOM 3003 N N . MET A 1 385 ? 51.033 37.782 -20.910 1.00 83.38 385 MET A N 1
ATOM 3004 C CA . MET A 1 385 ? 51.521 38.581 -22.040 1.00 83.38 385 MET A CA 1
ATOM 3005 C C . MET A 1 385 ? 53.045 38.762 -22.012 1.00 83.38 385 MET A C 1
ATOM 3007 O O . MET A 1 385 ? 53.673 38.749 -23.071 1.00 83.38 385 MET A O 1
ATOM 3011 N N . LYS A 1 386 ? 53.652 38.891 -20.824 1.00 85.88 386 LYS A N 1
ATOM 3012 C CA . LYS A 1 386 ? 55.115 38.962 -20.665 1.00 85.88 386 LYS A CA 1
ATOM 3013 C C . LYS A 1 386 ? 55.793 37.646 -21.054 1.00 85.88 386 LYS A C 1
ATOM 3015 O O . LYS A 1 386 ? 56.777 37.677 -21.789 1.00 85.88 386 LYS A O 1
ATOM 3020 N N . VAL A 1 387 ? 55.227 36.505 -20.653 1.00 87.06 387 VAL A N 1
ATOM 3021 C CA . VAL A 1 387 ? 55.705 35.177 -21.080 1.00 87.06 387 VAL A CA 1
ATOM 3022 C C . VAL A 1 387 ? 55.614 35.022 -22.597 1.00 87.06 387 VAL A C 1
ATOM 3024 O O . VAL A 1 387 ? 56.584 34.624 -23.240 1.00 87.06 387 VAL A O 1
ATOM 3027 N N . LEU A 1 388 ? 54.478 35.390 -23.196 1.00 82.12 388 LEU A N 1
ATOM 3028 C CA . LEU A 1 388 ? 54.291 35.324 -24.647 1.00 82.12 388 LEU A CA 1
ATOM 3029 C C . LEU A 1 388 ? 55.280 36.215 -25.404 1.00 82.12 388 LEU A C 1
ATOM 3031 O O . LEU A 1 388 ? 55.771 35.811 -26.455 1.00 82.12 388 LEU A O 1
ATOM 3035 N N . ALA A 1 389 ? 55.601 37.399 -24.877 1.00 82.50 389 ALA A N 1
ATOM 3036 C CA . ALA A 1 389 ? 56.613 38.270 -25.464 1.00 82.50 389 ALA A CA 1
ATOM 3037 C C . ALA A 1 389 ? 58.013 37.629 -25.436 1.00 82.50 389 ALA A C 1
ATOM 3039 O O . ALA A 1 389 ? 58.739 37.726 -26.426 1.00 82.50 389 ALA A O 1
ATOM 3040 N N . GLU A 1 390 ? 58.371 36.925 -24.356 1.00 83.62 390 GLU A N 1
ATOM 3041 C CA . GLU A 1 390 ? 59.635 36.181 -24.277 1.00 83.62 390 GLU A CA 1
ATOM 3042 C C . GLU A 1 390 ? 59.669 34.981 -25.237 1.00 83.62 390 GLU A C 1
ATOM 3044 O O . GLU A 1 390 ? 60.697 34.719 -25.859 1.00 83.62 390 GLU A O 1
ATOM 3049 N N . ILE A 1 391 ? 58.553 34.262 -25.393 1.00 81.88 391 ILE A N 1
ATOM 3050 C CA . ILE A 1 391 ? 58.444 33.131 -26.330 1.00 81.88 391 ILE A CA 1
ATOM 3051 C C . ILE A 1 391 ? 58.515 33.611 -27.787 1.00 81.88 391 ILE A C 1
ATOM 3053 O O . ILE A 1 391 ? 59.223 33.025 -28.603 1.00 81.88 391 ILE A O 1
ATOM 3057 N N . ALA A 1 392 ? 57.776 34.668 -28.131 1.00 71.50 392 ALA A N 1
ATOM 3058 C CA . ALA A 1 392 ? 57.604 35.125 -29.510 1.00 71.50 392 ALA A CA 1
ATOM 3059 C C . ALA A 1 392 ? 58.741 36.035 -30.017 1.00 71.50 392 ALA A C 1
ATOM 3061 O O . ALA A 1 392 ? 58.822 36.304 -31.223 1.00 71.50 392 ALA A O 1
ATOM 3062 N N . GLY A 1 393 ? 59.600 36.530 -29.118 1.00 66.56 393 GLY A N 1
ATOM 3063 C CA . GLY A 1 393 ? 60.766 37.375 -29.396 1.00 66.56 393 GLY A CA 1
ATOM 3064 C C . GLY A 1 393 ? 60.442 38.812 -29.835 1.00 66.56 393 GLY A C 1
ATOM 3065 O O . GLY A 1 393 ? 61.012 39.757 -29.295 1.00 66.56 393 GLY A O 1
ATOM 3066 N N . LYS A 1 394 ? 59.528 39.006 -30.802 1.00 55.78 394 LYS A N 1
ATOM 3067 C CA . LYS A 1 394 ? 59.012 40.318 -31.243 1.00 55.78 394 LYS A CA 1
ATOM 3068 C C . LYS A 1 394 ? 57.476 40.383 -31.132 1.00 55.78 394 LYS A C 1
ATOM 3070 O O . LYS A 1 394 ? 56.815 39.405 -31.486 1.00 55.78 394 LYS A O 1
ATOM 3075 N N . PRO A 1 395 ? 56.884 41.533 -30.742 1.00 51.56 395 PRO A N 1
ATOM 3076 C CA . PRO A 1 395 ? 55.436 41.667 -30.511 1.00 51.56 395 PRO A CA 1
ATOM 3077 C C . PRO A 1 395 ? 54.554 41.381 -31.739 1.00 51.56 395 PRO A C 1
ATOM 3079 O O . PRO A 1 395 ? 53.405 40.973 -31.598 1.00 51.56 395 PRO A O 1
ATOM 3082 N N . GLU A 1 396 ? 55.086 41.576 -32.946 1.00 53.47 396 GLU A N 1
ATOM 3083 C CA . GLU A 1 396 ? 54.362 41.437 -34.221 1.00 53.47 396 GLU A CA 1
ATOM 3084 C C . GLU A 1 396 ? 54.009 39.979 -34.580 1.00 53.47 396 GLU A C 1
ATOM 3086 O O . GLU A 1 396 ? 53.127 39.739 -35.404 1.00 53.47 396 GLU A O 1
ATOM 3091 N N . ASN A 1 397 ? 54.644 38.997 -33.928 1.00 50.03 397 ASN A N 1
ATOM 3092 C CA . ASN A 1 397 ? 54.354 37.572 -34.124 1.00 50.03 397 ASN A CA 1
ATOM 3093 C C . ASN A 1 397 ? 53.086 37.109 -33.386 1.00 50.03 397 ASN A C 1
ATOM 3095 O O . ASN A 1 397 ? 52.561 36.031 -33.671 1.00 50.03 397 ASN A O 1
ATOM 3099 N N . ILE A 1 398 ? 52.551 37.927 -32.474 1.00 53.75 398 ILE A N 1
ATOM 3100 C CA . ILE A 1 398 ? 51.280 37.667 -31.795 1.00 53.75 398 ILE A CA 1
ATOM 3101 C C . ILE A 1 398 ? 50.155 38.159 -32.718 1.00 53.75 398 ILE A C 1
ATOM 3103 O O . ILE A 1 398 ? 49.603 39.248 -32.550 1.00 53.75 398 ILE A O 1
ATOM 3107 N N . LYS A 1 399 ? 49.827 37.377 -33.755 1.00 46.41 399 LYS A N 1
ATOM 3108 C CA . LYS A 1 399 ? 48.694 37.691 -34.638 1.00 46.41 399 LYS A CA 1
ATOM 3109 C C . LYS A 1 399 ? 47.400 37.689 -33.827 1.00 46.41 399 LYS A C 1
ATOM 3111 O O . LYS A 1 399 ? 46.938 36.652 -33.361 1.00 46.41 399 LYS A O 1
ATOM 3116 N N . LYS A 1 400 ? 46.777 38.862 -33.722 1.00 52.38 400 LYS A N 1
ATOM 3117 C CA . LYS A 1 400 ? 45.420 39.040 -33.204 1.00 52.38 400 LYS A CA 1
ATOM 3118 C C . LYS A 1 400 ? 44.434 38.415 -34.202 1.00 52.38 400 LYS A C 1
ATOM 3120 O O . LYS A 1 400 ? 43.943 39.092 -35.099 1.00 52.38 400 LYS A O 1
ATOM 3125 N N . ARG A 1 401 ? 44.159 37.116 -34.082 1.00 39.12 401 ARG A N 1
ATOM 3126 C CA . ARG A 1 401 ? 42.930 36.520 -34.620 1.00 39.12 401 ARG A CA 1
ATOM 3127 C C . ARG A 1 401 ? 41.992 36.264 -33.452 1.00 39.12 401 ARG A C 1
ATOM 3129 O O . ARG A 1 401 ? 41.996 35.199 -32.857 1.00 39.12 401 ARG A O 1
ATOM 3136 N N . ILE A 1 402 ? 41.222 37.293 -33.124 1.00 43.47 402 ILE A N 1
ATOM 3137 C CA . ILE A 1 402 ? 39.922 37.121 -32.488 1.00 43.47 402 ILE A CA 1
ATOM 3138 C C . ILE A 1 402 ? 38.955 37.891 -33.377 1.00 43.47 402 ILE A C 1
ATOM 3140 O O . ILE A 1 402 ? 38.892 39.117 -33.321 1.00 43.47 402 ILE A O 1
ATOM 3144 N N . THR A 1 403 ? 38.258 37.163 -34.233 1.00 32.03 403 THR A N 1
ATOM 3145 C CA . THR A 1 403 ? 36.953 37.559 -34.754 1.00 32.03 403 THR A CA 1
ATOM 3146 C C . THR A 1 403 ? 36.096 36.314 -34.654 1.00 32.03 403 THR A C 1
ATOM 3148 O O . THR A 1 403 ? 36.484 35.308 -35.244 1.00 32.03 403 THR A O 1
ATOM 3151 N N . ALA A 1 404 ? 35.064 36.471 -33.816 1.00 36.53 404 ALA A N 1
ATOM 3152 C CA . ALA A 1 404 ? 33.887 35.653 -33.517 1.00 36.53 404 ALA A CA 1
ATOM 3153 C C . ALA A 1 404 ? 33.848 34.224 -34.060 1.00 36.53 404 ALA A C 1
ATOM 3155 O O . ALA A 1 404 ? 33.872 34.066 -35.301 1.00 36.53 404 ALA A O 1
#

Organism: NCBI:txid1121100

Radius of gyration: 37.06 Å; chains: 1; bounding box: 94×117×71 Å

Sequence (404 aa):
MKSKSITYLLLWSICSLFVFMQSCQETDDLKTDINRLKDRVAALEKATEGMNTSFASLQALIQANKTIIGVTPTKDGKGYSVELSDGTTVRVMNSESVAASVPVFSVDDEGYWMYKTASETDFRYLPGPDGEEKISAIPRTEAGTPILTPQLNVSSTGYWQVSYDGGTTFTTLKDADGQDIKAEGGKQGGTTVFSKVVYDEEKKTLSFTLAGTDPEQSYTFPVDDSFGLVIEGWNPDKIEEFAESEPFKEYNVRQTDIKEAMIQPLPGWNVRLTEEKLIVTPLPDVTKNKEETIKIVLTSSKNYIRIVSMSVKVLPSGVETPAWKQFKEKSDENVLLDFSYAGYMHGESAPAEMDEWIAKGYKVYDVTKYGAIPNDGQPDREAFMKVLAEIAGKPENIKKRITA

Secondary structure (DSSP, 8-state):
-----STTSSSSSSTTSSSSSSSSSHHHHHHHHHHHHHHHHHHHHHHHHHHHHHHHHHHHHT-TT--EEEEEE-TTSSEEEEEETBS-EEEEEPPPEESS-PPEEEE-TTSBEEEE-TT-SS-EEPP-GGG-S--BSSPP-STTS-----EEEE-TTSBEEEESSSSSS-EE-B-TTS-B-BSSS-S-EESSSEEEEEEETTTTEEEEEESS-SSPPEEEEEB--SSEEEETT--TTS-EEE-TT---EEEEEEEESEEEEEEPP-TTEEEEE-SSEEEEEE-TTPPBT--EEEEEEEEETT--EEEEEEEEEEPP-----HHHHHHHTT-TT--S--GGG-SGGGGTSPPPPHHHHHHTTPPP--GGGGT--TTSSS-THHHHHHHHHHHHSSGGGS------

InterPro domains:
  IPR032149 Domain of unknown function DUF4988 [PF16378] (30-200)

Foldseek 3Di:
DDDDDDPPVVVVVVVVPPPPPVPPPVVVVVVVVVVVVVLLVVLQVLLQVLALLQLVQLLVVPAPPKAWADWDQDPVNFFIWTAIQQADIGTDGAWDWGPWFDWAWEADPVQWIWTATPPDQDIAADADPPGRRIDGSHDDPDPDDDDFRWGWDADPVAFIWIDRPPPPDTDFDAHPVRDGHGRDDDGTDIRYQWNDWDQDPVQQKIKTWGPNDVVIDMDIHHHNNQFDKDWPPDDQVDAAEDEPPRFKDKTFMAGGQFPDKDKDDDPQWDWDDDNTMTIIGGHPPDDAPDWDKIWMWTAGPVRGIHIDIHIYHYHDHPPPDVQNVCVVVVHPPHPDDDLCVPADVSPPDHPDDPVVCVVVVDDDDDLVVQPDDPPPPDDSVNSVVVSVCVVQVHPVSPDPPDDD